Protein 2LCE (pdb70)

Nearest PDB structures (foldseek):
  2lce-assembly1_A  TM=5.397E-01  e=4.065E-10  Homo sapiens
  7txc-assembly1_E  TM=4.678E-01  e=6.279E-04  Homo sapiens
  5t0u-assembly2_D  TM=4.359E-01  e=1.208E-03  Homo sapiens
  1x5w-assembly1_A  TM=4.594E-01  e=1.503E-03  Homo sapiens
  5k5h-assembly1_A  TM=4.369E-01  e=1.539E-02  Homo sapiens

Sequence (64 aa):
MTHSDKPYKCDRCQASFRYKGNLASHKTVHTGEKPYRCNICGAQFNRPANLKTHTRIHSGEKPYMTHSDKPYKCDRCQASFRYKGNLASHKTVHTGEKPYRCNICGAQFNRPANLKTHTRIHSGEKPYMTHSDKPYKCDRCQASFRYKGNLASHKTVHTGEKPYRCNICGAQFNRPANLKTHTRIHSGEKPYMTHSDKPYKCDRCQASFRYKGNLASHKTVHTGEKPYRCNICGAQFNRPANLKTHTRIHSGEKPYMTHSDKPYKCDRCQASFRYKGNLASHKTVHTGEKPYRCNICGAQFNRPANLKTHTRIHSGEKPYMTHSDKPYKCDRCQASFRYKGNLASHKTVHTGEKPYRCNICGAQFNRPANLKTHTRIHSGEKPYMTHSDKPYKCDRCQASFRYKGNLASHKTVHTGEKPYRCNICGAQFNRPANLKTHTRIHSGEKPYMTHSDKPYKCDRCQASFRYKGNLASHKTVHTGEKPYRCNICGAQFNRPANLKTHTRIHSGEKPYMTHSDKPYKCDRCQASFRYKGNLASHKTVHTGEKPYRCNICGAQFNRPANLKTHTRIHSGEKPYMTHSDKPYKCDRCQASFRYKGNLASHKTVHTGEKPYRCNICGAQFNRPANLKTHTRIHSGEKPY

CATH classification: 3.30.160.60 (+1 more: 3.30.160.60)

B-factor: mean 1.0, std 0.0, range [1.0, 1.0]

Structure (mmCIF, N/CA/C/O backbone):
data_2LCE
#
_entry.id   2LCE
#
loop_
_entity.id
_entity.type
_entity.pdbx_description
1 polymer 'B-cell lymphoma 6 protein'
2 non-polymer 'ZINC ION'
#
loop_
_atom_site.group_PDB
_atom_site.id
_atom_site.type_symbol
_atom_site.label_atom_id
_atom_site.label_alt_id
_atom_site.label_comp_id
_atom_site.label_asym_id
_atom_site.label_entity_id
_atom_site.label_seq_id
_atom_site.pdbx_PDB_ins_code
_atom_site.Cartn_x
_atom_site.Cartn_y
_atom_site.Cartn_z
_atom_site.occupancy
_atom_site.B_iso_or_equiv
_atom_site.auth_seq_id
_atom_site.auth_comp_id
_atom_site.auth_asym_id
_atom_site.auth_atom_id
_atom_site.pdbx_PDB_model_num
ATOM 1 N N . MET A 1 11 ? 57.725 -5.071 21.107 1.00 1.00 11 MET A N 1
ATOM 2 C CA . MET A 1 11 ? 56.334 -5.543 21.359 1.00 1.00 11 MET A CA 1
ATOM 3 C C . MET A 1 11 ? 55.357 -4.608 20.654 1.00 1.00 11 MET A C 1
ATOM 4 O O . MET A 1 11 ? 55.579 -3.398 20.596 1.00 1.00 11 MET A O 1
ATOM 18 N N . THR A 1 12 ? 54.279 -5.172 20.119 1.00 1.00 12 THR A N 1
ATOM 19 C CA . THR A 1 12 ? 53.264 -4.386 19.414 1.00 1.00 12 THR A CA 1
ATOM 20 C C . THR A 1 12 ? 51.899 -5.053 19.545 1.00 1.00 12 THR A C 1
ATOM 21 O O . THR A 1 12 ? 51.802 -6.263 19.741 1.00 1.00 12 THR A O 1
ATOM 32 N N . HIS A 1 13 ? 50.839 -4.258 19.432 1.00 1.00 13 HIS A N 1
ATOM 33 C CA . HIS A 1 13 ? 49.477 -4.777 19.542 1.00 1.00 13 HIS A CA 1
ATOM 34 C C . HIS A 1 13 ? 49.079 -5.523 18.270 1.00 1.00 13 HIS A C 1
ATOM 35 O O . HIS A 1 13 ? 49.213 -5.015 17.157 1.00 1.00 13 HIS A O 1
ATOM 50 N N . SER A 1 14 ? 48.592 -6.750 18.432 1.00 1.00 14 SER A N 1
ATOM 51 C CA . SER A 1 14 ? 48.178 -7.564 17.290 1.00 1.00 14 SER A CA 1
ATOM 52 C C . SER A 1 14 ? 47.400 -8.797 17.743 1.00 1.00 14 SER A C 1
ATOM 53 O O . SER A 1 14 ? 47.973 -9.754 18.267 1.00 1.00 14 SER A O 1
ATOM 61 N N . ASP A 1 15 ? 46.087 -8.789 17.544 1.00 1.00 15 ASP A N 1
ATOM 62 C CA . ASP A 1 15 ? 45.238 -9.924 17.934 1.00 1.00 15 ASP A CA 1
ATOM 63 C C . ASP A 1 15 ? 44.044 -10.073 16.986 1.00 1.00 15 ASP A C 1
ATOM 64 O O . ASP A 1 15 ? 43.041 -10.694 17.340 1.00 1.00 15 ASP A O 1
ATOM 73 N N . LYS A 1 16 ? 44.143 -9.513 15.786 1.00 1.00 16 LYS A N 1
ATOM 74 C CA . LYS A 1 16 ? 43.080 -9.587 14.767 1.00 1.00 16 LYS A CA 1
ATOM 75 C C . LYS A 1 16 ? 43.680 -10.007 13.419 1.00 1.00 16 LYS A C 1
ATOM 76 O O . LYS A 1 16 ? 43.898 -9.169 12.544 1.00 1.00 16 LYS A O 1
ATOM 95 N N . PRO A 1 17 ? 43.947 -11.270 13.223 1.00 1.00 17 PRO A N 1
ATOM 96 C CA . PRO A 1 17 ? 44.538 -11.771 11.941 1.00 1.00 17 PRO A CA 1
ATOM 97 C C . PRO A 1 17 ? 43.619 -11.508 10.743 1.00 1.00 17 PRO A C 1
ATOM 98 O O . PRO A 1 17 ? 44.065 -11.494 9.596 1.00 1.00 17 PRO A O 1
ATOM 109 N N . TYR A 1 18 ? 42.334 -11.306 11.014 1.00 1.00 18 TYR A N 1
ATOM 110 C CA . TYR A 1 18 ? 41.349 -11.064 9.948 1.00 1.00 18 TYR A CA 1
ATOM 111 C C . TYR A 1 18 ? 40.700 -9.703 10.108 1.00 1.00 18 TYR A C 1
ATOM 112 O O . TYR A 1 18 ? 39.604 -9.572 10.651 1.00 1.00 18 TYR A O 1
ATOM 130 N N . LYS A 1 19 ? 41.383 -8.668 9.628 1.00 1.00 19 LYS A N 1
ATOM 131 C CA . LYS A 1 19 ? 40.881 -7.291 9.719 1.00 1.00 19 LYS A CA 1
ATOM 132 C C . LYS A 1 19 ? 40.846 -6.664 8.334 1.00 1.00 19 LYS A C 1
ATOM 133 O O . LYS A 1 19 ? 41.616 -7.025 7.444 1.00 1.00 19 LYS A O 1
ATOM 152 N N . CYS A 1 20 ? 39.939 -5.712 8.140 1.00 1.00 20 CYS A N 1
ATOM 153 C CA . CYS A 1 20 ? 39.805 -5.051 6.849 1.00 1.00 20 CYS A CA 1
ATOM 154 C C . CYS A 1 20 ? 40.990 -4.129 6.576 1.00 1.00 20 CYS A C 1
ATOM 155 O O . CYS A 1 20 ? 41.102 -3.050 7.158 1.00 1.00 20 CYS A O 1
ATOM 162 N N . ASP A 1 21 ? 41.870 -4.553 5.675 1.00 1.00 21 ASP A N 1
ATOM 163 C CA . ASP A 1 21 ? 43.042 -3.753 5.321 1.00 1.00 21 ASP A CA 1
ATOM 164 C C . ASP A 1 21 ? 42.633 -2.608 4.396 1.00 1.00 21 ASP A C 1
ATOM 165 O O . ASP A 1 21 ? 43.232 -2.375 3.346 1.00 1.00 21 ASP A O 1
ATOM 174 N N . ARG A 1 22 ? 41.590 -1.880 4.781 1.00 1.00 22 ARG A N 1
ATOM 175 C CA . ARG A 1 22 ? 41.087 -0.748 3.982 1.00 1.00 22 ARG A CA 1
ATOM 176 C C . ARG A 1 22 ? 40.636 0.393 4.899 1.00 1.00 22 ARG A C 1
ATOM 177 O O . ARG A 1 22 ? 40.747 1.570 4.555 1.00 1.00 22 ARG A O 1
ATOM 198 N N . CYS A 1 23 ? 40.131 0.036 6.076 1.00 1.00 23 CYS A N 1
ATOM 199 C CA . CYS A 1 23 ? 39.662 1.023 7.055 1.00 1.00 23 CYS A CA 1
ATOM 200 C C . CYS A 1 23 ? 40.073 0.596 8.461 1.00 1.00 23 CYS A C 1
ATOM 201 O O . CYS A 1 23 ? 40.815 -0.368 8.648 1.00 1.00 23 CYS A O 1
ATOM 208 N N . GLN A 1 24 ? 39.599 1.322 9.469 1.00 1.00 24 GLN A N 1
ATOM 209 C CA . GLN A 1 24 ? 39.928 1.024 10.860 1.00 1.00 24 GLN A CA 1
ATOM 210 C C . GLN A 1 24 ? 39.324 -0.303 11.316 1.00 1.00 24 GLN A C 1
ATOM 211 O O . GLN A 1 24 ? 39.921 -1.008 12.130 1.00 1.00 24 GLN A O 1
ATOM 225 N N . ALA A 1 25 ? 38.151 -0.649 10.796 1.00 1.00 25 ALA A N 1
ATOM 226 C CA . ALA A 1 25 ? 37.463 -1.894 11.166 1.00 1.00 25 ALA A CA 1
ATOM 227 C C . ALA A 1 25 ? 38.433 -3.068 11.282 1.00 1.00 25 ALA A C 1
ATOM 228 O O . ALA A 1 25 ? 39.391 -3.186 10.520 1.00 1.00 25 ALA A O 1
ATOM 235 N N . SER A 1 26 ? 38.191 -3.947 12.249 1.00 1.00 26 SER A N 1
ATOM 236 C CA . SER A 1 26 ? 39.044 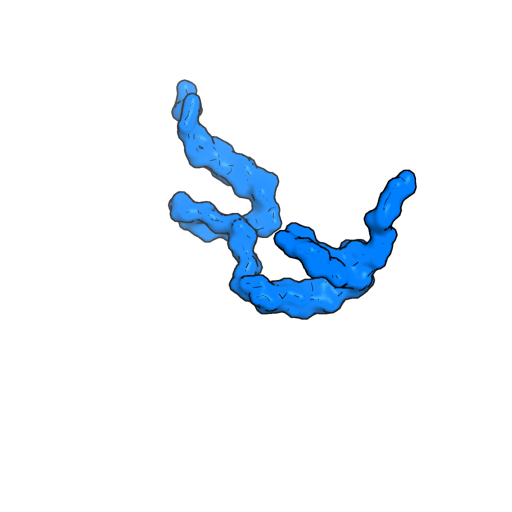-5.117 12.471 1.00 1.00 26 SER A CA 1
ATOM 237 C C . SER A 1 26 ? 38.235 -6.274 13.039 1.00 1.00 26 SER A C 1
ATOM 238 O O . SER A 1 26 ? 37.237 -6.065 13.729 1.00 1.00 26 SER A O 1
ATOM 246 N N . PHE A 1 27 ? 38.657 -7.502 12.754 1.00 1.00 27 PHE A N 1
ATOM 247 C CA . PHE A 1 27 ? 37.956 -8.697 13.245 1.00 1.00 27 PHE A CA 1
ATOM 248 C C . PHE A 1 27 ? 38.921 -9.861 13.488 1.00 1.00 27 PHE A C 1
ATOM 249 O O . PHE A 1 27 ? 40.012 -9.918 12.919 1.00 1.00 27 PHE A O 1
ATOM 266 N N . ARG A 1 28 ? 38.503 -10.794 14.336 1.00 1.00 28 ARG A N 1
ATOM 267 C CA . ARG A 1 28 ? 39.312 -11.975 14.666 1.00 1.00 28 ARG A CA 1
ATOM 268 C C . ARG A 1 28 ? 38.881 -13.185 13.843 1.00 1.00 28 ARG A C 1
ATOM 269 O O . ARG A 1 28 ? 39.508 -14.243 13.906 1.00 1.00 28 ARG A O 1
ATOM 290 N N . TYR A 1 29 ? 37.807 -13.038 13.074 1.00 1.00 29 TYR A N 1
ATOM 291 C CA . TYR A 1 29 ? 37.274 -14.135 12.245 1.00 1.00 29 TYR A CA 1
ATOM 292 C C . TYR A 1 29 ? 37.299 -13.772 10.762 1.00 1.00 29 TYR A C 1
ATOM 293 O O . TYR A 1 29 ? 37.126 -12.613 10.382 1.00 1.00 29 TYR A O 1
ATOM 311 N N . LYS A 1 30 ? 37.521 -14.774 9.918 1.00 1.00 30 LYS A N 1
ATOM 312 C CA . LYS A 1 30 ? 37.570 -14.567 8.469 1.00 1.00 30 LYS A CA 1
ATOM 313 C C . LYS A 1 30 ? 36.169 -14.359 7.901 1.00 1.00 30 LYS A C 1
ATOM 314 O O . LYS A 1 30 ? 35.980 -13.540 7.000 1.00 1.00 30 LYS A O 1
ATOM 333 N N . GLY A 1 31 ? 35.184 -15.091 8.411 1.00 1.00 31 GLY A N 1
ATOM 334 C CA . GLY A 1 31 ? 33.814 -14.974 7.938 1.00 1.00 31 GLY A CA 1
ATOM 335 C C . GLY A 1 31 ? 33.271 -13.593 8.246 1.00 1.00 31 GLY A C 1
ATOM 336 O O . GLY A 1 31 ? 32.546 -13.000 7.446 1.00 1.00 31 GLY A O 1
ATOM 340 N N . ASN A 1 32 ? 33.628 -13.072 9.415 1.00 1.00 32 ASN A N 1
ATOM 341 C CA . ASN A 1 32 ? 33.184 -11.752 9.826 1.00 1.00 32 ASN A CA 1
ATOM 342 C C . ASN A 1 32 ? 33.754 -10.707 8.877 1.00 1.00 32 ASN A C 1
ATOM 343 O O . ASN A 1 32 ? 33.085 -9.735 8.526 1.00 1.00 32 ASN A O 1
ATOM 354 N N . LEU A 1 33 ? 34.999 -10.913 8.458 1.00 1.00 33 LEU A N 1
ATOM 355 C CA . LEU A 1 33 ? 35.663 -9.987 7.551 1.00 1.00 33 LEU A CA 1
ATOM 356 C C . LEU A 1 33 ? 34.913 -9.948 6.222 1.00 1.00 33 LEU A C 1
ATOM 357 O O . LEU A 1 33 ? 34.672 -8.882 5.657 1.00 1.00 33 LEU A O 1
ATOM 373 N N . ALA A 1 34 ? 34.535 -11.121 5.724 1.00 1.00 34 ALA A N 1
ATOM 374 C CA . ALA A 1 34 ? 33.809 -11.213 4.473 1.00 1.00 34 ALA A CA 1
ATOM 375 C C . ALA A 1 34 ? 32.478 -10.498 4.608 1.00 1.00 34 ALA A C 1
ATOM 376 O O . ALA A 1 34 ? 32.028 -9.810 3.693 1.00 1.00 34 ALA A O 1
ATOM 383 N N . SER A 1 35 ? 31.846 -10.651 5.768 1.00 1.00 35 SER A N 1
ATOM 384 C CA . SER A 1 35 ? 30.570 -10.005 6.025 1.00 1.00 35 SER A CA 1
ATOM 385 C C . SER A 1 35 ? 30.746 -8.494 5.971 1.00 1.00 35 SER A C 1
ATOM 386 O O . SER A 1 35 ? 29.929 -7.774 5.396 1.00 1.00 35 SER A O 1
ATOM 394 N N . HIS A 1 36 ? 31.829 -8.012 6.572 1.00 1.00 36 HIS A N 1
ATOM 395 C CA . HIS A 1 36 ? 32.131 -6.588 6.596 1.00 1.00 36 HIS A CA 1
ATOM 396 C C . HIS A 1 36 ? 32.455 -6.081 5.187 1.00 1.00 36 HIS A C 1
ATOM 397 O O . HIS A 1 36 ? 32.149 -4.937 4.853 1.00 1.00 36 HIS A O 1
ATOM 411 N N . LYS A 1 37 ? 33.079 -6.923 4.369 1.00 1.00 37 LYS A N 1
ATOM 412 C CA . LYS A 1 37 ? 33.446 -6.537 3.010 1.00 1.00 37 LYS A CA 1
ATOM 413 C C . LYS A 1 37 ? 32.212 -6.169 2.193 1.00 1.00 37 LYS A C 1
ATOM 414 O O . LYS A 1 37 ? 32.287 -5.371 1.258 1.00 1.00 37 LYS A O 1
ATOM 433 N N . THR A 1 38 ? 31.061 -6.744 2.527 1.00 1.00 38 THR A N 1
ATOM 434 C CA . THR A 1 38 ? 29.826 -6.461 1.805 1.00 1.00 38 THR A CA 1
ATOM 435 C C . THR A 1 38 ? 29.443 -4.988 1.940 1.00 1.00 38 THR A C 1
ATOM 436 O O . THR A 1 38 ? 28.742 -4.450 1.083 1.00 1.00 38 THR A O 1
ATOM 447 N N . VAL A 1 39 ? 29.907 -4.355 3.012 1.00 1.00 39 VAL A N 1
ATOM 448 C CA . VAL A 1 39 ? 29.616 -2.951 3.294 1.00 1.00 39 VAL A CA 1
ATOM 449 C C . VAL A 1 39 ? 30.181 -2.016 2.225 1.00 1.00 39 VAL A C 1
ATOM 450 O O . VAL A 1 39 ? 29.505 -1.085 1.789 1.00 1.00 39 VAL A O 1
ATOM 463 N N . HIS A 1 40 ? 31.420 -2.242 1.801 1.00 1.00 40 HIS A N 1
ATOM 464 C CA . HIS A 1 40 ? 32.069 -1.396 0.801 1.00 1.00 40 HIS A CA 1
ATOM 465 C C . HIS A 1 40 ? 31.381 -1.491 -0.563 1.00 1.00 40 HIS A C 1
ATOM 466 O O . HIS A 1 40 ? 31.306 -0.506 -1.296 1.00 1.00 40 HIS A O 1
ATOM 480 N N . THR A 1 41 ? 30.876 -2.667 -0.922 1.00 1.00 41 THR A N 1
ATOM 481 C CA . THR A 1 41 ? 30.200 -2.859 -2.206 1.00 1.00 41 THR A CA 1
ATOM 482 C C . THR A 1 41 ? 31.046 -2.336 -3.367 1.00 1.00 41 THR A C 1
ATOM 483 O O . THR A 1 41 ? 30.792 -1.254 -3.897 1.00 1.00 41 THR A O 1
ATOM 494 N N . GLY A 1 42 ? 32.049 -3.110 -3.766 1.00 1.00 42 GLY A N 1
ATOM 495 C CA . GLY A 1 42 ? 32.928 -2.722 -4.872 1.00 1.00 42 GLY A CA 1
ATOM 496 C C . GLY A 1 42 ? 34.187 -3.590 -4.895 1.00 1.00 42 GLY A C 1
ATOM 497 O O . GLY A 1 42 ? 35.264 -3.142 -4.500 1.00 1.00 42 GLY A O 1
ATOM 501 N N . GLU A 1 43 ? 34.046 -4.828 -5.355 1.00 1.00 43 GLU A N 1
ATOM 502 C CA . GLU A 1 43 ? 35.172 -5.767 -5.415 1.00 1.00 43 GLU A CA 1
ATOM 503 C C . GLU A 1 43 ? 36.103 -5.434 -6.585 1.00 1.00 43 GLU A C 1
ATOM 504 O O . GLU A 1 43 ? 36.570 -6.320 -7.300 1.00 1.00 43 GLU A O 1
ATOM 516 N N . LYS A 1 44 ? 36.378 -4.149 -6.785 1.00 1.00 44 LYS A N 1
ATOM 517 C CA . LYS A 1 44 ? 37.267 -3.708 -7.874 1.00 1.00 44 LYS A CA 1
ATOM 518 C C . LYS A 1 44 ? 38.216 -2.614 -7.382 1.00 1.00 44 LYS A C 1
ATOM 519 O O . LYS A 1 44 ? 38.086 -1.448 -7.756 1.00 1.00 44 LYS A O 1
ATOM 538 N N . PRO A 1 45 ? 39.178 -2.961 -6.572 1.00 1.00 45 PRO A N 1
ATOM 539 C CA . PRO A 1 45 ? 40.176 -1.981 -6.033 1.00 1.00 45 PRO A CA 1
ATOM 540 C C . PRO A 1 45 ? 40.850 -1.144 -7.125 1.00 1.00 45 PRO A C 1
ATOM 541 O O . PRO A 1 45 ? 41.020 0.065 -6.972 1.00 1.00 45 PRO A O 1
ATOM 552 N N . TYR A 1 46 ? 41.238 -1.774 -8.230 1.00 1.00 46 TYR A N 1
ATOM 553 C CA . TYR A 1 46 ? 41.896 -1.056 -9.334 1.00 1.00 46 TYR A CA 1
ATOM 554 C C . TYR A 1 46 ? 41.381 -1.541 -10.684 1.00 1.00 46 TYR A C 1
ATOM 555 O O . TYR A 1 46 ? 41.227 -2.740 -10.914 1.00 1.00 46 TYR A O 1
ATOM 573 N N . ARG A 1 47 ? 41.117 -0.600 -11.584 1.00 1.00 47 ARG A N 1
ATOM 574 C CA . ARG A 1 47 ? 40.627 -0.923 -12.931 1.00 1.00 47 ARG A CA 1
ATOM 575 C C . ARG A 1 47 ? 41.335 -0.046 -13.959 1.00 1.00 47 ARG A C 1
ATOM 576 O O . ARG A 1 47 ? 41.406 1.174 -13.815 1.00 1.00 47 ARG A O 1
ATOM 597 N N . CYS A 1 48 ? 41.863 -0.664 -15.010 1.00 1.00 48 CYS A N 1
ATOM 598 C CA . CYS A 1 48 ? 42.577 0.065 -16.060 1.00 1.00 48 CYS A CA 1
ATOM 599 C C . CYS A 1 48 ? 41.598 0.716 -17.036 1.00 1.00 48 CYS A C 1
ATOM 600 O O . CYS A 1 48 ? 40.948 0.040 -17.834 1.00 1.00 48 CYS A O 1
ATOM 607 N N . ASN A 1 49 ? 41.502 2.040 -16.974 1.00 1.00 49 ASN A N 1
ATOM 608 C CA . ASN A 1 49 ? 40.606 2.785 -17.854 1.00 1.00 49 ASN A CA 1
ATOM 609 C C . ASN A 1 49 ? 41.024 2.642 -19.322 1.00 1.00 49 ASN A C 1
ATOM 610 O O . ASN A 1 49 ? 40.186 2.639 -20.223 1.00 1.00 49 ASN A O 1
ATOM 621 N N . ILE A 1 50 ? 42.328 2.522 -19.551 1.00 1.00 50 ILE A N 1
ATOM 622 C CA . ILE A 1 50 ? 42.879 2.400 -20.900 1.00 1.00 50 ILE A CA 1
ATOM 623 C C . ILE A 1 50 ? 42.385 1.122 -21.583 1.00 1.00 50 ILE A C 1
ATOM 624 O O . ILE A 1 50 ? 41.941 1.146 -22.731 1.00 1.00 50 ILE A O 1
ATOM 640 N N . CYS A 1 51 ? 42.461 -0.004 -20.881 1.00 1.00 51 CYS A N 1
ATOM 641 C CA . CYS A 1 51 ? 42.025 -1.304 -21.426 1.00 1.00 51 CYS A CA 1
ATOM 642 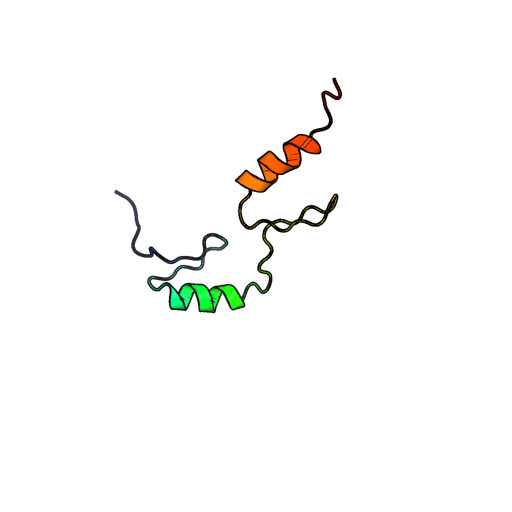C C . CYS A 1 51 ? 40.696 -1.728 -20.802 1.00 1.00 51 CYS A C 1
ATOM 643 O O . CYS A 1 51 ? 39.709 -1.933 -21.509 1.00 1.00 51 CYS A O 1
ATOM 650 N N . GLY A 1 52 ? 40.665 -1.860 -19.480 1.00 1.00 52 GLY A N 1
ATOM 651 C CA . GLY A 1 52 ? 39.444 -2.252 -18.751 1.00 1.00 52 GLY A CA 1
ATOM 652 C C . GLY A 1 52 ? 39.685 -3.440 -17.821 1.00 1.00 52 GLY A C 1
ATOM 653 O O . GLY A 1 52 ? 38.732 -4.008 -17.286 1.00 1.00 52 GLY A O 1
ATOM 657 N N . ALA A 1 53 ? 40.941 -3.820 -17.613 1.00 1.00 53 ALA A N 1
ATOM 658 C CA . ALA A 1 53 ? 41.276 -4.952 -16.747 1.00 1.00 53 ALA A CA 1
ATOM 659 C C . ALA A 1 53 ? 41.126 -4.590 -15.276 1.00 1.00 53 ALA A C 1
ATOM 660 O O . ALA A 1 53 ? 41.500 -3.502 -14.839 1.00 1.00 53 ALA A O 1
ATOM 667 N N . GLN A 1 54 ? 40.574 -5.520 -14.503 1.00 1.00 54 GLN A N 1
ATOM 668 C CA . GLN A 1 54 ? 40.365 -5.328 -13.064 1.00 1.00 54 GLN A CA 1
ATOM 669 C C . GLN A 1 54 ? 41.449 -6.055 -12.275 1.00 1.00 54 GLN A C 1
ATOM 670 O O . GLN A 1 54 ? 41.798 -7.197 -12.572 1.00 1.00 54 GLN A O 1
ATOM 684 N N . PHE A 1 55 ? 41.996 -5.384 -11.267 1.00 1.00 55 PHE A N 1
ATOM 685 C CA . PHE A 1 55 ? 43.061 -5.968 -10.435 1.00 1.00 55 PHE A CA 1
ATOM 686 C C . PHE A 1 55 ? 42.780 -5.777 -8.948 1.00 1.00 55 PHE A C 1
ATOM 687 O O . PHE A 1 55 ? 42.261 -4.754 -8.502 1.00 1.00 55 PHE A O 1
ATOM 704 N N . ASN A 1 56 ? 43.149 -6.784 -8.163 1.00 1.00 56 ASN A N 1
ATOM 705 C CA . ASN A 1 56 ? 42.962 -6.747 -6.709 1.00 1.00 56 ASN A CA 1
ATOM 706 C C . ASN A 1 56 ? 44.284 -6.427 -6.019 1.00 1.00 56 ASN A C 1
ATOM 707 O O . ASN A 1 56 ? 44.359 -6.310 -4.795 1.00 1.00 56 ASN A O 1
ATOM 718 N N . ARG A 1 57 ? 45.345 -6.284 -6.806 1.00 1.00 57 ARG A N 1
ATOM 719 C CA . ARG A 1 57 ? 46.684 -5.977 -6.259 1.00 1.00 57 ARG A CA 1
ATOM 720 C C . ARG A 1 57 ? 47.382 -4.868 -7.086 1.00 1.00 57 ARG A C 1
ATOM 721 O O . ARG A 1 57 ? 47.336 -4.911 -8.316 1.00 1.00 57 ARG A O 1
ATOM 742 N N . PRO A 1 58 ? 48.005 -3.906 -6.465 1.00 1.00 58 PRO A N 1
ATOM 743 C CA . PRO A 1 58 ? 48.700 -2.810 -7.210 1.00 1.00 58 PRO A CA 1
ATOM 744 C C . PRO A 1 58 ? 49.960 -3.310 -7.923 1.00 1.00 58 PRO A C 1
ATOM 745 O O . PRO A 1 58 ? 50.402 -2.707 -8.900 1.00 1.00 58 PRO A O 1
ATOM 756 N N . ALA A 1 59 ? 50.531 -4.405 -7.432 1.00 1.00 59 ALA A N 1
ATOM 757 C CA . ALA A 1 59 ? 51.739 -4.966 -8.029 1.00 1.00 59 ALA A CA 1
ATOM 758 C C . ALA A 1 59 ? 51.499 -5.285 -9.493 1.00 1.00 59 ALA A C 1
ATOM 759 O O . ALA A 1 59 ? 52.264 -4.874 -10.366 1.00 1.00 59 ALA A O 1
ATOM 766 N N . ASN A 1 60 ? 50.425 -6.018 -9.769 1.00 1.00 60 ASN A N 1
ATOM 767 C CA . ASN A 1 60 ? 50.083 -6.385 -11.133 1.00 1.00 60 ASN A CA 1
ATOM 768 C C . ASN A 1 60 ? 49.782 -5.132 -11.949 1.00 1.00 60 ASN A C 1
ATOM 769 O O . ASN A 1 60 ? 50.146 -5.039 -13.121 1.00 1.00 60 ASN A O 1
ATOM 780 N N . LEU A 1 61 ? 49.113 -4.164 -11.331 1.00 1.00 61 LEU A N 1
ATOM 781 C CA . LEU A 1 61 ? 48.766 -2.921 -12.007 1.00 1.00 61 LEU A CA 1
ATOM 782 C C . LEU A 1 61 ? 50.045 -2.171 -12.379 1.00 1.00 61 LEU A C 1
ATOM 783 O O . LEU A 1 61 ? 50.168 -1.634 -13.481 1.00 1.00 61 LEU A O 1
ATOM 799 N N . LYS A 1 62 ? 51.004 -2.144 -11.460 1.00 1.00 62 LYS A N 1
ATOM 800 C CA . LYS A 1 62 ? 52.271 -1.480 -11.692 1.00 1.00 62 LYS A CA 1
ATOM 801 C C . LYS A 1 62 ? 52.942 -2.106 -12.901 1.00 1.00 62 LYS A C 1
ATOM 802 O O . LYS A 1 62 ? 53.433 -1.409 -13.789 1.00 1.00 62 LYS A O 1
ATOM 821 N N . THR A 1 63 ? 52.962 -3.434 -12.938 1.00 1.00 63 THR A N 1
ATOM 822 C CA . THR A 1 63 ? 53.556 -4.161 -14.041 1.00 1.00 63 THR A CA 1
ATOM 823 C C . THR A 1 63 ? 52.744 -3.918 -15.308 1.00 1.00 63 THR A C 1
ATOM 824 O O . THR A 1 63 ? 53.299 -3.909 -16.407 1.00 1.00 63 THR A O 1
ATOM 835 N N . HIS A 1 64 ? 51.441 -3.713 -15.147 1.00 1.00 64 HIS A N 1
ATOM 836 C CA . HIS A 1 64 ? 50.560 -3.448 -16.282 1.00 1.00 64 HIS A CA 1
ATOM 837 C C . HIS A 1 64 ? 50.846 -2.053 -16.825 1.00 1.00 64 HIS A C 1
ATOM 838 O O . HIS A 1 64 ? 50.861 -1.819 -18.033 1.00 1.00 64 HIS A O 1
ATOM 852 N N . THR A 1 65 ? 51.078 -1.111 -15.916 1.00 1.00 65 THR A N 1
ATOM 853 C CA . THR A 1 65 ? 51.370 0.264 -16.316 1.00 1.00 65 THR A CA 1
ATOM 854 C C . THR A 1 65 ? 52.660 0.296 -17.130 1.00 1.00 65 THR A C 1
ATOM 855 O O . THR A 1 65 ? 52.946 1.257 -17.844 1.00 1.00 65 THR A O 1
ATOM 866 N N . ARG A 1 66 ? 53.443 -0.772 -17.008 1.00 1.00 66 ARG A N 1
ATOM 867 C CA . ARG A 1 66 ? 54.713 -0.863 -17.726 1.00 1.00 66 ARG A CA 1
ATOM 868 C C . ARG A 1 66 ? 54.515 -0.518 -19.208 1.00 1.00 66 ARG A C 1
ATOM 869 O O . ARG A 1 66 ? 55.294 0.248 -19.774 1.00 1.00 66 ARG A O 1
ATOM 890 N N . ILE A 1 67 ? 53.478 -1.069 -19.832 1.00 1.00 67 ILE A N 1
ATOM 891 C CA . ILE A 1 67 ? 53.198 -0.790 -21.244 1.00 1.00 67 ILE A CA 1
ATOM 892 C C . ILE A 1 67 ? 52.723 0.652 -21.415 1.00 1.00 67 ILE A C 1
ATOM 893 O O . ILE A 1 67 ? 53.100 1.340 -22.364 1.00 1.00 67 ILE A O 1
ATOM 909 N N . HIS A 1 68 ? 51.884 1.120 -20.496 1.00 1.00 68 HIS A N 1
ATOM 910 C CA . HIS A 1 68 ? 51.356 2.478 -20.554 1.00 1.00 68 HIS A CA 1
ATOM 911 C C . HIS A 1 68 ? 52.431 3.481 -20.156 1.00 1.00 68 HIS A C 1
ATOM 912 O O . HIS A 1 68 ? 52.307 4.677 -20.419 1.00 1.00 68 HIS A O 1
ATOM 926 N N . SER A 1 69 ? 53.498 2.992 -19.532 1.00 1.00 69 SER A N 1
ATOM 927 C CA . SER A 1 69 ? 54.590 3.854 -19.105 1.00 1.00 69 SER A CA 1
ATOM 928 C C . SER A 1 69 ? 55.154 4.617 -20.296 1.00 1.00 69 SER A C 1
ATOM 929 O O . SER A 1 69 ? 56.068 4.152 -20.977 1.00 1.00 69 SER A O 1
ATOM 937 N N . GLY A 1 70 ? 54.607 5.800 -20.555 1.00 1.00 70 GLY A N 1
ATOM 938 C CA . GLY A 1 70 ? 55.053 6.631 -21.673 1.00 1.00 70 GLY A CA 1
ATOM 939 C C . GLY A 1 70 ? 56.160 7.582 -21.238 1.00 1.00 70 GLY A C 1
ATOM 940 O O . GLY A 1 70 ? 55.896 8.631 -20.650 1.00 1.00 70 GLY A O 1
ATOM 944 N N . GLU A 1 71 ? 57.400 7.212 -21.538 1.00 1.00 71 GLU A N 1
ATOM 945 C CA . GLU A 1 71 ? 58.550 8.035 -21.179 1.00 1.00 71 GLU A CA 1
ATOM 946 C C . GLU A 1 71 ? 59.805 7.542 -21.894 1.00 1.00 71 GLU A C 1
ATOM 947 O O . GLU A 1 71 ? 60.894 8.088 -21.713 1.00 1.00 71 GLU A O 1
ATOM 959 N N . LYS A 1 72 ? 59.650 6.504 -22.709 1.00 1.00 72 LYS A N 1
ATOM 960 C CA . LYS A 1 72 ? 60.770 5.936 -23.456 1.00 1.00 72 LYS A CA 1
ATOM 961 C C . LYS A 1 72 ? 60.249 5.002 -24.554 1.00 1.00 72 LYS A C 1
ATOM 962 O O . LYS A 1 72 ? 60.365 3.781 -24.447 1.00 1.00 72 LYS A O 1
ATOM 981 N N . PRO A 1 73 ? 59.682 5.540 -25.598 1.00 1.00 73 PRO A N 1
ATOM 982 C CA . PRO A 1 73 ? 59.134 4.728 -26.730 1.00 1.00 73 PRO A CA 1
ATOM 983 C C . PRO A 1 73 ? 60.163 3.754 -27.311 1.00 1.00 73 PRO A C 1
ATOM 984 O O . PRO A 1 73 ? 59.821 2.635 -27.692 1.00 1.00 73 PRO A O 1
ATOM 995 N N . TYR A 1 74 ? 61.418 4.185 -27.382 1.00 1.00 74 TYR A N 1
ATOM 996 C CA . TYR A 1 74 ? 62.484 3.351 -27.931 1.00 1.00 74 TYR A CA 1
ATOM 997 C C . TYR A 1 74 ? 63.845 3.954 -27.598 1.00 1.00 74 TYR A C 1
ATOM 998 O O . TYR A 1 74 ? 63.929 5.169 -27.527 1.00 1.00 74 TYR A O 1
ATOM 1019 N N . MET A 1 11 ? 52.658 -15.788 19.188 1.00 1.00 11 MET A N 2
ATOM 1020 C CA . MET A 1 11 ? 53.611 -14.668 19.421 1.00 1.00 11 MET A CA 2
ATOM 1021 C C . MET A 1 11 ? 52.848 -13.347 19.409 1.00 1.00 11 MET A C 2
ATOM 1022 O O . MET A 1 11 ? 53.015 -12.519 20.304 1.00 1.00 11 MET A O 2
ATOM 1036 N N . THR A 1 12 ? 52.011 -13.156 18.394 1.00 1.00 12 THR A N 2
ATOM 1037 C CA . THR A 1 12 ? 51.225 -11.931 18.279 1.00 1.00 12 THR A CA 2
ATOM 1038 C C . THR A 1 12 ? 50.272 -11.798 19.461 1.00 1.00 12 THR A C 2
ATOM 1039 O O . THR A 1 12 ? 49.533 -12.729 19.784 1.00 1.00 12 THR A O 2
ATOM 1050 N N . HIS A 1 13 ? 50.288 -10.639 20.112 1.00 1.00 13 HIS A N 2
ATOM 1051 C CA . HIS A 1 13 ? 49.423 -10.387 21.261 1.00 1.00 13 HIS A CA 2
ATOM 1052 C C . HIS A 1 13 ? 47.980 -10.158 20.821 1.00 1.00 13 HIS A C 2
ATOM 1053 O O . HIS A 1 13 ? 47.040 -10.640 21.455 1.00 1.00 13 HIS A O 2
ATOM 1068 N N . SER A 1 14 ? 47.792 -9.429 19.727 1.00 1.00 14 SER A N 2
ATOM 1069 C CA . SER A 1 14 ? 46.459 -9.137 19.206 1.00 1.00 14 SER A CA 2
ATOM 1070 C C . SER A 1 14 ? 45.834 -10.370 18.569 1.00 1.00 14 SER A C 2
ATOM 1071 O O . SER A 1 14 ? 46.253 -10.831 17.507 1.00 1.00 14 SER A O 2
ATOM 1079 N N . ASP A 1 15 ? 44.809 -10.915 19.214 1.00 1.00 15 ASP A N 2
ATOM 1080 C CA . ASP A 1 15 ? 44.125 -12.102 18.700 1.00 1.00 15 ASP A CA 2
ATOM 1081 C C . ASP A 1 15 ? 43.109 -11.719 17.626 1.00 1.00 15 ASP A C 2
ATOM 1082 O O . ASP A 1 15 ? 42.037 -12.317 17.531 1.00 1.00 15 ASP A O 2
ATOM 1091 N N . LYS A 1 16 ? 43.442 -10.728 16.806 1.00 1.00 16 LYS A N 2
ATOM 1092 C CA . LYS A 1 16 ? 42.575 -10.249 15.720 1.00 1.00 16 LYS A CA 2
ATOM 1093 C C . LYS A 1 16 ? 43.372 -10.173 14.414 1.00 1.00 16 LYS A C 2
ATOM 1094 O O . LYS A 1 16 ? 43.653 -9.083 13.915 1.00 1.00 16 LYS A O 2
ATOM 1113 N N . PRO A 1 17 ? 43.740 -11.289 13.847 1.00 1.00 17 PRO A N 2
ATOM 1114 C CA . PRO A 1 17 ? 44.526 -11.309 12.577 1.00 1.00 17 PRO A CA 2
ATOM 1115 C C . PRO A 1 17 ? 43.663 -10.980 11.358 1.00 1.00 17 PRO A C 2
ATOM 1116 O O . PRO A 1 17 ? 44.177 -10.723 10.269 1.00 1.00 17 PRO A O 2
ATOM 1127 N N . TYR A 1 18 ? 42.348 -10.986 11.545 1.00 1.00 18 TYR A N 2
ATOM 1128 C CA . TYR A 1 18 ? 41.417 -10.696 10.444 1.00 1.00 18 TYR A CA 2
ATOM 1129 C C . TYR A 1 18 ? 40.848 -9.294 10.567 1.00 1.00 18 TYR A C 2
ATOM 1130 O O . TYR A 1 18 ? 39.944 -9.042 11.364 1.00 1.00 18 TYR A O 2
ATOM 1148 N N . LYS A 1 19 ? 41.379 -8.366 9.778 1.00 1.00 19 LYS A N 2
ATOM 1149 C CA . LYS A 1 19 ? 40.919 -6.983 9.806 1.00 1.00 19 LYS A CA 2
ATOM 1150 C C . LYS A 1 19 ? 40.889 -6.416 8.397 1.00 1.00 19 LYS A C 2
ATOM 1151 O O . LYS A 1 19 ? 41.652 -6.829 7.524 1.00 1.00 19 LYS A O 2
ATOM 1170 N N . CYS A 1 20 ? 39.996 -5.460 8.159 1.00 1.00 20 CYS A N 2
ATOM 1171 C CA . CYS A 1 20 ? 39.869 -4.853 6.840 1.00 1.00 20 CYS A CA 2
ATOM 1172 C C . CYS A 1 20 ? 40.961 -3.822 6.594 1.00 1.00 20 CYS A C 2
ATOM 1173 O O . CYS A 1 20 ? 40.955 -2.736 7.175 1.00 1.00 20 CYS A O 2
ATOM 1180 N N . ASP A 1 21 ? 41.899 -4.161 5.718 1.00 1.00 21 ASP A N 2
ATOM 1181 C CA . ASP A 1 21 ? 42.992 -3.259 5.378 1.00 1.00 21 ASP A CA 2
ATOM 1182 C C . ASP A 1 21 ? 42.440 -2.001 4.707 1.00 1.00 21 ASP A C 2
ATOM 1183 O O . ASP A 1 21 ? 42.971 -0.904 4.870 1.00 1.00 21 ASP A O 2
ATOM 1192 N N . ARG A 1 22 ? 41.359 -2.148 3.947 1.00 1.00 22 ARG A N 2
ATOM 1193 C CA . ARG A 1 22 ? 40.746 -1.017 3.256 1.00 1.00 22 ARG A CA 2
ATOM 1194 C C . ARG A 1 22 ? 40.135 -0.046 4.265 1.00 1.00 22 ARG A C 2
ATOM 1195 O O . ARG A 1 22 ? 39.815 1.096 3.933 1.00 1.00 22 ARG A O 2
ATOM 1216 N N . CYS A 1 23 ? 39.980 -0.500 5.504 1.00 1.00 23 CYS A N 2
ATOM 1217 C CA . CYS A 1 23 ? 39.409 0.327 6.575 1.00 1.00 23 CYS A CA 2
ATOM 1218 C C . CYS A 1 23 ? 40.199 0.132 7.864 1.00 1.00 23 CYS A C 2
ATOM 1219 O O . CYS A 1 23 ? 41.284 -0.449 7.869 1.00 1.00 23 CYS A O 2
ATOM 1226 N N . GLN A 1 24 ? 39.663 0.624 8.975 1.00 1.00 24 GLN A N 2
ATOM 1227 C CA . GLN A 1 24 ? 40.331 0.512 10.283 1.00 1.00 24 GLN A CA 2
ATOM 1228 C C . GLN A 1 24 ? 39.736 -0.626 11.122 1.00 1.00 24 GLN A C 2
ATOM 1229 O O . GLN A 1 24 ? 40.427 -1.190 11.971 1.00 1.00 24 GLN A O 2
ATOM 1243 N N . ALA A 1 25 ? 38.473 -0.964 10.888 1.00 1.00 25 ALA A N 2
ATOM 1244 C CA . ALA A 1 25 ? 37.792 -2.027 11.634 1.00 1.00 25 ALA A CA 2
ATOM 1245 C C . ALA A 1 25 ? 38.668 -3.269 11.772 1.00 1.00 25 ALA A C 2
ATOM 1246 O O . ALA A 1 25 ? 39.591 -3.496 10.989 1.00 1.00 25 ALA A O 2
ATOM 1253 N N . SER A 1 26 ? 38.385 -4.086 12.781 1.00 1.00 26 SER A N 2
ATOM 1254 C CA . SER A 1 26 ? 39.150 -5.317 13.036 1.00 1.00 26 SER A CA 2
ATOM 1255 C C . SER A 1 26 ? 38.216 -6.472 13.386 1.00 1.00 26 SER A C 2
ATOM 1256 O O . SER A 1 26 ? 37.165 -6.274 13.994 1.00 1.00 26 SER A O 2
ATOM 1264 N N . PHE A 1 27 ? 38.595 -7.687 12.999 1.00 1.00 27 PHE A N 2
ATOM 1265 C CA . PHE A 1 27 ? 37.776 -8.885 13.271 1.00 1.00 27 PHE A CA 2
ATOM 1266 C C . PHE A 1 27 ? 38.641 -10.088 13.664 1.00 1.00 27 PHE A C 2
ATOM 1267 O O . PHE A 1 27 ? 39.814 -10.180 13.303 1.00 1.00 27 PHE A O 2
ATOM 1284 N N . ARG A 1 28 ? 38.043 -11.017 14.404 1.00 1.00 28 ARG A N 2
ATOM 1285 C CA . ARG A 1 28 ? 38.742 -12.227 14.849 1.00 1.00 28 ARG A CA 2
ATOM 1286 C C . ARG A 1 28 ? 38.460 -13.400 13.915 1.00 1.00 28 ARG A C 2
ATOM 1287 O O . ARG A 1 28 ? 39.231 -14.359 13.862 1.00 1.00 28 ARG A O 2
ATOM 1308 N N . TYR A 1 29 ? 37.353 -13.332 13.183 1.00 1.00 29 TYR A N 2
ATOM 1309 C CA . TYR A 1 29 ? 36.954 -14.408 12.257 1.00 1.00 29 TYR A CA 2
ATOM 1310 C C . TYR A 1 29 ? 37.069 -13.953 10.805 1.00 1.00 29 TYR A C 2
ATOM 1311 O O . TYR A 1 29 ? 36.762 -12.810 10.467 1.00 1.00 29 TYR A O 2
ATOM 1329 N N . LYS A 1 30 ? 37.508 -14.859 9.937 1.00 1.00 30 LYS A N 2
ATOM 1330 C CA . LYS A 1 30 ? 37.665 -14.551 8.518 1.00 1.00 30 LYS A CA 2
ATOM 1331 C C . LYS A 1 30 ? 36.315 -14.255 7.871 1.00 1.00 30 LYS A C 2
ATOM 1332 O O . LYS A 1 30 ? 36.207 -13.370 7.022 1.00 1.00 30 LYS A O 2
ATOM 1351 N N . GLY A 1 31 ? 35.281 -14.988 8.266 1.00 1.00 31 GLY A N 2
ATOM 1352 C CA . GLY A 1 31 ? 33.946 -14.789 7.714 1.00 1.00 31 GLY A CA 2
ATOM 1353 C C . GLY A 1 31 ? 33.440 -13.392 8.036 1.00 1.00 31 GLY A C 2
ATOM 1354 O O . GLY A 1 31 ? 32.796 -12.741 7.213 1.00 1.00 31 GLY A O 2
ATOM 1358 N N . ASN A 1 32 ? 33.745 -12.925 9.242 1.00 1.00 32 ASN A N 2
ATOM 1359 C CA . ASN A 1 32 ? 33.324 -11.597 9.665 1.00 1.00 32 ASN A CA 2
ATOM 1360 C C . ASN A 1 32 ? 33.978 -10.548 8.774 1.00 1.00 32 ASN A C 2
ATOM 1361 O O . ASN A 1 32 ? 33.355 -9.553 8.402 1.00 1.00 32 ASN A O 2
ATOM 1372 N N . LEU A 1 33 ? 35.238 -10.781 8.423 1.00 1.00 33 LEU A N 2
ATOM 1373 C CA . LEU A 1 33 ? 35.978 -9.861 7.581 1.00 1.00 33 LEU A CA 2
ATOM 1374 C C . LEU A 1 33 ? 35.296 -9.764 6.221 1.00 1.00 33 LEU A C 2
ATOM 1375 O O . LEU A 1 33 ? 35.105 -8.672 5.684 1.00 1.00 33 LEU A O 2
ATOM 1391 N N . ALA A 1 34 ? 34.917 -10.909 5.663 1.00 1.00 34 ALA A N 2
ATOM 1392 C CA . ALA A 1 34 ? 34.243 -10.946 4.379 1.00 1.00 34 ALA A CA 2
ATOM 1393 C C . ALA A 1 34 ? 32.872 -10.307 4.515 1.00 1.00 34 ALA A C 2
ATOM 1394 O O . ALA A 1 34 ? 32.397 -9.622 3.608 1.00 1.00 34 ALA A O 2
ATOM 1401 N N . SER A 1 35 ? 32.230 -10.527 5.658 1.00 1.00 35 SER A N 2
ATOM 1402 C CA . SER A 1 35 ? 30.914 -9.963 5.917 1.00 1.00 35 SER A CA 2
ATOM 1403 C C . SER A 1 35 ? 31.007 -8.446 5.924 1.00 1.00 35 SER A C 2
ATOM 1404 O O . SER A 1 35 ? 30.149 -7.753 5.378 1.00 1.00 35 SER A O 2
ATOM 1412 N N . HIS A 1 36 ? 32.064 -7.926 6.540 1.00 1.00 36 HIS A N 2
ATOM 1413 C CA . HIS A 1 36 ? 32.284 -6.490 6.614 1.00 1.00 36 HIS A CA 2
ATOM 1414 C C . HIS A 1 36 ? 32.386 -5.891 5.214 1.00 1.00 36 HIS A C 2
ATOM 1415 O O . HIS A 1 36 ? 31.871 -4.800 4.967 1.00 1.00 36 HIS A O 2
ATOM 1429 N N . LYS A 1 37 ? 33.052 -6.589 4.299 1.00 1.00 37 LYS A N 2
ATOM 1430 C CA . LYS A 1 37 ? 33.211 -6.091 2.933 1.00 1.00 37 LYS A CA 2
ATOM 1431 C C . LYS A 1 37 ? 31.853 -5.871 2.265 1.00 1.00 37 LYS A C 2
ATOM 1432 O O . LYS A 1 37 ? 31.681 -4.940 1.478 1.00 1.00 37 LYS A O 2
ATOM 1451 N N . THR A 1 38 ? 30.874 -6.721 2.560 1.00 1.00 38 THR A N 2
ATOM 1452 C CA . THR A 1 38 ? 29.544 -6.594 1.962 1.00 1.00 38 THR A CA 2
ATOM 1453 C C . THR A 1 38 ? 29.006 -5.170 2.116 1.00 1.00 38 THR A C 2
ATOM 1454 O O . THR A 1 38 ? 28.194 -4.721 1.309 1.00 1.00 38 THR A O 2
ATOM 1465 N N . VAL A 1 39 ? 29.467 -4.480 3.155 1.00 1.00 39 VAL A N 2
ATOM 1466 C CA . VAL A 1 39 ? 29.037 -3.115 3.451 1.00 1.00 39 VAL A CA 2
ATOM 1467 C C . VAL A 1 39 ? 29.514 -2.110 2.399 1.00 1.00 39 VAL A C 2
ATOM 1468 O O . VAL A 1 39 ? 28.755 -1.244 1.968 1.00 1.00 39 VAL A O 2
ATOM 1481 N N . HIS A 1 40 ? 30.774 -2.208 1.989 1.00 1.00 40 HIS A N 2
ATOM 1482 C CA . HIS A 1 40 ? 31.375 -1.282 1.007 1.00 1.00 40 HIS A CA 2
ATOM 1483 C C . HIS A 1 40 ? 31.986 -2.019 -0.183 1.00 1.00 40 HIS A C 2
ATOM 1484 O O . HIS A 1 40 ? 33.046 -1.642 -0.681 1.00 1.00 40 HIS A O 2
ATOM 1498 N N . THR A 1 41 ? 31.331 -3.077 -0.654 1.00 1.00 41 THR A N 2
ATOM 1499 C CA . THR A 1 41 ? 31.836 -3.868 -1.794 1.00 1.00 41 THR A CA 2
ATOM 1500 C C . THR A 1 41 ? 32.502 -2.987 -2.851 1.00 1.00 41 THR A C 2
ATOM 1501 O O . THR A 1 41 ? 33.600 -3.280 -3.320 1.00 1.00 41 THR A O 2
ATOM 1512 N N . GLY A 1 42 ? 31.836 -1.895 -3.217 1.00 1.00 42 GLY A N 2
ATOM 1513 C CA . GLY A 1 42 ? 32.371 -0.972 -4.207 1.00 1.00 42 GLY A CA 2
ATOM 1514 C C . GLY A 1 42 ? 31.423 0.203 -4.412 1.00 1.00 42 GLY A C 2
ATOM 1515 O O . GLY A 1 42 ? 30.850 0.369 -5.488 1.00 1.00 42 GLY A O 2
ATOM 1519 N N . GLU A 1 43 ? 31.259 1.016 -3.374 1.00 1.00 43 GLU A N 2
ATOM 1520 C CA . GLU A 1 43 ? 30.375 2.176 -3.434 1.00 1.00 43 GLU A CA 2
ATOM 1521 C C . GLU A 1 43 ? 30.939 3.247 -4.363 1.00 1.00 43 GLU A C 2
ATOM 1522 O O . GLU A 1 43 ? 30.192 3.923 -5.068 1.00 1.00 43 GLU A O 2
ATOM 1534 N N . LYS A 1 44 ? 32.258 3.414 -4.374 1.00 1.00 44 LYS A N 2
ATOM 1535 C CA . LYS A 1 44 ? 32.899 4.414 -5.221 1.00 1.00 44 LYS A CA 2
ATOM 1536 C C . LYS A 1 44 ? 32.324 5.803 -4.932 1.00 1.00 44 LYS A C 2
ATOM 1537 O O . LYS A 1 44 ? 31.589 6.360 -5.749 1.00 1.00 44 LYS A O 2
ATOM 1556 N N . PRO A 1 45 ? 32.641 6.379 -3.804 1.00 1.00 45 PRO A N 2
ATOM 1557 C CA . PRO A 1 45 ? 32.132 7.735 -3.417 1.00 1.00 45 PRO A CA 2
ATOM 1558 C C . PRO A 1 45 ? 32.328 8.790 -4.512 1.00 1.00 45 PRO A C 2
ATOM 1559 O O . PRO A 1 45 ? 31.369 9.428 -4.942 1.00 1.00 45 PRO A O 2
ATOM 1570 N N . TYR A 1 46 ? 33.562 8.982 -4.968 1.00 1.00 46 TYR A N 2
ATOM 1571 C CA . TYR A 1 46 ? 33.847 9.976 -6.016 1.00 1.00 46 TYR A CA 2
ATOM 1572 C C . TYR A 1 46 ? 34.963 9.491 -6.937 1.00 1.00 46 TYR A C 2
ATOM 1573 O O . TYR A 1 46 ? 35.933 8.876 -6.496 1.00 1.00 46 TYR A O 2
ATOM 1591 N N . ARG A 1 47 ? 34.820 9.771 -8.228 1.00 1.00 47 ARG A N 2
ATOM 1592 C CA . ARG A 1 47 ? 35.823 9.374 -9.224 1.00 1.00 47 ARG A CA 2
ATOM 1593 C C . ARG A 1 47 ? 36.020 10.498 -10.238 1.00 1.00 47 ARG A C 2
ATOM 1594 O O . ARG A 1 47 ? 35.057 11.093 -10.723 1.00 1.00 47 ARG A O 2
ATOM 1615 N N . CYS A 1 48 ? 37.271 10.800 -10.565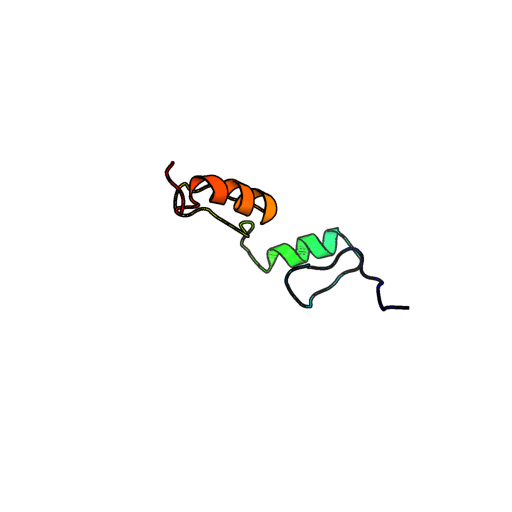 1.00 1.00 48 CYS A N 2
ATOM 1616 C CA . CYS A 1 48 ? 37.584 11.867 -11.522 1.00 1.00 48 CYS A CA 2
ATOM 1617 C C . CYS A 1 48 ? 37.370 11.395 -12.962 1.00 1.00 48 CYS A C 2
ATOM 1618 O O . CYS A 1 48 ? 38.127 10.582 -13.494 1.00 1.00 48 CYS A O 2
ATOM 1625 N N . ASN A 1 49 ? 36.329 11.925 -13.595 1.00 1.00 49 ASN A N 2
ATOM 1626 C CA . ASN A 1 49 ? 36.002 11.572 -14.974 1.00 1.00 49 ASN A CA 2
ATOM 1627 C C . ASN A 1 49 ? 37.155 11.926 -15.915 1.00 1.00 49 ASN A C 2
ATOM 1628 O O . ASN A 1 49 ? 37.449 11.187 -16.854 1.00 1.00 49 ASN A O 2
ATOM 1639 N N . ILE A 1 50 ? 37.806 13.056 -15.657 1.00 1.00 50 ILE A N 2
ATOM 1640 C CA . ILE A 1 50 ? 38.916 13.529 -16.481 1.00 1.00 50 ILE A CA 2
ATOM 1641 C C . ILE A 1 50 ? 40.077 12.541 -16.456 1.00 1.00 50 ILE A C 2
ATOM 1642 O O . ILE A 1 50 ? 40.659 12.216 -17.491 1.00 1.00 50 ILE A O 2
ATOM 1658 N N . CYS A 1 51 ? 40.427 12.054 -15.269 1.00 1.00 51 CYS A N 2
ATOM 1659 C CA . CYS A 1 51 ? 41.531 11.100 -15.105 1.00 1.00 51 CYS A CA 2
ATOM 1660 C C . CYS A 1 51 ? 40.995 9.689 -14.892 1.00 1.00 51 CYS A C 2
ATOM 1661 O O . CYS A 1 51 ? 41.186 8.811 -15.735 1.00 1.00 51 CYS A O 2
ATOM 1668 N N . GLY A 1 52 ? 40.326 9.464 -13.767 1.00 1.00 52 GLY A N 2
ATOM 1669 C CA . GLY A 1 52 ? 39.750 8.148 -13.439 1.00 1.00 52 GLY A CA 2
ATOM 1670 C C . GLY A 1 52 ? 40.301 7.594 -12.127 1.00 1.00 52 GLY A C 2
ATOM 1671 O O . GLY A 1 52 ? 40.411 6.377 -11.969 1.00 1.00 52 GLY A O 2
ATOM 1675 N N . ALA A 1 53 ? 40.635 8.463 -11.179 1.00 1.00 53 ALA A N 2
ATOM 1676 C CA . ALA A 1 53 ? 41.176 8.026 -9.880 1.00 1.00 53 ALA A CA 2
ATOM 1677 C C . ALA A 1 53 ? 40.069 7.850 -8.851 1.00 1.00 53 ALA A C 2
ATOM 1678 O O . ALA A 1 53 ? 39.020 8.490 -8.919 1.00 1.00 53 ALA A O 2
ATOM 1685 N N . GLN A 1 54 ? 40.312 6.972 -7.883 1.00 1.00 54 GLN A N 2
ATOM 1686 C CA . GLN A 1 54 ? 39.339 6.696 -6.819 1.00 1.00 54 GLN A CA 2
ATOM 1687 C C . GLN A 1 54 ? 39.633 7.564 -5.599 1.00 1.00 54 GLN A C 2
ATOM 1688 O O . GLN A 1 54 ? 40.793 7.791 -5.250 1.00 1.00 54 GLN A O 2
ATOM 1702 N N . PHE A 1 55 ? 38.587 8.065 -4.951 1.00 1.00 55 PHE A N 2
ATOM 1703 C CA . PHE A 1 55 ? 38.747 8.931 -3.770 1.00 1.00 55 PHE A CA 2
ATOM 1704 C C . PHE A 1 55 ? 37.822 8.508 -2.628 1.00 1.00 55 PHE A C 2
ATOM 1705 O O . PHE A 1 55 ? 36.723 7.996 -2.832 1.00 1.00 55 PHE A O 2
ATOM 1722 N N . ASN A 1 56 ? 38.281 8.737 -1.401 1.00 1.00 56 ASN A N 2
ATOM 1723 C CA . ASN A 1 56 ? 37.505 8.394 -0.193 1.00 1.00 56 ASN A CA 2
ATOM 1724 C C . ASN A 1 56 ? 36.990 9.665 0.486 1.00 1.00 56 ASN A C 2
ATOM 1725 O O . ASN A 1 56 ? 36.226 9.616 1.449 1.00 1.00 56 ASN A O 2
ATOM 1736 N N . ARG A 1 57 ? 37.413 10.818 -0.021 1.00 1.00 57 ARG A N 2
ATOM 1737 C CA . ARG A 1 57 ? 36.990 12.113 0.549 1.00 1.00 57 ARG A CA 2
ATOM 1738 C C . ARG A 1 57 ? 36.835 13.174 -0.556 1.00 1.00 57 ARG A C 2
ATOM 1739 O O . ARG A 1 57 ? 37.620 13.173 -1.503 1.00 1.00 57 ARG A O 2
ATOM 1760 N N . PRO A 1 58 ? 35.875 14.054 -0.470 1.00 1.00 58 PRO A N 2
ATOM 1761 C CA . PRO A 1 58 ? 35.681 15.112 -1.509 1.00 1.00 58 PRO A CA 2
ATOM 1762 C C . PRO A 1 58 ? 36.796 16.163 -1.471 1.00 1.00 58 PRO A C 2
ATOM 1763 O O . PRO A 1 58 ? 37.053 16.831 -2.472 1.00 1.00 58 PRO A O 2
ATOM 1774 N N . ALA A 1 59 ? 37.450 16.307 -0.323 1.00 1.00 59 ALA A N 2
ATOM 1775 C CA . ALA A 1 59 ? 38.532 17.276 -0.179 1.00 1.00 59 ALA A CA 2
ATOM 1776 C C . ALA A 1 59 ? 39.701 16.896 -1.078 1.00 1.00 59 ALA A C 2
ATOM 1777 O O . ALA A 1 59 ? 40.448 17.753 -1.547 1.00 1.00 59 ALA A O 2
ATOM 1784 N N . ASN A 1 60 ? 39.863 15.598 -1.313 1.00 1.00 60 ASN A N 2
ATOM 1785 C CA . ASN A 1 60 ? 40.939 15.097 -2.155 1.00 1.00 60 ASN A CA 2
ATOM 1786 C C . ASN A 1 60 ? 40.728 15.538 -3.596 1.00 1.00 60 ASN A C 2
ATOM 1787 O O . ASN A 1 60 ? 41.688 15.785 -4.325 1.00 1.00 60 ASN A O 2
ATOM 1798 N N . LEU A 1 61 ? 39.471 15.640 -4.013 1.00 1.00 61 LEU A N 2
ATOM 1799 C CA . LEU A 1 61 ? 39.152 16.053 -5.372 1.00 1.00 61 LEU A CA 2
ATOM 1800 C C . LEU A 1 61 ? 39.639 17.465 -5.591 1.00 1.00 61 LEU A C 2
ATOM 1801 O O . LEU A 1 61 ? 40.184 17.792 -6.645 1.00 1.00 61 LEU A O 2
ATOM 1817 N N . LYS A 1 62 ? 39.450 18.316 -4.589 1.00 1.00 62 LYS A N 2
ATOM 1818 C CA . LYS A 1 62 ? 39.868 19.694 -4.675 1.00 1.00 62 LYS A CA 2
ATOM 1819 C C . LYS A 1 62 ? 41.380 19.750 -4.892 1.00 1.00 62 LYS A C 2
ATOM 1820 O O . LYS A 1 62 ? 41.893 20.521 -5.705 1.00 1.00 62 LYS A O 2
ATOM 1839 N N . THR A 1 63 ? 42.093 18.909 -4.151 1.00 1.00 63 THR A N 2
ATOM 1840 C CA . THR A 1 63 ? 43.549 18.838 -4.257 1.00 1.00 63 THR A CA 2
ATOM 1841 C C . THR A 1 63 ? 43.949 18.201 -5.590 1.00 1.00 63 THR A C 2
ATOM 1842 O O . THR A 1 63 ? 44.857 18.672 -6.278 1.00 1.00 63 THR A O 2
ATOM 1853 N N . HIS A 1 64 ? 43.251 17.127 -5.942 1.00 1.00 64 HIS A N 2
ATOM 1854 C CA . HIS A 1 64 ? 43.523 16.431 -7.200 1.00 1.00 64 HIS A CA 2
ATOM 1855 C C . HIS A 1 64 ? 43.214 17.355 -8.373 1.00 1.00 64 HIS A C 2
ATOM 1856 O O . HIS A 1 64 ? 43.994 17.474 -9.317 1.00 1.00 64 HIS A O 2
ATOM 1870 N N . THR A 1 65 ? 42.068 18.026 -8.306 1.00 1.00 65 THR A N 2
ATOM 1871 C CA . THR A 1 65 ? 41.692 18.943 -9.386 1.00 1.00 65 THR A CA 2
ATOM 1872 C C . THR A 1 65 ? 42.838 19.918 -9.656 1.00 1.00 65 THR A C 2
ATOM 1873 O O . THR A 1 65 ? 43.163 20.203 -10.808 1.00 1.00 65 THR A O 2
ATOM 1884 N N . ARG A 1 66 ? 43.454 20.414 -8.587 1.00 1.00 66 ARG A N 2
ATOM 1885 C CA . ARG A 1 66 ? 44.577 21.355 -8.714 1.00 1.00 66 ARG A CA 2
ATOM 1886 C C . ARG A 1 66 ? 45.512 20.939 -9.859 1.00 1.00 66 ARG A C 2
ATOM 1887 O O . ARG A 1 66 ? 46.150 21.777 -10.497 1.00 1.00 66 ARG A O 2
ATOM 1908 N N . ILE A 1 67 ? 45.583 19.639 -10.119 1.00 1.00 67 ILE A N 2
ATOM 1909 C CA . ILE A 1 67 ? 46.421 19.112 -11.186 1.00 1.00 67 ILE A CA 2
ATOM 1910 C C . ILE A 1 67 ? 45.888 19.558 -12.545 1.00 1.00 67 ILE A C 2
ATOM 1911 O O . ILE A 1 67 ? 46.649 19.985 -13.413 1.00 1.00 67 ILE A O 2
ATOM 1927 N N . HIS A 1 68 ? 44.575 19.467 -12.742 1.00 1.00 68 HIS A N 2
ATOM 1928 C CA . HIS A 1 68 ? 43.931 19.859 -14.007 1.00 1.00 68 HIS A CA 2
ATOM 1929 C C . HIS A 1 68 ? 42.831 20.890 -13.754 1.00 1.00 68 HIS A C 2
ATOM 1930 O O . HIS A 1 68 ? 41.846 20.952 -14.490 1.00 1.00 68 HIS A O 2
ATOM 1944 N N . SER A 1 69 ? 43.002 21.702 -12.715 1.00 1.00 69 SER A N 2
ATOM 1945 C CA . SER A 1 69 ? 42.015 22.717 -12.379 1.00 1.00 69 SER A CA 2
ATOM 1946 C C . SER A 1 69 ? 41.834 23.688 -13.536 1.00 1.00 69 SER A C 2
ATOM 1947 O O . SER A 1 69 ? 40.714 24.063 -13.879 1.00 1.00 69 SER A O 2
ATOM 1955 N N . GLY A 1 70 ? 42.941 24.100 -14.147 1.00 1.00 70 GLY A N 2
ATOM 1956 C CA . GLY A 1 70 ? 42.891 25.028 -15.270 1.00 1.00 70 GLY A CA 2
ATOM 1957 C C . GLY A 1 70 ? 44.223 25.055 -16.006 1.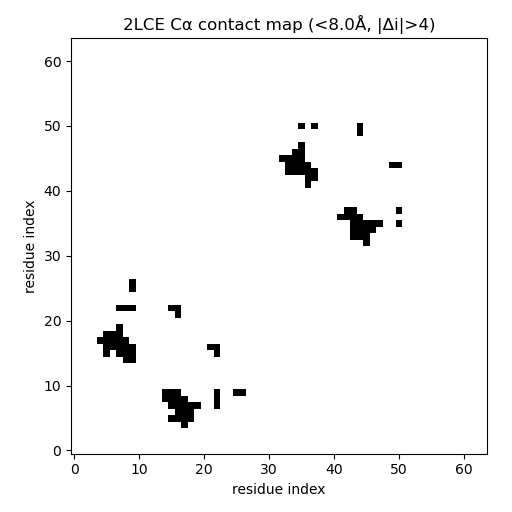00 1.00 70 GLY A C 2
ATOM 1958 O O . GLY A 1 70 ? 44.265 25.273 -17.216 1.00 1.00 70 GLY A O 2
ATOM 1962 N N . GLU A 1 71 ? 45.309 24.838 -15.270 1.00 1.00 71 GLU A N 2
ATOM 1963 C CA . GLU A 1 71 ? 46.643 24.840 -15.858 1.00 1.00 71 GLU A CA 2
ATOM 1964 C C . GLU A 1 71 ? 46.796 23.683 -16.846 1.00 1.00 71 GLU A C 2
ATOM 1965 O O . GLU A 1 71 ? 46.394 22.552 -16.572 1.00 1.00 71 GLU A O 2
ATOM 1977 N N . LYS A 1 72 ? 47.388 23.974 -17.999 1.00 1.00 72 LYS A N 2
ATOM 1978 C CA . LYS A 1 72 ? 47.593 22.958 -19.034 1.00 1.00 72 LYS A CA 2
ATOM 1979 C C . LYS A 1 72 ? 48.709 21.977 -18.619 1.00 1.00 72 LYS A C 2
ATOM 1980 O O . LYS A 1 72 ? 49.634 22.366 -17.904 1.00 1.00 72 LYS A O 2
ATOM 1999 N N . PRO A 1 73 ? 48.653 20.745 -19.043 1.00 1.00 73 PRO A N 2
ATOM 2000 C CA . PRO A 1 73 ? 49.701 19.732 -18.682 1.00 1.00 73 PRO A CA 2
ATOM 2001 C C . PRO A 1 73 ? 51.076 20.062 -19.280 1.00 1.00 73 PRO A C 2
ATOM 2002 O O . PRO A 1 73 ? 51.184 20.659 -20.351 1.00 1.00 73 PRO A O 2
ATOM 2013 N N . TYR A 1 74 ? 52.126 19.661 -18.571 1.00 1.00 74 TYR A N 2
ATOM 2014 C CA . TYR A 1 74 ? 53.495 19.904 -19.014 1.00 1.00 74 TYR A CA 2
ATOM 2015 C C . TYR A 1 74 ? 53.747 19.261 -20.376 1.00 1.00 74 TYR A C 2
ATOM 2016 O O . TYR A 1 74 ? 52.891 18.518 -20.829 1.00 1.00 74 TYR A O 2
ATOM 2037 N N . MET A 1 11 ? 54.867 -3.810 13.546 1.00 1.00 11 MET A N 3
ATOM 2038 C CA . MET A 1 11 ? 53.571 -4.545 13.546 1.00 1.00 11 MET A CA 3
ATOM 2039 C C . MET A 1 11 ? 53.632 -5.657 14.586 1.00 1.00 11 MET A C 3
ATOM 2040 O O . MET A 1 11 ? 54.142 -6.743 14.313 1.00 1.00 11 MET A O 3
ATOM 2054 N N . THR A 1 12 ? 53.109 -5.383 15.777 1.00 1.00 12 THR A N 3
ATOM 2055 C CA . THR A 1 12 ? 53.108 -6.369 16.856 1.00 1.00 12 THR A CA 3
ATOM 2056 C C . THR A 1 12 ? 52.011 -7.400 16.622 1.00 1.00 12 THR A C 3
ATOM 2057 O O . THR A 1 12 ? 51.075 -7.160 15.859 1.00 1.00 12 THR A O 3
ATOM 2068 N N . HIS A 1 13 ? 52.127 -8.551 17.276 1.00 1.00 13 HIS A N 3
ATOM 2069 C CA . HIS A 1 13 ? 51.142 -9.615 17.128 1.00 1.00 13 HIS A CA 3
ATOM 2070 C C . HIS A 1 13 ? 49.811 -9.204 17.757 1.00 1.00 13 HIS A C 3
ATOM 2071 O O . HIS A 1 13 ? 49.764 -8.487 18.756 1.00 1.00 13 HIS A O 3
ATOM 2086 N N . SER A 1 14 ? 48.713 -9.659 17.161 1.00 1.00 14 SER A N 3
ATOM 2087 C CA . SER A 1 14 ? 47.365 -9.334 17.661 1.00 1.00 14 SER A CA 3
ATOM 2088 C C . SER A 1 14 ? 46.452 -10.553 17.598 1.00 1.00 14 SER A C 3
ATOM 2089 O O . SER A 1 14 ? 46.608 -11.428 16.749 1.00 1.00 14 SER A O 3
ATOM 2097 N N . ASP A 1 15 ? 45.481 -10.618 18.504 1.00 1.00 15 ASP A N 3
ATOM 2098 C CA . ASP A 1 15 ? 44.547 -11.741 18.541 1.00 1.00 15 ASP A CA 3
ATOM 2099 C C . ASP A 1 15 ? 43.536 -11.645 17.403 1.00 1.00 15 ASP A C 3
ATOM 2100 O O . ASP A 1 15 ? 42.733 -12.558 17.204 1.00 1.00 15 ASP A O 3
ATOM 2109 N N . LYS A 1 16 ? 43.571 -10.554 16.643 1.00 1.00 16 LYS A N 3
ATOM 2110 C CA . LYS A 1 16 ? 42.663 -10.334 15.503 1.00 1.00 16 LYS A CA 3
ATOM 2111 C C . LYS A 1 16 ? 43.462 -10.361 14.186 1.00 1.00 16 LYS A C 3
ATOM 2112 O O . LYS A 1 16 ? 43.827 -9.311 13.660 1.00 1.00 16 LYS A O 3
ATOM 2131 N N . PRO A 1 17 ? 43.731 -11.518 13.646 1.00 1.00 17 PRO A N 3
ATOM 2132 C CA . PRO A 1 17 ? 44.498 -11.630 12.371 1.00 1.00 17 PRO A CA 3
ATOM 2133 C C . PRO A 1 17 ? 43.643 -11.264 11.153 1.00 1.00 17 PRO A C 3
ATOM 2134 O O . PRO A 1 17 ? 44.158 -11.116 10.043 1.00 1.00 17 PRO A O 3
ATOM 2145 N N . TYR A 1 18 ? 42.338 -11.125 11.361 1.00 1.00 18 TYR A N 3
ATOM 2146 C CA . TYR A 1 18 ? 41.415 -10.787 10.262 1.00 1.00 18 TYR A CA 3
ATOM 2147 C C . TYR A 1 18 ? 40.837 -9.393 10.440 1.00 1.00 18 TYR A C 3
ATOM 2148 O O . TYR A 1 18 ? 39.931 -9.169 11.243 1.00 1.00 18 TYR A O 3
ATOM 2166 N N . LYS A 1 19 ? 41.366 -8.438 9.683 1.00 1.00 19 LYS A N 3
ATOM 2167 C CA . LYS A 1 19 ? 40.900 -7.052 9.758 1.00 1.00 19 LYS A CA 3
ATOM 2168 C C . LYS A 1 19 ? 40.864 -6.447 8.365 1.00 1.00 19 LYS A C 3
ATOM 2169 O O . LYS A 1 19 ? 41.608 -6.845 7.471 1.00 1.00 19 LYS A O 3
ATOM 2188 N N . CYS A 1 20 ? 39.982 -5.471 8.170 1.00 1.00 20 CYS A N 3
ATOM 2189 C CA . CYS A 1 20 ? 39.848 -4.827 6.869 1.00 1.00 20 CYS A CA 3
ATOM 2190 C C . CYS A 1 20 ? 40.954 -3.805 6.638 1.00 1.00 20 CYS A C 3
ATOM 2191 O O . CYS A 1 20 ? 40.966 -2.733 7.243 1.00 1.00 20 CYS A O 3
ATOM 2198 N N . ASP A 1 21 ? 41.885 -4.137 5.748 1.00 1.00 21 ASP A N 3
ATOM 2199 C CA . ASP A 1 21 ? 42.991 -3.242 5.425 1.00 1.00 21 ASP A CA 3
ATOM 2200 C C . ASP A 1 21 ? 42.456 -1.968 4.772 1.00 1.00 21 ASP A C 3
ATOM 2201 O O . ASP A 1 21 ? 42.992 -0.876 4.960 1.00 1.00 21 ASP A O 3
ATOM 2210 N N . ARG A 1 22 ? 41.384 -2.095 3.998 1.00 1.00 22 ARG A N 3
ATOM 2211 C CA . ARG A 1 22 ? 40.778 -0.950 3.316 1.00 1.00 22 ARG A CA 3
ATOM 2212 C C . ARG A 1 22 ? 40.181 0.021 4.336 1.00 1.00 22 ARG A C 3
ATOM 2213 O O . ARG A 1 22 ? 39.944 1.191 4.036 1.00 1.00 22 ARG A O 3
ATOM 2234 N N . CYS A 1 23 ? 39.942 -0.469 5.549 1.00 1.00 23 CYS A N 3
ATOM 2235 C CA . CYS A 1 23 ? 39.373 0.351 6.630 1.00 1.00 23 CYS A CA 3
ATOM 2236 C C . CYS A 1 23 ? 40.188 0.176 7.906 1.00 1.00 23 CYS A C 3
ATOM 2237 O O . CYS A 1 23 ? 41.263 -0.423 7.901 1.00 1.00 23 CYS A O 3
ATOM 2244 N N . GLN A 1 24 ? 39.688 0.708 9.016 1.00 1.00 24 GLN A N 3
ATOM 2245 C CA . GLN A 1 24 ? 40.383 0.622 10.310 1.00 1.00 24 GLN A CA 3
ATOM 2246 C C . GLN A 1 24 ? 39.809 -0.497 11.182 1.00 1.00 24 GLN A C 3
ATOM 2247 O O . GLN A 1 24 ? 40.511 -1.024 12.046 1.00 1.00 24 GLN A O 3
ATOM 2261 N N . ALA A 1 25 ? 38.550 -0.863 10.963 1.00 1.00 25 ALA A N 3
ATOM 2262 C CA . ALA A 1 25 ? 37.889 -1.914 11.739 1.00 1.00 25 ALA A CA 3
ATOM 2263 C C . ALA A 1 25 ? 38.778 -3.148 11.889 1.00 1.00 25 ALA A C 3
ATOM 2264 O O . ALA A 1 25 ? 39.849 -3.242 11.290 1.00 1.00 25 ALA A O 3
ATOM 2271 N N . SER A 1 26 ? 38.338 -4.106 12.699 1.00 1.00 26 SER A N 3
ATOM 2272 C CA . SER A 1 26 ? 39.093 -5.342 12.928 1.00 1.00 26 SER A CA 3
ATOM 2273 C C . SER A 1 26 ? 38.149 -6.495 13.269 1.00 1.00 26 SER A C 3
ATOM 2274 O O . SER A 1 26 ? 37.032 -6.279 13.741 1.00 1.00 26 SER A O 3
ATOM 2282 N N . PHE A 1 27 ? 38.592 -7.724 13.029 1.00 1.00 27 PHE A N 3
ATOM 2283 C CA . PHE A 1 27 ? 37.778 -8.916 13.308 1.00 1.00 27 PHE A CA 3
ATOM 2284 C C . PHE A 1 27 ? 38.647 -10.118 13.688 1.00 1.00 27 PHE A C 3
ATOM 2285 O O . PHE A 1 27 ? 39.802 -10.230 13.279 1.00 1.00 27 PHE A O 3
ATOM 2302 N N . ARG A 1 28 ? 38.071 -11.022 14.471 1.00 1.00 28 ARG A N 3
ATOM 2303 C CA . ARG A 1 28 ? 38.777 -12.229 14.913 1.00 1.00 28 ARG A CA 3
ATOM 2304 C C . ARG A 1 28 ? 38.494 -13.407 13.982 1.00 1.00 28 ARG A C 3
ATOM 2305 O O . ARG A 1 28 ? 39.232 -14.391 13.969 1.00 1.00 28 ARG A O 3
ATOM 2326 N N . TYR A 1 29 ? 37.421 -13.308 13.203 1.00 1.00 29 TYR A N 3
ATOM 2327 C CA . TYR A 1 29 ? 37.027 -14.383 12.272 1.00 1.00 29 TYR A CA 3
ATOM 2328 C C . TYR A 1 29 ? 37.129 -13.922 10.820 1.00 1.00 29 TYR A C 3
ATOM 2329 O O . TYR A 1 29 ? 36.800 -12.782 10.487 1.00 1.00 29 TYR A O 3
ATOM 2347 N N . LYS A 1 30 ? 37.588 -14.814 9.950 1.00 1.00 30 LYS A N 3
ATOM 2348 C CA . LYS A 1 30 ? 37.734 -14.502 8.531 1.00 1.00 30 LYS A CA 3
ATOM 2349 C C . LYS A 1 30 ? 36.375 -14.236 7.888 1.00 1.00 30 LYS A C 3
ATOM 2350 O O . LYS A 1 30 ? 36.251 -13.359 7.032 1.00 1.00 30 LYS A O 3
ATOM 2369 N N . GLY A 1 31 ? 35.355 -14.987 8.287 1.00 1.00 31 GLY A N 3
ATOM 2370 C CA . GLY A 1 31 ? 34.014 -14.823 7.738 1.00 1.00 31 GLY A CA 3
ATOM 2371 C C . GLY A 1 31 ? 33.468 -13.449 8.082 1.00 1.00 31 GLY A C 3
ATOM 2372 O O . GLY A 1 31 ? 32.779 -12.816 7.283 1.00 1.00 31 GLY A O 3
ATOM 2376 N N . ASN A 1 32 ? 33.785 -12.982 9.286 1.00 1.00 32 ASN A N 3
ATOM 2377 C CA . ASN A 1 32 ? 33.333 -11.678 9.734 1.00 1.00 32 ASN A CA 3
ATOM 2378 C C . ASN A 1 32 ? 33.930 -10.605 8.834 1.00 1.00 32 ASN A C 3
ATOM 2379 O O . ASN A 1 32 ? 33.269 -9.624 8.495 1.00 1.00 32 ASN A O 3
ATOM 2390 N N . LEU A 1 33 ? 35.187 -10.793 8.445 1.00 1.00 33 LEU A N 3
ATOM 2391 C CA . LEU A 1 33 ? 35.871 -9.842 7.590 1.00 1.00 33 LEU A CA 3
ATOM 2392 C C . LEU A 1 33 ? 35.151 -9.750 6.251 1.00 1.00 33 LEU A C 3
ATOM 2393 O O . LEU A 1 33 ? 34.950 -8.665 5.709 1.00 1.00 33 LEU A O 3
ATOM 2409 N N . ALA A 1 34 ? 34.755 -10.900 5.716 1.00 1.00 34 ALA A N 3
ATOM 2410 C CA . ALA A 1 34 ? 34.054 -10.941 4.450 1.00 1.00 34 ALA A CA 3
ATOM 2411 C C . ALA A 1 34 ? 32.701 -10.271 4.604 1.00 1.00 34 ALA A C 3
ATOM 2412 O O . ALA A 1 34 ? 32.241 -9.556 3.713 1.00 1.00 34 ALA A O 3
ATOM 2419 N N . SER A 1 35 ? 32.059 -10.499 5.745 1.00 1.00 35 SER A N 3
ATOM 2420 C CA . SER A 1 35 ? 30.756 -9.904 6.010 1.00 1.00 35 SER A CA 3
ATOM 2421 C C . SER A 1 35 ? 30.874 -8.387 5.982 1.00 1.00 35 SER A C 3
ATOM 2422 O O . SER A 1 35 ? 29.979 -7.687 5.510 1.00 1.00 35 SER A O 3
ATOM 2430 N N . HIS A 1 36 ? 31.995 -7.878 6.484 1.00 1.00 36 HIS A N 3
ATOM 2431 C CA . HIS A 1 36 ? 32.245 -6.444 6.514 1.00 1.00 36 HIS A CA 3
ATOM 2432 C C . HIS A 1 36 ? 32.440 -5.901 5.101 1.00 1.00 36 HIS A C 3
ATOM 2433 O O . HIS A 1 36 ? 32.033 -4.780 4.801 1.00 1.00 36 HIS A O 3
ATOM 2447 N N . LYS A 1 37 ? 33.073 -6.688 4.236 1.00 1.00 37 LYS A N 3
ATOM 2448 C CA . LYS A 1 37 ? 33.328 -6.261 2.865 1.00 1.00 37 LYS A CA 3
ATOM 2449 C C . LYS A 1 37 ? 32.021 -6.017 2.115 1.00 1.00 37 LYS A C 3
ATOM 2450 O O . LYS A 1 37 ? 31.962 -5.201 1.195 1.00 1.00 37 LYS A O 3
ATOM 2469 N N . THR A 1 38 ? 30.959 -6.722 2.488 1.00 1.00 38 THR A N 3
ATOM 2470 C CA . THR A 1 38 ? 29.668 -6.569 1.827 1.00 1.00 38 THR A CA 3
ATOM 2471 C C . THR A 1 38 ? 29.147 -5.143 1.982 1.00 1.00 38 THR A C 3
ATOM 2472 O O . THR A 1 38 ? 28.428 -4.649 1.114 1.00 1.00 38 THR A O 3
ATOM 2483 N N . VAL A 1 39 ? 29.516 -4.500 3.084 1.00 1.00 39 VAL A N 3
ATOM 2484 C CA . VAL A 1 39 ? 29.085 -3.140 3.390 1.00 1.00 39 VAL A CA 3
ATOM 2485 C C . VAL A 1 39 ? 29.555 -2.132 2.339 1.00 1.00 39 VAL A C 3
ATOM 2486 O O . VAL A 1 39 ? 28.787 -1.275 1.903 1.00 1.00 39 VAL A O 3
ATOM 2499 N N . HIS A 1 40 ? 30.819 -2.212 1.937 1.00 1.00 40 HIS A N 3
ATOM 2500 C CA . HIS A 1 40 ? 31.397 -1.279 0.945 1.00 1.00 40 HIS A CA 3
ATOM 2501 C C . HIS A 1 40 ? 32.054 -2.015 -0.220 1.00 1.00 40 HIS A C 3
ATOM 2502 O O . HIS A 1 40 ? 33.047 -1.549 -0.778 1.00 1.00 40 HIS A O 3
ATOM 2516 N N . THR A 1 41 ? 31.514 -3.166 -0.606 1.00 1.00 41 THR A N 3
ATOM 2517 C CA . THR A 1 41 ? 32.072 -3.946 -1.704 1.00 1.00 41 THR A CA 3
ATOM 2518 C C . THR A 1 41 ? 32.150 -3.117 -2.985 1.00 1.00 41 THR A C 3
ATOM 2519 O O . THR A 1 41 ? 33.118 -3.224 -3.737 1.00 1.00 41 THR A O 3
ATOM 2530 N N . GLY A 1 42 ? 31.135 -2.297 -3.235 1.00 1.00 42 GLY A N 3
ATOM 2531 C CA . GLY A 1 42 ? 31.102 -1.459 -4.429 1.00 1.00 42 GLY A CA 3
ATOM 2532 C C . GLY A 1 42 ? 29.719 -0.841 -4.616 1.00 1.00 42 GLY A C 3
ATOM 2533 O O . GLY A 1 42 ? 29.578 0.379 -4.693 1.00 1.00 42 GLY A O 3
ATOM 2537 N N . GLU A 1 43 ? 28.700 -1.692 -4.688 1.00 1.00 43 GLU A N 3
ATOM 2538 C CA . GLU A 1 43 ? 27.325 -1.238 -4.865 1.00 1.00 43 GLU A CA 3
ATOM 2539 C C . GLU A 1 43 ? 26.894 -0.363 -3.690 1.00 1.00 43 GLU A C 3
ATOM 2540 O O . GLU A 1 43 ? 27.054 -0.730 -2.526 1.00 1.00 43 GLU A O 3
ATOM 2552 N N . LYS A 1 44 ? 26.344 0.810 -3.988 1.00 1.00 44 LYS A N 3
ATOM 2553 C CA . LYS A 1 44 ? 25.897 1.731 -2.942 1.00 1.00 44 LYS A CA 3
ATOM 2554 C C . LYS A 1 44 ? 25.023 2.852 -3.537 1.00 1.00 44 LYS A C 3
ATOM 2555 O O . LYS A 1 44 ? 25.367 4.031 -3.462 1.00 1.00 44 LYS A O 3
ATOM 2574 N N . PRO A 1 45 ? 23.902 2.508 -4.110 1.00 1.00 45 PRO A N 3
ATOM 2575 C CA . PRO A 1 45 ? 22.959 3.498 -4.718 1.00 1.00 45 PRO A CA 3
ATOM 2576 C C . PRO A 1 45 ? 22.843 4.790 -3.912 1.00 1.00 45 PRO A C 3
ATOM 2577 O O . PRO A 1 45 ? 21.941 4.958 -3.092 1.00 1.00 45 PRO A O 3
ATOM 2588 N N . TYR A 1 46 ? 23.760 5.722 -4.150 1.00 1.00 46 TYR A N 3
ATOM 2589 C CA . TYR A 1 46 ? 23.775 7.001 -3.448 1.00 1.00 46 TYR A CA 3
ATOM 2590 C C . TYR A 1 46 ? 22.428 7.702 -3.550 1.00 1.00 46 TYR A C 3
ATOM 2591 O O . TYR A 1 46 ? 21.633 7.436 -4.451 1.00 1.00 46 TYR A O 3
ATOM 2609 N N . ARG A 1 47 ? 22.165 8.598 -2.604 1.00 1.00 47 ARG A N 3
ATOM 2610 C CA . ARG A 1 47 ? 20.907 9.352 -2.570 1.00 1.00 47 ARG A CA 3
ATOM 2611 C C . ARG A 1 47 ? 21.185 10.810 -2.211 1.00 1.00 47 ARG A C 3
ATOM 2612 O O . ARG A 1 47 ? 21.906 11.108 -1.259 1.00 1.00 47 ARG A O 3
ATOM 2633 N N . CYS A 1 48 ? 20.609 11.733 -2.974 1.00 1.00 48 CYS A N 3
ATOM 2634 C CA . CYS A 1 48 ? 20.804 13.165 -2.734 1.00 1.00 48 CYS A CA 3
ATOM 2635 C C . CYS A 1 48 ? 19.922 13.660 -1.588 1.00 1.00 48 CYS A C 3
ATOM 2636 O O . CYS A 1 48 ? 18.702 13.770 -1.715 1.00 1.00 48 CYS A O 3
ATOM 2643 N N . ASN A 1 49 ? 20.555 13.966 -0.461 1.00 1.00 49 ASN A N 3
ATOM 2644 C CA . ASN A 1 49 ? 19.840 14.452 0.717 1.00 1.00 49 ASN A CA 3
ATOM 2645 C C . ASN A 1 49 ? 19.155 15.791 0.425 1.00 1.00 49 ASN A C 3
ATOM 2646 O O . ASN A 1 49 ? 18.038 16.040 0.882 1.00 1.00 49 ASN A O 3
ATOM 2657 N N . ILE A 1 50 ? 19.826 16.647 -0.337 1.00 1.00 50 ILE A N 3
ATOM 2658 C CA . ILE A 1 50 ? 19.300 17.966 -0.686 1.00 1.00 50 ILE A CA 3
ATOM 2659 C C . ILE A 1 50 ? 18.044 17.856 -1.547 1.00 1.00 50 ILE A C 3
ATOM 2660 O O . ILE A 1 50 ? 17.053 18.548 -1.314 1.00 1.00 50 ILE A O 3
ATOM 2676 N N . CYS A 1 51 ? 18.074 16.983 -2.549 1.00 1.00 51 CYS A N 3
ATOM 2677 C CA . CYS A 1 51 ? 16.929 16.789 -3.448 1.00 1.00 51 CYS A CA 3
ATOM 2678 C C . CYS A 1 51 ? 16.183 15.511 -3.087 1.00 1.00 51 CYS A C 3
ATOM 2679 O O . CYS A 1 51 ? 15.077 15.564 -2.550 1.00 1.00 51 CYS A O 3
ATOM 2686 N N . GLY A 1 52 ? 16.778 14.359 -3.383 1.00 1.00 52 GLY A N 3
ATOM 2687 C CA . GLY A 1 52 ? 16.159 13.062 -3.076 1.00 1.00 52 GLY A CA 3
ATOM 2688 C C . GLY A 1 52 ? 16.370 12.045 -4.195 1.00 1.00 52 GLY A C 3
ATOM 2689 O O . GLY A 1 52 ? 15.879 10.919 -4.113 1.00 1.00 52 GLY A O 3
ATOM 2693 N N . ALA A 1 53 ? 17.095 12.424 -5.242 1.00 1.00 53 ALA A N 3
ATOM 2694 C CA . ALA A 1 53 ? 17.351 11.532 -6.374 1.00 1.00 53 ALA A CA 3
ATOM 2695 C C . ALA A 1 53 ? 18.321 10.413 -5.997 1.00 1.00 53 ALA A C 3
ATOM 2696 O O . ALA A 1 53 ? 19.225 10.588 -5.180 1.00 1.00 53 ALA A O 3
ATOM 2703 N N . GLN A 1 54 ? 18.130 9.250 -6.613 1.00 1.00 54 GLN A N 3
ATOM 2704 C CA . GLN A 1 54 ? 18.978 8.078 -6.368 1.00 1.00 54 GLN A CA 3
ATOM 2705 C C . GLN A 1 54 ? 19.988 7.921 -7.501 1.00 1.00 54 GLN A C 3
ATOM 2706 O O . GLN A 1 54 ? 19.654 8.058 -8.678 1.00 1.00 54 GLN A O 3
ATOM 2720 N N . PHE A 1 55 ? 21.237 7.638 -7.145 1.00 1.00 55 PHE A N 3
ATOM 2721 C CA . PHE A 1 55 ? 22.304 7.475 -8.154 1.00 1.00 55 PHE A CA 3
ATOM 2722 C C . PHE A 1 55 ? 23.084 6.183 -7.942 1.00 1.00 55 PHE A C 3
ATOM 2723 O O . PHE A 1 55 ? 23.488 5.842 -6.831 1.00 1.00 55 PHE A O 3
ATOM 2740 N N . ASN A 1 56 ? 23.311 5.458 -9.032 1.00 1.00 56 ASN A N 3
ATOM 2741 C CA . ASN A 1 56 ? 24.058 4.198 -8.986 1.00 1.00 56 ASN A CA 3
ATOM 2742 C C . ASN A 1 56 ? 25.501 4.435 -9.402 1.00 1.00 56 ASN A C 3
ATOM 2743 O O . ASN A 1 56 ? 26.290 3.501 -9.546 1.00 1.00 56 ASN A O 3
ATOM 2754 N N . ARG A 1 57 ? 25.864 5.700 -9.592 1.00 1.00 57 ARG A N 3
ATOM 2755 C CA . ARG A 1 57 ? 27.233 6.066 -9.993 1.00 1.00 57 ARG A CA 3
ATOM 2756 C C . ARG A 1 57 ? 27.730 7.300 -9.209 1.00 1.00 57 ARG A C 3
ATOM 2757 O O . ARG A 1 57 ? 26.999 8.284 -9.108 1.00 1.00 57 ARG A O 3
ATOM 2778 N N . PRO A 1 58 ? 28.917 7.279 -8.667 1.00 1.00 58 PRO A N 3
ATOM 2779 C CA . PRO A 1 58 ? 29.455 8.447 -7.897 1.00 1.00 58 PRO A CA 3
ATOM 2780 C C . PRO A 1 58 ? 29.781 9.634 -8.805 1.00 1.00 58 PRO A C 3
ATOM 2781 O O . PRO A 1 58 ? 29.700 10.788 -8.385 1.00 1.00 58 PRO A O 3
ATOM 2792 N N . ALA A 1 59 ? 30.154 9.345 -10.047 1.00 1.00 59 ALA A N 3
ATOM 2793 C CA . ALA A 1 59 ? 30.494 10.391 -10.998 1.00 1.00 59 ALA A CA 3
ATOM 2794 C C . ALA A 1 59 ? 29.290 11.279 -11.252 1.00 1.00 59 ALA A C 3
ATOM 2795 O O . ALA A 1 59 ? 29.413 12.502 -11.319 1.00 1.00 59 ALA A O 3
ATOM 2802 N N . ASN A 1 60 ? 28.117 10.667 -11.382 1.00 1.00 60 ASN A N 3
ATOM 2803 C CA . ASN A 1 60 ? 26.896 11.411 -11.618 1.00 1.00 60 ASN A CA 3
ATOM 2804 C C . ASN A 1 60 ? 26.592 12.297 -10.415 1.00 1.00 60 ASN A C 3
ATOM 2805 O O . ASN A 1 60 ? 26.160 13.440 -10.569 1.00 1.00 60 ASN A O 3
ATOM 2816 N N . LEU A 1 61 ? 26.811 11.773 -9.214 1.00 1.00 61 LEU A N 3
ATOM 2817 C CA . LEU A 1 61 ? 26.553 12.524 -7.991 1.00 1.00 61 LEU A CA 3
ATOM 2818 C C . LEU A 1 61 ? 27.476 13.738 -7.940 1.00 1.00 61 LEU A C 3
ATOM 2819 O O . LEU A 1 61 ? 27.058 14.838 -7.575 1.00 1.00 61 LEU A O 3
ATOM 2835 N N . LYS A 1 62 ? 28.736 13.541 -8.314 1.00 1.00 62 LYS A N 3
ATOM 2836 C CA . LYS A 1 62 ? 29.712 14.614 -8.324 1.00 1.0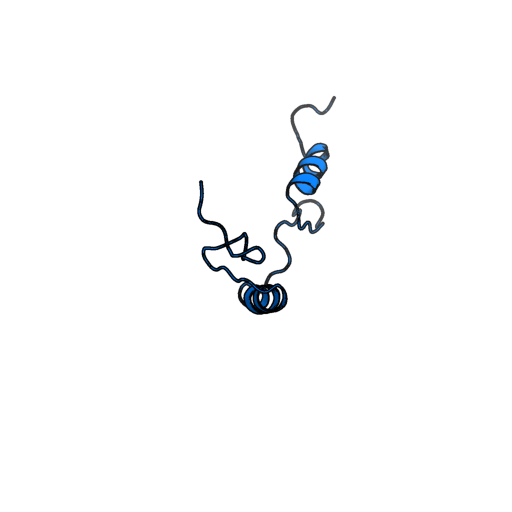0 62 LYS A CA 3
ATOM 2837 C C . LYS A 1 62 ? 29.230 15.711 -9.252 1.00 1.00 62 LYS A C 3
ATOM 2838 O O . LYS A 1 62 ? 29.234 16.890 -8.902 1.00 1.00 62 LYS A O 3
ATOM 2857 N N . THR A 1 63 ? 28.804 15.318 -10.449 1.00 1.00 63 THR A N 3
ATOM 2858 C CA . THR A 1 63 ? 28.299 16.259 -11.425 1.00 1.00 63 THR A CA 3
ATOM 2859 C C . THR A 1 63 ? 27.029 16.917 -10.897 1.00 1.00 63 THR A C 3
ATOM 2860 O O . THR A 1 63 ? 26.772 18.087 -11.179 1.00 1.00 63 THR A O 3
ATOM 2871 N N . HIS A 1 64 ? 26.248 16.165 -10.129 1.00 1.00 64 HIS A N 3
ATOM 2872 C CA . HIS A 1 64 ? 25.016 16.687 -9.547 1.00 1.00 64 HIS A CA 3
ATOM 2873 C C . HIS A 1 64 ? 25.360 17.712 -8.473 1.00 1.00 64 HIS A C 3
ATOM 2874 O O . HIS A 1 64 ? 24.721 18.756 -8.345 1.00 1.00 64 HIS A O 3
ATOM 2888 N N . THR A 1 65 ? 26.388 17.406 -7.686 1.00 1.00 65 THR A N 3
ATOM 2889 C CA . THR A 1 65 ? 26.815 18.315 -6.625 1.00 1.00 65 THR A CA 3
ATOM 2890 C C . THR A 1 65 ? 27.258 19.640 -7.230 1.00 1.00 65 THR A C 3
ATOM 2891 O O . THR A 1 65 ? 27.346 20.658 -6.546 1.00 1.00 65 THR A O 3
ATOM 2902 N N . ARG A 1 66 ? 27.536 19.616 -8.530 1.00 1.00 66 ARG A N 3
ATOM 2903 C CA . ARG A 1 66 ? 27.971 20.816 -9.234 1.00 1.00 66 ARG A CA 3
ATOM 2904 C C . ARG A 1 66 ? 26.988 21.964 -8.986 1.00 1.00 66 ARG A C 3
ATOM 2905 O O . ARG A 1 66 ? 27.404 23.102 -8.761 1.00 1.00 66 ARG A O 3
ATOM 2926 N N . ILE A 1 67 ? 25.691 21.674 -9.024 1.00 1.00 67 ILE A N 3
ATOM 2927 C CA . ILE A 1 67 ? 24.671 22.698 -8.793 1.00 1.00 67 ILE A CA 3
ATOM 2928 C C . ILE A 1 67 ? 24.705 23.165 -7.336 1.00 1.00 67 ILE A C 3
ATOM 2929 O O . ILE A 1 67 ? 24.563 24.353 -7.044 1.00 1.00 67 ILE A O 3
ATOM 2945 N N . HIS A 1 68 ? 24.895 22.229 -6.410 1.00 1.00 68 HIS A N 3
ATOM 2946 C CA . HIS A 1 68 ? 24.939 22.549 -4.985 1.00 1.00 68 HIS A CA 3
ATOM 2947 C C . HIS A 1 68 ? 26.245 23.253 -4.643 1.00 1.00 68 HIS A C 3
ATOM 2948 O O . HIS A 1 68 ? 26.566 23.472 -3.475 1.00 1.00 68 HIS A O 3
ATOM 2962 N N . SER A 1 69 ? 27.001 23.616 -5.673 1.00 1.00 69 SER A N 3
ATOM 2963 C CA . SER A 1 69 ? 28.281 24.307 -5.488 1.00 1.00 69 SER A CA 3
ATOM 2964 C C . SER A 1 69 ? 28.474 25.363 -6.571 1.00 1.00 69 SER A C 3
ATOM 2965 O O . SER A 1 69 ? 28.122 25.163 -7.734 1.00 1.00 69 SER A O 3
ATOM 2973 N N . GLY A 1 70 ? 29.037 26.504 -6.187 1.00 1.00 70 GLY A N 3
ATOM 2974 C CA . GLY A 1 70 ? 29.275 27.591 -7.134 1.00 1.00 70 GLY A CA 3
ATOM 2975 C C . GLY A 1 70 ? 28.018 27.910 -7.942 1.00 1.00 70 GLY A C 3
ATOM 2976 O O . GLY A 1 70 ? 27.909 27.546 -9.113 1.00 1.00 70 GLY A O 3
ATOM 2980 N N . GLU A 1 71 ? 27.073 28.596 -7.307 1.00 1.00 71 GLU A N 3
ATOM 2981 C CA . GLU A 1 71 ? 25.817 28.966 -7.962 1.00 1.00 71 GLU A CA 3
ATOM 2982 C C . GLU A 1 71 ? 26.024 30.166 -8.880 1.00 1.00 71 GLU A C 3
ATOM 2983 O O . GLU A 1 71 ? 26.085 31.308 -8.427 1.00 1.00 71 GLU A O 3
ATOM 2995 N N . LYS A 1 72 ? 26.135 29.901 -10.178 1.00 1.00 72 LYS A N 3
ATOM 2996 C CA . LYS A 1 72 ? 26.339 30.958 -11.162 1.00 1.00 72 LYS A CA 3
ATOM 2997 C C . LYS A 1 72 ? 27.550 31.817 -10.777 1.00 1.00 72 LYS A C 3
ATOM 2998 O O . LYS A 1 72 ? 27.397 32.957 -10.337 1.00 1.00 72 LYS A O 3
ATOM 3017 N N . PRO A 1 73 ? 28.740 31.305 -10.932 1.00 1.00 73 PRO A N 3
ATOM 3018 C CA . PRO A 1 73 ? 29.995 32.048 -10.584 1.00 1.00 73 PRO A CA 3
ATOM 3019 C C . PRO A 1 73 ? 30.126 33.370 -11.350 1.00 1.00 73 PRO A C 3
ATOM 3020 O O . PRO A 1 73 ? 29.722 33.479 -12.508 1.00 1.00 73 PRO A O 3
ATOM 3031 N N . TYR A 1 74 ? 30.702 34.371 -10.692 1.00 1.00 74 TYR A N 3
ATOM 3032 C CA . TYR A 1 74 ? 30.899 35.681 -11.300 1.00 1.00 74 TYR A CA 3
ATOM 3033 C C . TYR A 1 74 ? 31.701 35.552 -12.592 1.00 1.00 74 TYR A C 3
ATOM 3034 O O . TYR A 1 74 ? 32.263 34.491 -12.812 1.00 1.00 74 TYR A O 3
ATOM 3055 N N . MET A 1 11 ? 55.299 -9.996 15.361 1.00 1.00 11 MET A N 4
ATOM 3056 C CA . MET A 1 11 ? 54.912 -9.635 13.966 1.00 1.00 11 MET A CA 4
ATOM 3057 C C . MET A 1 11 ? 53.889 -10.643 13.450 1.00 1.00 11 MET A C 4
ATOM 3058 O O . MET A 1 11 ? 52.744 -10.286 13.174 1.00 1.00 11 MET A O 4
ATOM 3072 N N . THR A 1 12 ? 54.302 -11.900 13.328 1.00 1.00 12 THR A N 4
ATOM 3073 C CA . THR A 1 12 ? 53.416 -12.951 12.842 1.00 1.00 12 THR A CA 4
ATOM 3074 C C . THR A 1 12 ? 52.281 -13.204 13.827 1.00 1.00 12 THR A C 4
ATOM 3075 O O . THR A 1 12 ? 51.146 -13.467 13.428 1.00 1.00 12 THR A O 4
ATOM 3086 N N . HIS A 1 13 ? 52.586 -13.126 15.119 1.00 1.00 13 HIS A N 4
ATOM 3087 C CA . HIS A 1 13 ? 51.586 -13.352 16.158 1.00 1.00 13 HIS A CA 4
ATOM 3088 C C . HIS A 1 13 ? 50.618 -12.173 16.243 1.00 1.00 13 HIS A C 4
ATOM 3089 O O . HIS A 1 13 ? 51.024 -11.016 16.362 1.00 1.00 13 HIS A O 4
ATOM 3104 N N . SER A 1 14 ? 49.324 -12.464 16.172 1.00 1.00 14 SER A N 4
ATOM 3105 C CA . SER A 1 14 ? 48.298 -11.422 16.245 1.00 1.00 14 SER A CA 4
ATOM 3106 C C . SER A 1 14 ? 46.932 -12.028 16.545 1.00 1.00 14 SER A C 4
ATOM 3107 O O . SER A 1 14 ? 46.497 -12.980 15.899 1.00 1.00 14 SER A O 4
ATOM 3115 N N . ASP A 1 15 ? 46.235 -11.470 17.530 1.00 1.00 15 ASP A N 4
ATOM 3116 C CA . ASP A 1 15 ? 44.912 -11.963 17.908 1.00 1.00 15 ASP A CA 4
ATOM 3117 C C . ASP A 1 15 ? 43.865 -11.563 16.872 1.00 1.00 15 ASP A C 4
ATOM 3118 O O . ASP A 1 15 ? 42.708 -11.975 16.958 1.00 1.00 15 ASP A O 4
ATOM 3127 N N . LYS A 1 16 ? 44.259 -10.768 15.882 1.00 1.00 16 LYS A N 4
ATOM 3128 C CA . LYS A 1 16 ? 43.367 -10.306 14.805 1.00 1.00 16 LYS A CA 4
ATOM 3129 C C . LYS A 1 16 ? 44.010 -10.577 13.439 1.00 1.00 16 LYS A C 4
ATOM 3130 O O . LYS A 1 16 ? 44.477 -9.653 12.772 1.00 1.00 16 LYS A O 4
ATOM 3149 N N . PRO A 1 17 ? 44.047 -11.807 13.006 1.00 1.00 17 PRO A N 4
ATOM 3150 C CA . PRO A 1 17 ? 44.648 -12.167 11.690 1.00 1.00 17 PRO A CA 4
ATOM 3151 C C . PRO A 1 17 ? 43.694 -11.881 10.521 1.00 1.00 17 PRO A C 4
ATOM 3152 O O . PRO A 1 17 ? 44.027 -12.141 9.365 1.00 1.00 17 PRO A O 4
ATOM 3163 N N . TYR A 1 18 ? 42.518 -11.343 10.826 1.00 1.00 18 TYR A N 4
ATOM 3164 C CA . TYR A 1 18 ? 41.531 -11.024 9.776 1.00 1.00 18 TYR A CA 4
ATOM 3165 C C . TYR A 1 18 ? 40.902 -9.662 10.026 1.00 1.00 18 TYR A C 4
ATOM 3166 O O . TYR A 1 18 ? 39.787 -9.556 10.538 1.00 1.00 18 TYR A O 4
ATOM 3184 N N . LYS A 1 19 ? 41.618 -8.606 9.655 1.00 1.00 19 LYS A N 4
ATOM 3185 C CA . LYS A 1 19 ? 41.146 -7.226 9.834 1.00 1.00 19 LYS A CA 4
ATOM 3186 C C . LYS A 1 19 ? 41.071 -6.527 8.476 1.00 1.00 19 LYS A C 4
ATOM 3187 O O . LYS A 1 19 ? 41.957 -6.647 7.630 1.00 1.00 19 LYS A O 4
ATOM 3206 N N . CYS A 1 20 ? 39.989 -5.784 8.264 1.00 1.00 20 CYS A N 4
ATOM 3207 C CA . CYS A 1 20 ? 39.790 -5.099 7.006 1.00 1.00 20 CYS A CA 4
ATOM 3208 C C . CYS A 1 20 ? 40.857 -4.029 6.792 1.00 1.00 20 CYS A C 4
ATOM 3209 O O . CYS A 1 20 ? 40.796 -2.943 7.370 1.00 1.00 20 CYS A O 4
ATOM 3216 N N . ASP A 1 21 ? 41.835 -4.340 5.950 1.00 1.00 21 ASP A N 4
ATOM 3217 C CA . ASP A 1 21 ? 42.911 -3.401 5.659 1.00 1.00 21 ASP A CA 4
ATOM 3218 C C . ASP A 1 21 ? 42.364 -2.218 4.861 1.00 1.00 21 ASP A C 4
ATOM 3219 O O . ASP A 1 21 ? 42.952 -1.136 4.827 1.00 1.00 21 ASP A O 4
ATOM 3228 N N . ARG A 1 22 ? 41.221 -2.414 4.212 1.00 1.00 22 ARG A N 4
ATOM 3229 C CA . ARG A 1 22 ? 40.600 -1.361 3.414 1.00 1.00 22 ARG A CA 4
ATOM 3230 C C . ARG A 1 22 ? 40.102 -0.228 4.316 1.00 1.00 22 ARG A C 4
ATOM 3231 O O . ARG A 1 22 ? 40.197 0.950 3.970 1.00 1.00 22 ARG A O 4
ATOM 3252 N N . CYS A 1 23 ? 39.570 -0.592 5.477 1.00 1.00 23 CYS A N 4
ATOM 3253 C CA . CYS A 1 23 ? 39.048 0.383 6.447 1.00 1.00 23 CYS A CA 4
ATOM 3254 C C . CYS A 1 23 ? 39.867 0.332 7.725 1.00 1.00 23 CYS A C 4
ATOM 3255 O O . CYS A 1 23 ? 40.968 -0.216 7.761 1.00 1.00 23 CYS A O 4
ATOM 3262 N N . GLN A 1 24 ? 39.342 0.920 8.796 1.00 1.00 24 GLN A N 4
ATOM 3263 C CA . GLN A 1 24 ? 40.037 0.955 10.086 1.00 1.00 24 GLN A CA 4
ATOM 3264 C C . GLN A 1 24 ? 39.564 -0.173 11.005 1.00 1.00 24 GLN A C 4
ATOM 3265 O O . GLN A 1 24 ? 40.297 -0.573 11.909 1.00 1.00 24 GLN A O 4
ATOM 3279 N N . ALA A 1 25 ? 38.358 -0.684 10.784 1.00 1.00 25 ALA A N 4
ATOM 3280 C CA . ALA A 1 25 ? 37.799 -1.759 11.603 1.00 1.00 25 ALA A CA 4
ATOM 3281 C C . ALA A 1 25 ? 38.753 -2.948 11.692 1.00 1.00 25 ALA A C 4
ATOM 3282 O O . ALA A 1 25 ? 39.805 -2.982 11.055 1.00 1.00 25 ALA A O 4
ATOM 3289 N N . SER A 1 26 ? 38.388 -3.940 12.497 1.00 1.00 26 SER A N 4
ATOM 3290 C CA . SER A 1 26 ? 39.209 -5.142 12.678 1.00 1.00 26 SER A CA 4
ATOM 3291 C C . SER A 1 26 ? 38.350 -6.323 13.123 1.00 1.00 26 SER A C 4
ATOM 3292 O O . SER A 1 26 ? 37.270 -6.140 13.683 1.00 1.00 26 SER A O 4
ATOM 3300 N N . PHE A 1 27 ? 38.822 -7.541 12.873 1.00 1.00 27 PHE A N 4
ATOM 3301 C CA . PHE A 1 27 ? 38.079 -8.750 13.252 1.00 1.00 27 PHE A CA 4
ATOM 3302 C C . PHE A 1 27 ? 39.007 -9.947 13.440 1.00 1.00 27 PHE A C 4
ATOM 3303 O O . PHE A 1 27 ? 40.090 -10.017 12.859 1.00 1.00 27 PHE A O 4
ATOM 3320 N N . ARG A 1 28 ? 38.571 -10.896 14.262 1.00 1.00 28 ARG A N 4
ATOM 3321 C CA . ARG A 1 28 ? 39.345 -12.109 14.545 1.00 1.00 28 ARG A CA 4
ATOM 3322 C C . ARG A 1 28 ? 38.905 -13.271 13.657 1.00 1.00 28 ARG A C 4
ATOM 3323 O O . ARG A 1 28 ? 39.629 -14.254 13.504 1.00 1.00 28 ARG A O 4
ATOM 3344 N N . TYR A 1 29 ? 37.717 -13.161 13.071 1.00 1.00 29 TYR A N 4
ATOM 3345 C CA . TYR A 1 29 ? 37.173 -14.222 12.204 1.00 1.00 29 TYR A CA 4
ATOM 3346 C C . TYR A 1 29 ? 37.156 -13.781 10.744 1.00 1.00 29 TYR A C 4
ATOM 3347 O O . TYR A 1 29 ? 36.795 -12.649 10.425 1.00 1.00 29 TYR A O 4
ATOM 3365 N N . LYS A 1 30 ? 37.543 -14.685 9.851 1.00 1.00 30 LYS A N 4
ATOM 3366 C CA . LYS A 1 30 ? 37.569 -14.390 8.424 1.00 1.00 30 LYS A CA 4
ATOM 3367 C C . LYS A 1 30 ? 36.158 -14.216 7.871 1.00 1.00 30 LYS A C 4
ATOM 3368 O O . LYS A 1 30 ? 35.929 -13.389 6.988 1.00 1.00 30 LYS A O 4
ATOM 3387 N N . GLY A 1 31 ? 35.207 -14.990 8.383 1.00 1.00 31 GLY A N 4
ATOM 3388 C CA . GLY A 1 31 ? 33.823 -14.908 7.931 1.00 1.00 31 GLY A CA 4
ATOM 3389 C C . GLY A 1 31 ? 33.239 -13.545 8.261 1.00 1.00 31 GLY A C 4
ATOM 3390 O O . GLY A 1 31 ? 32.465 -12.982 7.488 1.00 1.00 31 GLY A O 4
ATOM 3394 N N . ASN A 1 32 ? 33.621 -13.009 9.415 1.00 1.00 32 ASN A N 4
ATOM 3395 C CA . ASN A 1 32 ? 33.139 -11.705 9.835 1.00 1.00 32 ASN A CA 4
ATOM 3396 C C . ASN A 1 32 ? 33.617 -10.650 8.849 1.00 1.00 32 ASN A C 4
ATOM 3397 O O . ASN A 1 32 ? 32.909 -9.690 8.551 1.00 1.00 32 ASN A O 4
ATOM 3408 N N . LEU A 1 33 ? 34.833 -10.831 8.345 1.00 1.00 33 LEU A N 4
ATOM 3409 C CA . LEU A 1 33 ? 35.411 -9.896 7.391 1.00 1.00 33 LEU A CA 4
ATOM 3410 C C . LEU A 1 33 ? 34.585 -9.890 6.117 1.00 1.00 33 LEU A C 4
ATOM 3411 O O . LEU A 1 33 ? 34.352 -8.839 5.518 1.00 1.00 33 LEU A O 4
ATOM 3427 N N . ALA A 1 34 ? 34.133 -11.066 5.696 1.00 1.00 34 ALA A N 4
ATOM 3428 C CA . ALA A 1 34 ? 33.335 -11.176 4.499 1.00 1.00 34 ALA A CA 4
ATOM 3429 C C . ALA A 1 34 ? 32.045 -10.401 4.687 1.00 1.00 34 ALA A C 4
ATOM 3430 O O . ALA A 1 34 ? 31.555 -9.751 3.765 1.00 1.00 34 ALA A O 4
ATOM 3437 N N . SER A 1 35 ? 31.488 -10.464 5.894 1.00 1.00 35 SER A N 4
ATOM 3438 C CA . SER A 1 35 ? 30.257 -9.749 6.193 1.00 1.00 35 SER A CA 4
ATOM 3439 C C . SER A 1 35 ? 30.494 -8.249 6.070 1.00 1.00 35 SER A C 4
ATOM 3440 O O . SER A 1 35 ? 29.676 -7.518 5.512 1.00 1.00 35 SER A O 4
ATOM 3448 N N . HIS A 1 36 ? 31.624 -7.789 6.596 1.00 1.00 36 HIS A N 4
ATOM 3449 C CA . HIS A 1 36 ? 31.988 -6.373 6.547 1.00 1.00 36 HIS A CA 4
ATOM 3450 C C . HIS A 1 36 ? 32.448 -5.978 5.138 1.00 1.00 36 HIS A C 4
ATOM 3451 O O . HIS A 1 36 ? 32.214 -4.852 4.703 1.00 1.00 36 HIS A O 4
ATOM 3465 N N . LYS A 1 37 ? 33.107 -6.895 4.438 1.00 1.00 37 LYS A N 4
ATOM 3466 C CA . LYS A 1 37 ? 33.599 -6.612 3.093 1.00 1.00 37 LYS A CA 4
ATOM 3467 C C . LYS A 1 37 ? 32.445 -6.366 2.122 1.00 1.00 37 LYS A C 4
ATOM 3468 O O . LYS A 1 37 ? 32.570 -5.597 1.170 1.00 1.00 37 LYS A O 4
ATOM 3487 N N . THR A 1 38 ? 31.310 -7.019 2.345 1.00 1.00 38 THR A N 4
ATOM 3488 C CA . THR A 1 38 ? 30.145 -6.861 1.474 1.00 1.00 38 THR A CA 4
ATOM 3489 C C . THR A 1 38 ? 29.561 -5.452 1.599 1.00 1.00 38 THR A C 4
ATOM 3490 O O . THR A 1 38 ? 28.863 -4.989 0.697 1.00 1.00 38 THR A O 4
ATOM 3501 N N . VAL A 1 39 ? 29.852 -4.789 2.714 1.00 1.00 39 VAL A N 4
ATOM 3502 C CA . VAL A 1 39 ? 29.355 -3.442 2.992 1.00 1.00 39 VAL A CA 4
ATOM 3503 C C . VAL A 1 39 ? 29.870 -2.421 1.979 1.00 1.00 39 VAL A C 4
ATOM 3504 O O . VAL A 1 39 ? 29.116 -1.565 1.516 1.00 1.00 39 VAL A O 4
ATOM 3517 N N . HIS A 1 40 ? 31.153 -2.485 1.639 1.00 1.00 40 HIS A N 4
ATOM 3518 C CA . HIS A 1 40 ? 31.768 -1.538 0.687 1.00 1.00 40 HIS A CA 4
ATOM 3519 C C . HIS A 1 40 ? 32.457 -2.256 -0.471 1.00 1.00 40 HIS A C 4
ATOM 3520 O O . HIS A 1 40 ? 33.446 -1.765 -1.015 1.00 1.00 40 HIS A O 4
ATOM 3534 N N . THR A 1 41 ? 31.943 -3.414 -0.873 1.00 1.00 41 THR A N 4
ATOM 3535 C CA . THR A 1 41 ? 32.530 -4.170 -1.976 1.00 1.00 41 THR A CA 4
ATOM 3536 C C . THR A 1 41 ? 32.320 -3.453 -3.305 1.00 1.00 41 THR A C 4
ATOM 3537 O O . THR A 1 41 ? 31.274 -2.850 -3.547 1.00 1.00 41 THR A O 4
ATOM 3548 N N . GLY A 1 42 ? 33.324 -3.522 -4.173 1.00 1.00 42 GLY A N 4
ATOM 3549 C CA . GLY A 1 42 ? 33.246 -2.881 -5.482 1.00 1.00 42 GLY A CA 4
ATOM 3550 C C . GLY A 1 42 ? 34.393 -3.340 -6.380 1.00 1.00 42 GLY A C 4
ATOM 3551 O O . GLY A 1 42 ? 35.515 -2.848 -6.270 1.00 1.00 42 GLY A O 4
ATOM 3555 N N . GLU A 1 43 ? 34.103 -4.286 -7.268 1.00 1.00 43 GLU A N 4
ATOM 3556 C CA . GLU A 1 43 ? 35.106 -4.822 -8.183 1.00 1.00 43 GLU A CA 4
ATOM 3557 C C . GLU A 1 43 ? 35.524 -3.779 -9.220 1.00 1.00 43 GLU A C 4
ATOM 3558 O O . GLU A 1 43 ? 36.694 -3.687 -9.591 1.00 1.00 43 GLU A O 4
ATOM 3570 N N . LYS A 1 44 ? 34.572 -2.984 -9.697 1.00 1.00 44 LYS A N 4
ATOM 3571 C CA . LYS A 1 44 ? 34.869 -1.947 -10.685 1.00 1.00 44 LYS A CA 4
ATOM 3572 C C . LYS A 1 44 ? 33.661 -1.021 -10.878 1.00 1.00 44 LYS A C 4
ATOM 3573 O O . LYS A 1 44 ? 33.233 -0.764 -12.003 1.00 1.00 44 LYS A O 4
ATOM 3592 N N . PRO A 1 45 ? 33.114 -0.503 -9.812 1.00 1.00 45 PRO A N 4
ATOM 3593 C CA . PRO A 1 45 ? 31.942 0.423 -9.857 1.00 1.00 45 PRO A CA 4
ATOM 3594 C C . PRO A 1 45 ? 32.286 1.745 -10.540 1.00 1.00 45 PRO A C 4
ATOM 3595 O O . PRO A 1 45 ? 33.220 1.849 -11.335 1.00 1.00 45 PRO A O 4
ATOM 3606 N N . TYR A 1 46 ? 31.509 2.778 -10.230 1.00 1.00 46 TYR A N 4
ATOM 3607 C CA . TYR A 1 46 ? 31.720 4.109 -10.823 1.00 1.00 46 TYR A CA 4
ATOM 3608 C C . TYR A 1 46 ? 31.414 5.212 -9.818 1.00 1.00 46 TYR A C 4
ATOM 3609 O O . TYR A 1 46 ? 30.546 5.070 -8.957 1.00 1.00 46 TYR A O 4
ATOM 3627 N N . ARG A 1 47 ? 32.137 6.322 -9.929 1.00 1.00 47 ARG A N 4
ATOM 3628 C CA . ARG A 1 47 ? 31.948 7.475 -9.036 1.00 1.00 47 ARG A CA 4
ATOM 3629 C C . ARG A 1 47 ? 31.925 8.759 -9.844 1.00 1.00 47 ARG A C 4
ATOM 3630 O O . ARG A 1 47 ? 32.597 8.882 -10.868 1.00 1.00 47 ARG A O 4
ATOM 3651 N N . CYS A 1 48 ? 31.144 9.735 -9.391 1.00 1.00 48 CYS A N 4
ATOM 3652 C CA . CYS A 1 48 ? 31.019 11.016 -10.089 1.00 1.00 48 CYS A CA 4
ATOM 3653 C C . CYS A 1 48 ? 32.220 11.923 -9.798 1.00 1.00 48 CYS A C 4
ATOM 3654 O O . CYS A 1 48 ? 32.720 11.978 -8.674 1.00 1.00 48 CYS A O 4
ATOM 3661 N N . ASN A 1 49 ? 32.679 12.637 -10.821 1.00 1.00 49 ASN A N 4
ATOM 3662 C CA . ASN A 1 49 ? 33.811 13.546 -10.677 1.00 1.00 49 ASN A CA 4
ATOM 3663 C C . ASN A 1 49 ? 33.397 14.824 -9.942 1.00 1.00 49 ASN A C 4
ATOM 3664 O O . ASN A 1 49 ? 34.248 15.632 -9.567 1.00 1.00 49 ASN A O 4
ATOM 3675 N N . ILE A 1 50 ? 32.096 15.003 -9.738 1.00 1.00 50 ILE A N 4
ATOM 3676 C CA . ILE A 1 50 ? 31.562 16.191 -9.055 1.00 1.00 50 ILE A CA 4
ATOM 3677 C C . ILE A 1 50 ? 31.579 16.008 -7.537 1.00 1.00 50 ILE A C 4
ATOM 3678 O O . ILE A 1 50 ? 32.300 16.706 -6.824 1.00 1.00 50 ILE A O 4
ATOM 3694 N N . CYS A 1 51 ? 30.780 15.073 -7.031 1.00 1.00 51 CYS A N 4
ATOM 3695 C CA . CYS A 1 51 ? 30.709 14.813 -5.585 1.00 1.00 51 CYS A CA 4
ATOM 3696 C C . CYS A 1 51 ? 31.647 13.676 -5.196 1.00 1.00 51 CYS A C 4
ATOM 3697 O O . CYS A 1 51 ? 32.476 13.825 -4.298 1.00 1.00 51 CYS A O 4
ATOM 3704 N N . GLY A 1 52 ? 31.523 12.537 -5.870 1.00 1.00 52 GLY A N 4
ATOM 3705 C CA . GLY A 1 52 ? 32.371 11.363 -5.596 1.00 1.00 52 GLY A CA 4
ATOM 3706 C C . GLY A 1 52 ? 31.547 10.145 -5.193 1.00 1.00 52 GLY A C 4
ATOM 3707 O O . GLY A 1 52 ? 32.080 9.215 -4.587 1.00 1.00 52 GLY A O 4
ATOM 3711 N N . ALA A 1 53 ? 30.262 10.125 -5.531 1.00 1.00 53 ALA A N 4
ATOM 3712 C CA . ALA A 1 53 ? 29.384 9.006 -5.193 1.00 1.00 53 ALA A CA 4
ATOM 3713 C C . ALA A 1 53 ? 29.983 7.676 -5.632 1.00 1.00 53 ALA A C 4
ATOM 3714 O O . ALA A 1 53 ? 31.098 7.611 -6.148 1.00 1.00 53 ALA A O 4
ATOM 3721 N N . GLN A 1 54 ? 29.231 6.603 -5.415 1.00 1.00 54 GLN A N 4
ATOM 3722 C CA . GLN A 1 54 ? 29.670 5.258 -5.788 1.00 1.00 54 GLN A CA 4
ATOM 3723 C C . GLN A 1 54 ? 28.468 4.417 -6.225 1.00 1.00 54 GLN A C 4
ATOM 3724 O O . GLN A 1 54 ? 27.399 4.480 -5.615 1.00 1.00 54 GLN A O 4
ATOM 3738 N N . PHE A 1 55 ? 28.634 3.634 -7.286 1.00 1.00 55 PHE A N 4
ATOM 3739 C CA . PHE A 1 55 ? 27.541 2.786 -7.788 1.00 1.00 55 PHE A CA 4
ATOM 3740 C C . PHE A 1 55 ? 28.070 1.509 -8.444 1.00 1.00 55 PHE A C 4
ATOM 3741 O O . PHE A 1 55 ? 29.040 1.522 -9.202 1.00 1.00 55 PHE A O 4
ATOM 3758 N N . ASN A 1 56 ? 27.409 0.392 -8.158 1.00 1.00 56 ASN A N 4
ATOM 3759 C CA . ASN A 1 56 ? 27.791 -0.907 -8.727 1.00 1.00 56 ASN A CA 4
ATOM 3760 C C . ASN A 1 56 ? 26.969 -1.191 -9.981 1.00 1.00 56 ASN A C 4
ATOM 3761 O O . ASN A 1 56 ? 27.075 -2.252 -10.594 1.00 1.00 56 ASN A O 4
ATOM 3772 N N . ARG A 1 57 ? 26.140 -0.228 -10.376 1.00 1.00 57 ARG A N 4
ATOM 3773 C CA . ARG A 1 57 ? 25.292 -0.378 -11.571 1.00 1.00 57 ARG A CA 4
ATOM 3774 C C . ARG A 1 57 ? 25.173 0.960 -12.326 1.00 1.00 57 ARG A C 4
ATOM 3775 O O . ARG A 1 57 ? 25.092 2.010 -11.691 1.00 1.00 57 ARG A O 4
ATOM 3796 N N . PRO A 1 58 ? 25.156 0.954 -13.631 1.00 1.00 58 PRO A N 4
ATOM 3797 C CA . PRO A 1 58 ? 25.035 2.219 -14.422 1.00 1.00 58 PRO A CA 4
ATOM 3798 C C . PRO A 1 58 ? 23.640 2.835 -14.314 1.00 1.00 58 PRO A C 4
ATOM 3799 O O . PRO A 1 58 ? 23.488 4.056 -14.363 1.00 1.00 58 PRO A O 4
ATOM 3810 N N . ALA A 1 59 ? 22.625 1.989 -14.170 1.00 1.00 59 ALA A N 4
ATOM 3811 C CA . ALA A 1 59 ? 21.254 2.464 -14.060 1.00 1.00 59 ALA A CA 4
ATOM 3812 C C . ALA A 1 59 ? 21.118 3.402 -12.871 1.00 1.00 59 ALA A C 4
ATOM 3813 O O . ALA A 1 59 ? 20.544 4.484 -12.984 1.00 1.00 59 ALA A O 4
ATOM 3820 N N . ASN A 1 60 ? 21.653 2.989 -11.727 1.00 1.00 60 ASN A N 4
ATOM 3821 C CA . ASN A 1 60 ? 21.596 3.799 -10.522 1.00 1.00 60 ASN A CA 4
ATOM 3822 C C . ASN A 1 60 ? 22.381 5.088 -10.729 1.00 1.00 60 ASN A C 4
ATOM 3823 O O . ASN A 1 60 ? 22.010 6.137 -10.197 1.00 1.00 60 ASN A O 4
ATOM 3834 N N . LEU A 1 61 ? 23.462 5.022 -11.497 1.00 1.00 61 LEU A N 4
ATOM 3835 C CA . LEU A 1 61 ? 24.291 6.194 -11.756 1.00 1.00 61 LEU A CA 4
ATOM 3836 C C . LEU A 1 61 ? 23.454 7.245 -12.478 1.00 1.00 61 LEU A C 4
ATOM 3837 O O . LEU A 1 61 ? 23.476 8.424 -12.125 1.00 1.00 61 LEU A O 4
ATOM 3853 N N . LYS A 1 62 ? 22.707 6.816 -13.489 1.00 1.00 62 LYS A N 4
ATOM 3854 C CA . LYS A 1 62 ? 21.851 7.707 -14.255 1.00 1.00 62 LYS A CA 4
ATOM 3855 C C . LYS A 1 62 ? 20.807 8.314 -13.332 1.00 1.00 62 LYS A C 4
ATOM 3856 O O . LYS A 1 62 ? 20.493 9.501 -13.411 1.00 1.00 62 LYS A O 4
ATOM 3875 N N . THR A 1 63 ? 20.273 7.488 -12.437 1.00 1.00 63 THR A N 4
ATOM 3876 C CA . THR A 1 63 ? 19.276 7.939 -11.485 1.00 1.00 63 THR A CA 4
ATOM 3877 C C . THR A 1 63 ? 19.907 8.924 -10.507 1.00 1.00 63 THR A C 4
ATOM 3878 O O . THR A 1 63 ? 19.223 9.780 -9.945 1.00 1.00 63 THR A O 4
ATOM 3889 N N . HIS A 1 64 ? 21.216 8.797 -10.315 1.00 1.00 64 HIS A N 4
ATOM 3890 C CA . HIS A 1 64 ? 21.953 9.688 -9.419 1.00 1.00 64 HIS A CA 4
ATOM 3891 C C . HIS A 1 64 ? 22.304 10.973 -10.163 1.00 1.00 64 HIS A C 4
ATOM 3892 O O . HIS A 1 64 ? 22.209 12.077 -9.626 1.00 1.00 64 HIS A O 4
ATOM 3906 N N . THR A 1 65 ? 22.719 10.826 -11.416 1.00 1.00 65 THR A N 4
ATOM 3907 C CA . THR A 1 65 ? 23.078 11.988 -12.234 1.00 1.00 65 THR A CA 4
ATOM 3908 C C . THR A 1 65 ? 21.943 13.004 -12.207 1.00 1.00 65 THR A C 4
ATOM 3909 O O . THR A 1 65 ? 22.125 14.177 -12.532 1.00 1.00 65 THR A O 4
ATOM 3920 N N . ARG A 1 66 ? 20.762 12.537 -11.814 1.00 1.00 66 ARG A N 4
ATOM 3921 C CA . ARG A 1 66 ? 19.591 13.401 -11.739 1.00 1.00 66 ARG A CA 4
ATOM 3922 C C . ARG A 1 66 ? 19.908 14.651 -10.910 1.00 1.00 66 ARG A C 4
ATOM 3923 O O . ARG A 1 66 ? 19.506 15.754 -11.278 1.00 1.00 66 ARG A O 4
ATOM 3944 N N . ILE A 1 67 ? 20.625 14.487 -9.802 1.00 1.00 67 ILE A N 4
ATOM 3945 C CA . ILE A 1 67 ? 20.984 15.616 -8.944 1.00 1.00 67 ILE A CA 4
ATOM 3946 C C . ILE A 1 67 ? 21.928 16.561 -9.684 1.00 1.00 67 ILE A C 4
ATOM 3947 O O . ILE A 1 67 ? 21.821 17.782 -9.574 1.00 1.00 67 ILE A O 4
ATOM 3963 N N . HIS A 1 68 ? 22.863 16.002 -10.445 1.00 1.00 68 HIS A N 4
ATOM 3964 C CA . HIS A 1 68 ? 23.825 16.799 -11.196 1.00 1.00 68 HIS A CA 4
ATOM 3965 C C . HIS A 1 68 ? 23.140 17.476 -12.372 1.00 1.00 68 HIS A C 4
ATOM 3966 O O . HIS A 1 68 ? 23.600 18.507 -12.863 1.00 1.00 68 HIS A O 4
ATOM 3980 N N . SER A 1 69 ? 22.031 16.901 -12.826 1.00 1.00 69 SER A N 4
ATOM 3981 C CA . SER A 1 69 ? 21.283 17.453 -13.945 1.00 1.00 69 SER A CA 4
ATOM 3982 C C . SER A 1 69 ? 22.182 17.609 -15.164 1.00 1.00 69 SER A C 4
ATOM 3983 O O . SER A 1 69 ? 22.433 18.719 -15.633 1.00 1.00 69 SER A O 4
ATOM 3991 N N . GLY A 1 70 ? 22.671 16.490 -15.690 1.00 1.00 70 GLY A N 4
ATOM 3992 C CA . GLY A 1 70 ? 23.541 16.508 -16.855 1.00 1.00 70 GLY A CA 4
ATOM 3993 C C . GLY A 1 70 ? 22.809 17.055 -18.075 1.00 1.00 70 GLY A C 4
ATOM 3994 O O . GLY A 1 70 ? 23.399 17.760 -18.893 1.00 1.00 70 GLY A O 4
ATOM 3998 N N . GLU A 1 71 ? 21.525 16.731 -18.190 1.00 1.00 71 GLU A N 4
ATOM 3999 C CA . GLU A 1 71 ? 20.719 17.192 -19.316 1.00 1.00 71 GLU A CA 4
ATOM 4000 C C . GLU A 1 71 ? 20.711 18.719 -19.372 1.00 1.00 71 GLU A C 4
ATOM 4001 O O . GLU A 1 71 ? 20.137 19.385 -18.511 1.00 1.00 71 GLU A O 4
ATOM 4013 N N . LYS A 1 72 ? 21.349 19.273 -20.398 1.00 1.00 72 LYS A N 4
ATOM 4014 C CA . LYS A 1 72 ? 21.422 20.721 -20.565 1.00 1.00 72 LYS A CA 4
ATOM 4015 C C . LYS A 1 72 ? 20.042 21.299 -20.929 1.00 1.00 72 LYS A C 4
ATOM 4016 O O . LYS A 1 72 ? 19.251 20.626 -21.591 1.00 1.00 72 LYS A O 4
ATOM 4035 N N . PRO A 1 73 ? 19.733 22.501 -20.522 1.00 1.00 73 PRO A N 4
ATOM 4036 C CA . PRO A 1 73 ? 18.411 23.132 -20.830 1.00 1.00 73 PRO A CA 4
ATOM 4037 C C . PRO A 1 73 ? 18.221 23.401 -22.327 1.00 1.00 73 PRO A C 4
ATOM 4038 O O . PRO A 1 73 ? 17.090 23.543 -22.791 1.00 1.00 73 PRO A O 4
ATOM 4049 N N . TYR A 1 74 ? 19.319 23.476 -23.073 1.00 1.00 74 TYR A N 4
ATOM 4050 C CA . TYR A 1 74 ? 19.257 23.737 -24.512 1.00 1.00 74 TYR A CA 4
ATOM 4051 C C . TYR A 1 74 ? 20.574 23.345 -25.176 1.00 1.00 74 TYR A C 4
ATOM 4052 O O . TYR A 1 74 ? 21.602 23.834 -24.738 1.00 1.00 74 TYR A O 4
ATOM 4073 N N . MET A 1 11 ? 56.235 -9.766 12.551 1.00 1.00 11 MET A N 5
ATOM 4074 C CA . MET A 1 11 ? 55.851 -8.448 13.132 1.00 1.00 11 MET A CA 5
ATOM 4075 C C . MET A 1 11 ? 54.388 -8.500 13.564 1.00 1.00 11 MET A C 5
ATOM 4076 O O . MET A 1 11 ? 54.073 -8.285 14.735 1.00 1.00 11 MET A O 5
ATOM 4090 N N . THR A 1 12 ? 53.500 -8.788 12.619 1.00 1.00 12 THR A N 5
ATOM 4091 C CA . THR A 1 12 ? 52.068 -8.874 12.909 1.00 1.00 12 THR A CA 5
ATOM 4092 C C . THR A 1 12 ? 51.758 -10.170 13.652 1.00 1.00 12 THR A C 5
ATOM 4093 O O . THR A 1 12 ? 52.295 -11.227 13.322 1.00 1.00 12 THR A O 5
ATOM 4104 N N . HIS A 1 13 ? 50.888 -10.090 14.653 1.00 1.00 13 HIS A N 5
ATOM 4105 C CA . HIS A 1 13 ? 50.514 -11.268 15.443 1.00 1.00 13 HIS A CA 5
ATOM 4106 C C . HIS A 1 13 ? 49.113 -11.097 16.038 1.00 1.00 13 HIS A C 5
ATOM 4107 O O . HIS A 1 13 ? 48.157 -10.805 15.320 1.00 1.00 13 HIS A O 5
ATOM 4122 N N . SER A 1 14 ? 48.979 -11.290 17.345 1.00 1.00 14 SER A N 5
ATOM 4123 C CA . SER A 1 14 ? 47.691 -11.166 18.025 1.00 1.00 14 SER A CA 5
ATOM 4124 C C . SER A 1 14 ? 46.658 -12.106 17.416 1.00 1.00 14 SER A C 5
ATOM 4125 O O . SER A 1 14 ? 46.736 -12.479 16.245 1.00 1.00 14 SER A O 5
ATOM 4133 N N . ASP A 1 15 ? 45.670 -12.498 18.213 1.00 1.00 15 ASP A N 5
ATOM 4134 C CA . ASP A 1 15 ? 44.626 -13.403 17.742 1.00 1.00 15 ASP A CA 5
ATOM 4135 C C . ASP A 1 15 ? 43.625 -12.665 16.857 1.00 1.00 15 ASP A C 5
ATOM 4136 O O . ASP A 1 15 ? 42.431 -12.960 16.875 1.00 1.00 15 ASP A O 5
ATOM 4145 N N . LYS A 1 16 ? 44.108 -11.708 16.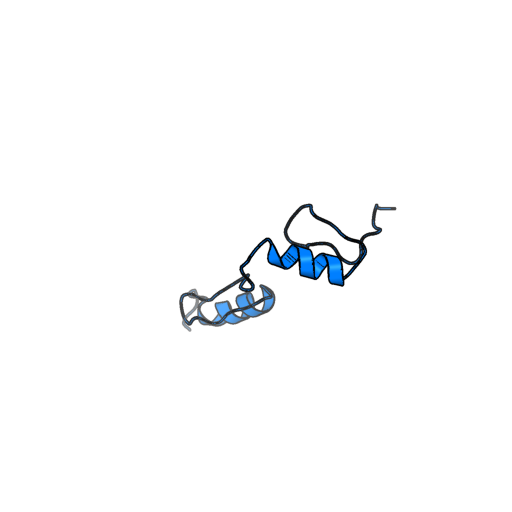071 1.00 1.00 16 LYS A N 5
ATOM 4146 C CA . LYS A 1 16 ? 43.275 -10.918 15.156 1.00 1.00 16 LYS A CA 5
ATOM 4147 C C . LYS A 1 16 ? 43.934 -10.855 13.774 1.00 1.00 16 LYS A C 5
ATOM 4148 O O . LYS A 1 16 ? 44.263 -9.772 13.286 1.00 1.00 16 LYS A O 5
ATOM 4167 N N . PRO A 1 17 ? 44.135 -11.972 13.131 1.00 1.00 17 PRO A N 5
ATOM 4168 C CA . PRO A 1 17 ? 44.777 -12.009 11.782 1.00 1.00 17 PRO A CA 5
ATOM 4169 C C . PRO A 1 17 ? 43.838 -11.511 10.681 1.00 1.00 17 PRO A C 5
ATOM 4170 O O . PRO A 1 17 ? 44.268 -11.228 9.564 1.00 1.00 17 PRO A O 5
ATOM 4181 N N . TYR A 1 18 ? 42.554 -11.403 11.004 1.00 1.00 18 TYR A N 5
ATOM 4182 C CA . TYR A 1 18 ? 41.556 -10.948 10.027 1.00 1.00 18 TYR A CA 5
ATOM 4183 C C . TYR A 1 18 ? 41.118 -9.522 10.322 1.00 1.00 18 TYR A C 5
ATOM 4184 O O . TYR A 1 18 ? 40.427 -9.262 11.306 1.00 1.00 18 TYR A O 5
ATOM 4202 N N . LYS A 1 19 ? 41.518 -8.585 9.469 1.00 1.00 19 LYS A N 5
ATOM 4203 C CA . LYS A 1 19 ? 41.161 -7.179 9.651 1.00 1.00 19 LYS A CA 5
ATOM 4204 C C . LYS A 1 19 ? 40.878 -6.533 8.303 1.00 1.00 19 LYS A C 5
ATOM 4205 O O . LYS A 1 19 ? 41.402 -6.955 7.272 1.00 1.00 19 LYS A O 5
ATOM 4224 N N . CYS A 1 20 ? 40.038 -5.503 8.297 1.00 1.00 20 CYS A N 5
ATOM 4225 C CA . CYS A 1 20 ? 39.688 -4.816 7.057 1.00 1.00 20 CYS A CA 5
ATOM 4226 C C . CYS A 1 20 ? 40.821 -3.917 6.586 1.00 1.00 20 CYS A C 5
ATOM 4227 O O . CYS A 1 20 ? 41.115 -2.887 7.193 1.00 1.00 20 CYS A O 5
ATOM 4234 N N . ASP A 1 21 ? 41.456 -4.306 5.485 1.00 1.00 21 ASP A N 5
ATOM 4235 C CA . ASP A 1 21 ? 42.554 -3.523 4.932 1.00 1.00 21 ASP A CA 5
ATOM 4236 C C . ASP A 1 21 ? 42.060 -2.134 4.540 1.00 1.00 21 ASP A C 5
ATOM 4237 O O . ASP A 1 21 ? 42.784 -1.145 4.629 1.00 1.00 21 ASP A O 5
ATOM 4246 N N . ARG A 1 22 ? 40.805 -2.045 4.110 1.00 1.00 22 ARG A N 5
ATOM 4247 C CA . ARG A 1 22 ? 40.217 -0.770 3.710 1.00 1.00 22 ARG A CA 5
ATOM 4248 C C . ARG A 1 22 ? 40.058 0.145 4.928 1.00 1.00 22 ARG A C 5
ATOM 4249 O O . ARG A 1 22 ? 40.380 1.331 4.876 1.00 1.00 22 ARG A O 5
ATOM 4270 N N . CYS A 1 23 ? 39.563 -0.413 6.029 1.00 1.00 23 CYS A N 5
ATOM 4271 C CA . CYS A 1 23 ? 39.354 0.339 7.273 1.00 1.00 23 CYS A CA 5
ATOM 4272 C C . CYS A 1 23 ? 40.369 -0.086 8.331 1.00 1.00 23 CYS A C 5
ATOM 4273 O O . CYS A 1 23 ? 41.537 -0.330 8.027 1.00 1.00 23 CYS A O 5
ATOM 4280 N N . GLN A 1 24 ? 39.941 -0.171 9.586 1.00 1.00 24 GLN A N 5
ATOM 4281 C CA . GLN A 1 24 ? 40.828 -0.564 10.691 1.00 1.00 24 GLN A CA 5
ATOM 4282 C C . GLN A 1 24 ? 40.171 -1.612 11.589 1.00 1.00 24 GLN A C 5
ATOM 4283 O O . GLN A 1 24 ? 40.872 -2.342 12.289 1.00 1.00 24 GLN A O 5
ATOM 4297 N N . ALA A 1 25 ? 38.844 -1.697 11.570 1.00 1.00 25 ALA A N 5
ATOM 4298 C CA . ALA A 1 25 ? 38.109 -2.659 12.390 1.00 1.00 25 ALA A CA 5
ATOM 4299 C C . ALA A 1 25 ? 38.721 -4.055 12.311 1.00 1.00 25 ALA A C 5
ATOM 4300 O O . ALA A 1 25 ? 38.463 -4.820 11.381 1.00 1.00 25 ALA A O 5
ATOM 4307 N N . SER A 1 26 ? 39.535 -4.404 13.302 1.00 1.00 26 SER A N 5
ATOM 4308 C CA . SER A 1 26 ? 40.174 -5.716 13.340 1.00 1.00 26 SER A CA 5
ATOM 4309 C C . SER A 1 26 ? 39.167 -6.803 13.702 1.00 1.00 26 SER A C 5
ATOM 4310 O O . SER A 1 26 ? 38.295 -6.590 14.544 1.00 1.00 26 SER A O 5
ATOM 4318 N N . PHE A 1 27 ? 39.278 -7.967 13.073 1.00 1.00 27 PHE A N 5
ATOM 4319 C CA . PHE A 1 27 ? 38.363 -9.096 13.338 1.00 1.00 27 PHE A CA 5
ATOM 4320 C C . PHE A 1 27 ? 39.125 -10.391 13.642 1.00 1.00 27 PHE A C 5
ATOM 4321 O O . PHE A 1 27 ? 40.204 -10.641 13.107 1.00 1.00 27 PHE A O 5
ATOM 4338 N N . ARG A 1 28 ? 38.540 -11.217 14.502 1.00 1.00 28 ARG A N 5
ATOM 4339 C CA . ARG A 1 28 ? 39.137 -12.504 14.902 1.00 1.00 28 ARG A CA 5
ATOM 4340 C C . ARG A 1 28 ? 38.561 -13.650 14.063 1.00 1.00 28 ARG A C 5
ATOM 4341 O O . ARG A 1 28 ? 38.951 -14.804 14.236 1.00 1.00 28 ARG A O 5
ATOM 4362 N N . TYR A 1 29 ? 37.640 -13.337 13.157 1.00 1.00 29 TYR A N 5
ATOM 4363 C CA . TYR A 1 29 ? 37.011 -14.357 12.301 1.00 1.00 29 TYR A CA 5
ATOM 4364 C C . TYR A 1 29 ? 37.052 -13.943 10.832 1.00 1.00 29 TYR A C 5
ATOM 4365 O O . TYR A 1 29 ? 36.797 -12.788 10.489 1.00 1.00 29 TYR A O 5
ATOM 4383 N N . LYS A 1 30 ? 37.367 -14.893 9.961 1.00 1.00 30 LYS A N 5
ATOM 4384 C CA . LYS A 1 30 ? 37.434 -14.623 8.528 1.00 1.00 30 LYS A CA 5
ATOM 4385 C C . LYS A 1 30 ? 36.051 -14.321 7.961 1.00 1.00 30 LYS A C 5
ATOM 4386 O O . LYS A 1 30 ? 35.918 -13.527 7.030 1.00 1.00 30 LYS A O 5
ATOM 4405 N N . GLY A 1 31 ? 35.017 -14.950 8.510 1.00 1.00 31 GLY A N 5
ATOM 4406 C CA . GLY A 1 31 ? 33.651 -14.739 8.050 1.00 1.00 31 GLY A CA 5
ATOM 4407 C C . GLY A 1 31 ? 33.208 -13.318 8.360 1.00 1.00 31 GLY A C 5
ATOM 4408 O O . GLY A 1 31 ? 32.483 -12.693 7.587 1.00 1.00 31 GLY A O 5
ATOM 4412 N N . ASN A 1 32 ? 33.649 -12.807 9.505 1.00 1.00 32 ASN A N 5
ATOM 4413 C CA . ASN A 1 32 ? 33.305 -11.459 9.914 1.00 1.00 32 ASN A CA 5
ATOM 4414 C C . ASN A 1 32 ? 33.905 -10.461 8.935 1.00 1.00 32 ASN A C 5
ATOM 4415 O O . ASN A 1 32 ? 33.267 -9.476 8.564 1.00 1.00 32 ASN A O 5
ATOM 4426 N N . LEU A 1 33 ? 35.136 -10.724 8.508 1.00 1.00 33 LEU A N 5
ATOM 4427 C CA . LEU A 1 33 ? 35.825 -9.845 7.576 1.00 1.00 33 LEU A CA 5
ATOM 4428 C C . LEU A 1 33 ? 35.073 -9.820 6.249 1.00 1.00 33 LEU A C 5
ATOM 4429 O O . LEU A 1 33 ? 34.854 -8.764 5.654 1.00 1.00 33 LEU A O 5
ATOM 4445 N N . ALA A 1 34 ? 34.666 -10.997 5.786 1.00 1.00 34 ALA A N 5
ATOM 4446 C CA . ALA A 1 34 ? 33.932 -11.108 4.536 1.00 1.00 34 ALA A CA 5
ATOM 4447 C C . ALA A 1 34 ? 32.595 -10.399 4.672 1.00 1.00 34 ALA A C 5
ATOM 4448 O O . ALA A 1 34 ? 32.134 -9.728 3.749 1.00 1.00 34 ALA A O 5
ATOM 4455 N N . SER A 1 35 ? 31.973 -10.541 5.836 1.00 1.00 35 SER A N 5
ATOM 4456 C CA . SER A 1 35 ? 30.689 -9.904 6.095 1.00 1.00 35 SER A CA 5
ATOM 4457 C C . SER A 1 35 ? 30.843 -8.393 5.997 1.00 1.00 35 SER A C 5
ATOM 4458 O O . SER A 1 35 ? 30.012 -7.701 5.409 1.00 1.00 35 SER A O 5
ATOM 4466 N N . HIS A 1 36 ? 31.924 -7.880 6.574 1.00 1.00 36 HIS A N 5
ATOM 4467 C CA . HIS A 1 36 ? 32.210 -6.451 6.553 1.00 1.00 36 HIS A CA 5
ATOM 4468 C C . HIS A 1 36 ? 32.492 -5.974 5.127 1.00 1.00 36 HIS A C 5
ATOM 4469 O O . HIS A 1 36 ? 32.145 -4.851 4.763 1.00 1.00 36 HIS A O 5
ATOM 4483 N N . LYS A 1 37 ? 33.129 -6.822 4.325 1.00 1.00 37 LYS A N 5
ATOM 4484 C CA . LYS A 1 37 ? 33.466 -6.470 2.951 1.00 1.00 37 LYS A CA 5
ATOM 4485 C C . LYS A 1 37 ? 32.207 -6.177 2.137 1.00 1.00 37 LYS A C 5
ATOM 4486 O O . LYS A 1 37 ? 32.219 -5.350 1.226 1.00 1.00 37 LYS A O 5
ATOM 4505 N N . THR A 1 38 ? 31.104 -6.849 2.452 1.00 1.00 38 THR A N 5
ATOM 4506 C CA . THR A 1 38 ? 29.850 -6.646 1.729 1.00 1.00 38 THR A CA 5
ATOM 4507 C C . THR A 1 38 ? 29.492 -5.165 1.661 1.00 1.00 38 THR A C 5
ATOM 4508 O O . THR A 1 38 ? 28.886 -4.714 0.690 1.00 1.00 38 THR A O 5
ATOM 4519 N N . VAL A 1 39 ? 29.876 -4.423 2.696 1.00 1.00 39 VAL A N 5
ATOM 4520 C CA . VAL A 1 39 ? 29.597 -2.995 2.793 1.00 1.00 39 VAL A CA 5
ATOM 4521 C C . VAL A 1 39 ? 30.255 -2.201 1.667 1.00 1.00 39 VAL A C 5
ATOM 4522 O O . VAL A 1 39 ? 29.623 -1.331 1.065 1.00 1.00 39 VAL A O 5
ATOM 4535 N N . HIS A 1 40 ? 31.523 -2.473 1.378 1.00 1.00 40 HIS A N 5
ATOM 4536 C CA . HIS A 1 40 ? 32.255 -1.759 0.337 1.00 1.00 40 HIS A CA 5
ATOM 4537 C C . HIS A 1 40 ? 31.693 -2.039 -1.054 1.00 1.00 40 HIS A C 5
ATOM 4538 O O . HIS A 1 40 ? 31.695 -1.159 -1.916 1.00 1.00 40 HIS A O 5
ATOM 4552 N N . THR A 1 41 ? 31.209 -3.252 -1.296 1.00 1.00 41 THR A N 5
ATOM 4553 C CA . THR A 1 41 ? 30.666 -3.608 -2.603 1.00 1.00 41 THR A CA 5
ATOM 4554 C C . THR A 1 41 ? 29.537 -2.664 -3.005 1.00 1.00 41 THR A C 5
ATOM 4555 O O . THR A 1 41 ? 28.598 -2.431 -2.245 1.00 1.00 41 THR A O 5
ATOM 4566 N N . GLY A 1 42 ? 29.632 -2.122 -4.214 1.00 1.00 42 GLY A N 5
ATOM 4567 C CA . GLY A 1 42 ? 28.620 -1.203 -4.722 1.00 1.00 42 GLY A CA 5
ATOM 4568 C C . GLY A 1 42 ? 29.116 -0.492 -5.976 1.00 1.00 42 GLY A C 5
ATOM 4569 O O . GLY A 1 42 ? 29.142 -1.065 -7.065 1.00 1.00 42 GLY A O 5
ATOM 4573 N N . GLU A 1 43 ? 29.509 0.768 -5.814 1.00 1.00 43 GLU A N 5
ATOM 4574 C CA . GLU A 1 43 ? 30.008 1.569 -6.930 1.00 1.00 43 GLU A CA 5
ATOM 4575 C C . GLU A 1 43 ? 29.008 1.571 -8.089 1.00 1.00 43 GLU A C 5
ATOM 4576 O O . GLU A 1 43 ? 28.839 0.574 -8.790 1.00 1.00 43 GLU A O 5
ATOM 4588 N N . LYS A 1 44 ? 28.334 2.698 -8.294 1.00 1.00 44 LYS A N 5
ATOM 4589 C CA . LYS A 1 44 ? 27.360 2.815 -9.385 1.00 1.00 44 LYS A CA 5
ATOM 4590 C C . LYS A 1 44 ? 27.120 4.290 -9.731 1.00 1.00 44 LYS A C 5
ATOM 4591 O O . LYS A 1 44 ? 26.055 4.842 -9.462 1.00 1.00 44 LYS A O 5
ATOM 4610 N N . PRO A 1 45 ? 28.079 4.931 -10.344 1.00 1.00 45 PRO A N 5
ATOM 4611 C CA . PRO A 1 45 ? 27.962 6.369 -10.748 1.00 1.00 45 PRO A CA 5
ATOM 4612 C C . PRO A 1 45 ? 26.705 6.667 -11.570 1.00 1.00 45 PRO A C 5
ATOM 4613 O O . PRO A 1 45 ? 26.011 7.652 -11.319 1.00 1.00 45 PRO A O 5
ATOM 4624 N N . TYR A 1 46 ? 26.401 5.826 -12.553 1.00 1.00 46 TYR A N 5
ATOM 4625 C CA . TYR A 1 46 ? 25.214 6.024 -13.402 1.00 1.00 46 TYR A CA 5
ATOM 4626 C C . TYR A 1 46 ? 24.538 4.694 -13.716 1.00 1.00 46 TYR A C 5
ATOM 4627 O O . TYR A 1 46 ? 25.185 3.651 -13.802 1.00 1.00 46 TYR A O 5
ATOM 4645 N N . ARG A 1 47 ? 23.219 4.735 -13.889 1.00 1.00 47 ARG A N 5
ATOM 4646 C CA . ARG A 1 47 ? 22.435 3.535 -14.204 1.00 1.00 47 ARG A CA 5
ATOM 4647 C C . ARG A 1 47 ? 21.370 3.875 -15.244 1.00 1.00 47 ARG A C 5
ATOM 4648 O O . ARG A 1 47 ? 20.704 4.907 -15.162 1.00 1.00 47 ARG A O 5
ATOM 4669 N N . CYS A 1 48 ? 21.199 3.002 -16.232 1.00 1.00 48 CYS A N 5
ATOM 4670 C CA . CYS A 1 48 ? 20.216 3.221 -17.293 1.00 1.00 48 CYS A CA 5
ATOM 4671 C C . CYS A 1 48 ? 18.797 2.929 -16.792 1.00 1.00 48 CYS A C 5
ATOM 4672 O O . CYS A 1 48 ? 18.442 1.794 -16.476 1.00 1.00 48 CYS A O 5
ATOM 4679 N N . ASN A 1 49 ? 17.983 3.978 -16.732 1.00 1.00 49 ASN A N 5
ATOM 4680 C CA . ASN A 1 49 ? 16.601 3.857 -16.278 1.00 1.00 49 ASN A CA 5
ATOM 4681 C C . ASN A 1 49 ? 15.790 2.965 -17.223 1.00 1.00 49 ASN A C 5
ATOM 4682 O O . ASN A 1 49 ? 14.914 2.219 -16.786 1.00 1.00 49 ASN A O 5
ATOM 4693 N N . ILE A 1 50 ? 16.089 3.046 -18.514 1.00 1.00 50 ILE A N 5
ATOM 4694 C CA . ILE A 1 50 ? 15.385 2.267 -19.536 1.00 1.00 50 ILE A CA 5
ATOM 4695 C C . ILE A 1 50 ? 15.583 0.768 -19.316 1.00 1.00 50 ILE A C 5
ATOM 4696 O O . ILE A 1 50 ? 14.638 -0.016 -19.413 1.00 1.00 50 ILE A O 5
ATOM 4712 N N . CYS A 1 51 ? 16.810 0.359 -19.018 1.00 1.00 51 CYS A N 5
ATOM 4713 C CA . CYS A 1 51 ? 17.132 -1.060 -18.785 1.00 1.00 51 CYS A CA 5
ATOM 4714 C C . CYS A 1 51 ? 17.542 -1.288 -17.334 1.00 1.00 51 CYS A C 5
ATOM 4715 O O . CYS A 1 51 ? 16.807 -1.902 -16.559 1.00 1.00 51 CYS A O 5
ATOM 4722 N N . GLY A 1 52 ? 18.718 -0.795 -16.960 1.00 1.00 52 GLY A N 5
ATOM 4723 C CA . GLY A 1 52 ? 19.228 -0.946 -15.590 1.00 1.00 52 GLY A CA 5
ATOM 4724 C C . GLY A 1 52 ? 20.733 -1.227 -15.565 1.00 1.00 52 GLY A C 5
ATOM 4725 O O . GLY A 1 52 ? 21.272 -1.595 -14.522 1.00 1.00 52 GLY A O 5
ATOM 4729 N N . ALA A 1 53 ? 21.416 -1.054 -16.691 1.00 1.00 53 ALA A N 5
ATOM 4730 C CA . ALA A 1 53 ? 22.854 -1.307 -16.765 1.00 1.00 53 ALA A CA 5
ATOM 4731 C C . ALA A 1 53 ? 23.643 -0.282 -15.970 1.00 1.00 53 ALA A C 5
ATOM 4732 O O . ALA A 1 53 ? 23.337 0.911 -15.976 1.00 1.00 53 ALA A O 5
ATOM 4739 N N . GLN A 1 54 ? 24.676 -0.750 -15.278 1.00 1.00 54 GLN A N 5
ATOM 4740 C CA . GLN A 1 54 ? 25.533 0.117 -14.467 1.00 1.00 54 GLN A CA 5
ATOM 4741 C C . GLN A 1 54 ? 26.734 0.583 -15.286 1.00 1.00 54 GLN A C 5
ATOM 4742 O O . GLN A 1 54 ? 27.277 -0.168 -16.098 1.00 1.00 54 GLN A O 5
ATOM 4756 N N . PHE A 1 55 ? 27.151 1.827 -15.081 1.00 1.00 55 PHE A N 5
ATOM 4757 C CA . PHE A 1 55 ? 28.297 2.388 -15.823 1.00 1.00 55 PHE A CA 5
ATOM 4758 C C . PHE A 1 55 ? 29.287 3.088 -14.894 1.00 1.00 55 PHE A C 5
ATOM 4759 O O . PHE A 1 55 ? 28.915 3.815 -13.974 1.00 1.00 55 PHE A O 5
ATOM 4776 N N . ASN A 1 56 ? 30.574 2.871 -15.149 1.00 1.00 56 ASN A N 5
ATOM 4777 C CA . ASN A 1 56 ? 31.639 3.489 -14.349 1.00 1.00 56 ASN A CA 5
ATOM 4778 C C . ASN A 1 56 ? 32.041 4.834 -14.951 1.00 1.00 56 ASN A C 5
ATOM 4779 O O . ASN A 1 56 ? 32.731 5.640 -14.326 1.00 1.00 56 ASN A O 5
ATOM 4790 N N . ARG A 1 57 ? 31.604 5.082 -16.181 1.00 1.00 57 ARG A N 5
ATOM 4791 C CA . ARG A 1 57 ? 31.926 6.344 -16.873 1.00 1.00 57 ARG A CA 5
ATOM 4792 C C . ARG A 1 57 ? 30.737 6.811 -17.732 1.00 1.00 57 ARG A C 5
ATOM 4793 O O . ARG A 1 57 ? 30.016 5.976 -18.276 1.00 1.00 57 ARG A O 5
ATOM 4814 N N . PRO A 1 58 ? 30.516 8.089 -17.866 1.00 1.00 58 PRO A N 5
ATOM 4815 C CA . PRO A 1 58 ? 29.378 8.607 -18.687 1.00 1.00 58 PRO A CA 5
ATOM 4816 C C . PRO A 1 58 ? 29.583 8.341 -20.179 1.00 1.00 58 PRO A C 5
ATOM 4817 O O . PRO A 1 58 ? 28.614 8.213 -20.929 1.00 1.00 58 PRO A O 5
ATOM 4828 N N . ALA A 1 59 ? 30.839 8.261 -20.607 1.00 1.00 59 ALA A N 5
ATOM 4829 C CA . ALA A 1 59 ? 31.149 8.013 -22.008 1.00 1.00 59 ALA A CA 5
ATOM 4830 C C . ALA A 1 59 ? 30.585 6.668 -22.439 1.00 1.00 59 ALA A C 5
ATOM 4831 O O . ALA A 1 59 ? 30.055 6.530 -23.542 1.00 1.00 59 ALA A O 5
ATOM 4838 N N . ASN A 1 60 ? 30.692 5.673 -21.565 1.00 1.00 60 ASN A N 5
ATOM 4839 C CA . ASN A 1 60 ? 30.185 4.343 -21.857 1.00 1.00 60 ASN A CA 5
ATOM 4840 C C . ASN A 1 60 ? 28.671 4.389 -22.018 1.00 1.00 60 ASN A C 5
ATOM 4841 O O . ASN A 1 60 ? 28.112 3.703 -22.872 1.00 1.00 60 ASN A O 5
ATOM 4852 N N . LEU A 1 61 ? 28.002 5.196 -21.202 1.00 1.00 61 LEU A N 5
ATOM 4853 C CA . LEU A 1 61 ? 26.551 5.322 -21.268 1.00 1.00 61 LEU A CA 5
ATOM 4854 C C . LEU A 1 61 ? 26.162 5.870 -22.632 1.00 1.00 61 LEU A C 5
ATOM 4855 O O . LEU A 1 61 ? 25.208 5.405 -23.255 1.00 1.00 61 LEU A O 5
ATOM 4871 N N . LYS A 1 62 ? 26.904 6.868 -23.100 1.00 1.00 62 LYS A N 5
ATOM 4872 C CA . LYS A 1 62 ? 26.636 7.487 -24.390 1.00 1.00 62 LYS A CA 5
ATOM 4873 C C . LYS A 1 62 ? 26.601 6.406 -25.464 1.00 1.00 62 LYS A C 5
ATOM 4874 O O . LYS A 1 62 ? 25.775 6.432 -26.375 1.00 1.00 62 LYS A O 5
ATOM 4893 N N . THR A 1 63 ? 27.509 5.441 -25.345 1.00 1.00 63 THR A N 5
ATOM 4894 C CA . THR A 1 63 ? 27.581 4.337 -26.284 1.00 1.00 63 THR A CA 5
ATOM 4895 C C . THR A 1 63 ? 26.323 3.474 -26.161 1.00 1.00 63 THR A C 5
ATOM 4896 O O . THR A 1 63 ? 25.830 2.932 -27.150 1.00 1.00 63 THR A O 5
ATOM 4907 N N . HIS A 1 64 ? 25.821 3.352 -24.937 1.00 1.00 64 HIS A N 5
ATOM 4908 C CA . HIS A 1 64 ? 24.613 2.567 -24.675 1.00 1.00 64 HIS A CA 5
ATOM 4909 C C . HIS A 1 64 ? 23.385 3.324 -25.183 1.00 1.00 64 HIS A C 5
ATOM 4910 O O . HIS A 1 64 ? 22.487 2.754 -25.802 1.00 1.00 64 HIS A O 5
ATOM 4924 N N . THR A 1 65 ? 23.355 4.627 -24.923 1.00 1.00 65 THR A N 5
ATOM 4925 C CA . THR A 1 65 ? 22.229 5.448 -25.368 1.00 1.00 65 THR A CA 5
ATOM 4926 C C . THR A 1 65 ? 22.054 5.298 -26.878 1.00 1.00 65 THR A C 5
ATOM 4927 O O . THR A 1 65 ? 20.936 5.322 -27.393 1.00 1.00 65 THR A O 5
ATOM 4938 N N . ARG A 1 66 ? 23.170 5.129 -27.580 1.00 1.00 66 ARG A N 5
ATOM 4939 C CA . ARG A 1 66 ? 23.145 4.966 -29.028 1.00 1.00 66 ARG A CA 5
ATOM 4940 C C . ARG A 1 66 ? 22.283 3.763 -29.408 1.00 1.00 66 ARG A C 5
ATOM 4941 O O . ARG A 1 66 ? 21.617 3.774 -30.443 1.00 1.00 66 ARG A O 5
ATOM 4962 N N . ILE A 1 67 ? 22.291 2.729 -28.575 1.00 1.00 67 ILE A N 5
ATOM 4963 C CA . ILE A 1 67 ? 21.508 1.529 -28.831 1.00 1.00 67 ILE A CA 5
ATOM 4964 C C . ILE A 1 67 ? 20.021 1.863 -28.833 1.00 1.00 67 ILE A C 5
ATOM 4965 O O . ILE A 1 67 ? 19.266 1.385 -29.680 1.00 1.00 67 ILE A O 5
ATOM 4981 N N . HIS A 1 68 ? 19.587 2.695 -27.892 1.00 1.00 68 HIS A N 5
ATOM 49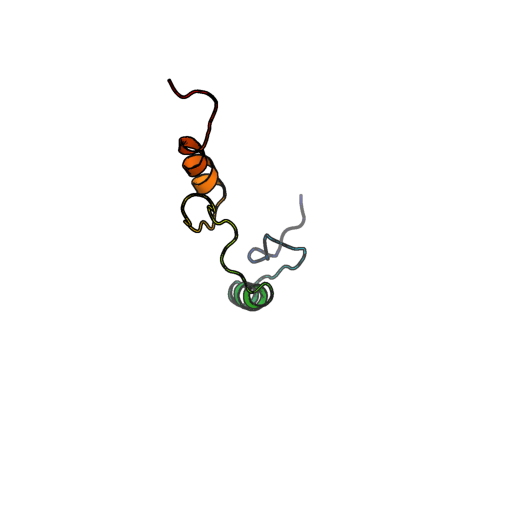82 C CA . HIS A 1 68 ? 18.184 3.084 -27.807 1.00 1.00 68 HIS A CA 5
ATOM 4983 C C . HIS A 1 68 ? 17.794 3.926 -29.019 1.00 1.00 68 HIS A C 5
ATOM 4984 O O . HIS A 1 68 ? 16.687 3.802 -29.542 1.00 1.00 68 HIS A O 5
ATOM 4998 N N . SER A 1 69 ? 18.708 4.779 -29.468 1.00 1.00 69 SER A N 5
ATOM 4999 C CA . SER A 1 69 ? 18.450 5.633 -30.618 1.00 1.00 69 SER A CA 5
ATOM 5000 C C . SER A 1 69 ? 18.243 4.788 -31.869 1.00 1.00 69 SER A C 5
ATOM 5001 O O . SER A 1 69 ? 18.782 3.688 -31.989 1.00 1.00 69 SER A O 5
ATOM 5009 N N . GLY A 1 70 ? 17.457 5.300 -32.810 1.00 1.00 70 GLY A N 5
ATOM 5010 C CA . GLY A 1 70 ? 17.185 4.579 -34.047 1.00 1.00 70 GLY A CA 5
ATOM 5011 C C . GLY A 1 70 ? 18.460 4.376 -34.853 1.00 1.00 70 GLY A C 5
ATOM 5012 O O . GLY A 1 70 ? 18.631 3.349 -35.511 1.00 1.00 70 GLY A O 5
ATOM 5016 N N . GLU A 1 71 ? 19.350 5.362 -34.805 1.00 1.00 71 GLU A N 5
ATOM 5017 C CA . GLU A 1 71 ? 20.613 5.292 -35.530 1.00 1.00 71 GLU A CA 5
ATOM 5018 C C . GLU A 1 71 ? 20.354 5.135 -37.027 1.00 1.00 71 GLU A C 5
ATOM 5019 O O . GLU A 1 71 ? 19.278 4.717 -37.451 1.00 1.00 71 GLU A O 5
ATOM 5031 N N . LYS A 1 72 ? 21.358 5.477 -37.832 1.00 1.00 72 LYS A N 5
ATOM 5032 C CA . LYS A 1 72 ? 21.256 5.381 -39.297 1.00 1.00 72 LYS A CA 5
ATOM 5033 C C . LYS A 1 72 ? 22.416 4.552 -39.857 1.00 1.00 72 LYS A C 5
ATOM 5034 O O . LYS A 1 72 ? 23.332 5.101 -40.469 1.00 1.00 72 LYS A O 5
ATOM 5053 N N . PRO A 1 73 ? 22.407 3.261 -39.663 1.00 1.00 73 PRO A N 5
ATOM 5054 C CA . PRO A 1 73 ? 23.500 2.378 -40.165 1.00 1.00 73 PRO A CA 5
ATOM 5055 C C . PRO A 1 73 ? 23.433 2.156 -41.677 1.00 1.00 73 PRO A C 5
ATOM 5056 O O . PRO A 1 73 ? 22.371 2.260 -42.292 1.00 1.00 73 PRO A O 5
ATOM 5067 N N . TYR A 1 74 ? 24.581 1.850 -42.272 1.00 1.00 74 TYR A N 5
ATOM 5068 C CA . TYR A 1 74 ? 24.671 1.610 -43.708 1.00 1.00 74 TYR A CA 5
ATOM 5069 C C . TYR A 1 74 ? 23.705 0.509 -44.134 1.00 1.00 74 TYR A C 5
ATOM 5070 O O . TYR A 1 74 ? 23.376 -0.317 -43.299 1.00 1.00 74 TYR A O 5
ATOM 5091 N N . MET A 1 11 ? 51.983 -17.123 17.560 1.00 1.00 11 MET A N 6
ATOM 5092 C CA . MET A 1 11 ? 52.993 -16.354 16.782 1.00 1.00 11 MET A CA 6
ATOM 5093 C C . MET A 1 11 ? 52.302 -15.208 16.048 1.00 1.00 11 MET A C 6
ATOM 5094 O O . MET A 1 11 ? 52.944 -14.456 15.318 1.00 1.00 11 MET A O 6
ATOM 5108 N N . THR A 1 12 ? 50.994 -15.080 16.248 1.00 1.00 12 THR A N 6
ATOM 5109 C CA . THR A 1 12 ? 50.224 -14.024 15.604 1.00 1.00 12 THR A CA 6
ATOM 5110 C C . THR A 1 12 ? 50.594 -12.669 16.198 1.00 1.00 12 THR A C 6
ATOM 5111 O O . THR A 1 12 ? 50.785 -12.537 17.407 1.00 1.00 12 THR A O 6
ATOM 5122 N N . HIS A 1 13 ? 50.698 -11.657 15.342 1.00 1.00 13 HIS A N 6
ATOM 5123 C CA . HIS A 1 13 ? 51.054 -10.313 15.783 1.00 1.00 13 HIS A CA 6
ATOM 5124 C C . HIS A 1 13 ? 49.954 -9.717 16.664 1.00 1.00 13 HIS A C 6
ATOM 5125 O O . HIS A 1 13 ? 50.224 -9.003 17.630 1.00 1.00 13 HIS A O 6
ATOM 5140 N N . SER A 1 14 ? 48.700 -10.012 16.335 1.00 1.00 14 SER A N 6
ATOM 5141 C CA . SER A 1 14 ? 47.552 -9.503 17.103 1.00 1.00 14 SER A CA 6
ATOM 5142 C C . SER A 1 14 ? 46.438 -10.542 17.172 1.00 1.00 14 SER A C 6
ATOM 5143 O O . SER A 1 14 ? 46.276 -11.371 16.277 1.00 1.00 14 SER A O 6
ATOM 5151 N N . ASP A 1 15 ? 45.657 -10.508 18.247 1.00 1.00 15 ASP A N 6
ATOM 5152 C CA . ASP A 1 15 ? 44.567 -11.458 18.424 1.00 1.00 15 ASP A CA 6
ATOM 5153 C C . ASP A 1 15 ? 43.549 -11.338 17.298 1.00 1.00 15 ASP A C 6
ATOM 5154 O O . ASP A 1 15 ? 42.646 -12.167 17.182 1.00 1.00 15 ASP A O 6
ATOM 5163 N N . LYS A 1 16 ? 43.687 -10.318 16.457 1.00 1.00 16 LYS A N 6
ATOM 5164 C CA . LYS A 1 16 ? 42.786 -10.088 15.314 1.00 1.00 16 LYS A CA 6
ATOM 5165 C C . LYS A 1 16 ? 43.560 -10.277 14.000 1.00 1.00 16 LYS A C 6
ATOM 5166 O O . LYS A 1 16 ? 43.990 -9.300 13.386 1.00 1.00 16 LYS A O 6
ATOM 5185 N N . PRO A 1 17 ? 43.738 -11.489 13.548 1.00 1.00 17 PRO A N 6
ATOM 5186 C CA . PRO A 1 17 ? 44.471 -11.754 12.277 1.00 1.00 17 PRO A CA 6
ATOM 5187 C C . PRO A 1 17 ? 43.625 -11.409 11.045 1.00 1.00 17 PRO A C 6
ATOM 5188 O O . PRO A 1 17 ? 44.140 -11.325 9.930 1.00 1.00 17 PRO A O 6
ATOM 5199 N N . TYR A 1 18 ? 42.324 -11.220 11.249 1.00 1.00 18 TYR A N 6
ATOM 5200 C CA . TYR A 1 18 ? 41.408 -10.897 10.137 1.00 1.00 18 TYR A CA 6
ATOM 5201 C C . TYR A 1 18 ? 40.836 -9.496 10.284 1.00 1.00 18 TYR A C 6
ATOM 5202 O O . TYR A 1 18 ? 39.936 -9.248 11.087 1.00 1.00 18 TYR A O 6
ATOM 5220 N N . LYS A 1 19 ? 41.365 -8.564 9.499 1.00 1.00 19 LYS A N 6
ATOM 5221 C CA . LYS A 1 19 ? 40.908 -7.177 9.539 1.00 1.00 19 LYS A CA 6
ATOM 5222 C C . LYS A 1 19 ? 40.868 -6.606 8.131 1.00 1.00 19 LYS A C 6
ATOM 5223 O O . LYS A 1 19 ? 41.612 -7.026 7.245 1.00 1.00 19 LYS A O 6
ATOM 5242 N N . CYS A 1 20 ? 39.986 -5.637 7.909 1.00 1.00 20 CYS A N 6
ATOM 5243 C CA . CYS A 1 20 ? 39.850 -5.031 6.589 1.00 1.00 20 CYS A CA 6
ATOM 5244 C C . CYS A 1 20 ? 40.926 -3.981 6.349 1.00 1.00 20 CYS A C 6
ATOM 5245 O O . CYS A 1 20 ? 40.874 -2.885 6.906 1.00 1.00 20 CYS A O 6
ATOM 5252 N N . ASP A 1 21 ? 41.902 -4.313 5.508 1.00 1.00 21 ASP A N 6
ATOM 5253 C CA . ASP A 1 21 ? 42.981 -3.382 5.197 1.00 1.00 21 ASP A CA 6
ATOM 5254 C C . ASP A 1 21 ? 42.417 -2.143 4.499 1.00 1.00 21 ASP A C 6
ATOM 5255 O O . ASP A 1 21 ? 42.971 -1.048 4.585 1.00 1.00 21 ASP A O 6
ATOM 5264 N N . ARG A 1 22 ? 41.297 -2.307 3.803 1.00 1.00 22 ARG A N 6
ATOM 5265 C CA . ARG A 1 22 ? 40.656 -1.200 3.094 1.00 1.00 22 ARG A CA 6
ATOM 5266 C C . ARG A 1 22 ? 40.068 -0.193 4.087 1.00 1.00 22 ARG A C 6
ATOM 5267 O O . ARG A 1 22 ? 39.777 0.951 3.738 1.00 1.00 22 ARG A O 6
ATOM 5288 N N . CYS A 1 23 ? 39.892 -0.629 5.331 1.00 1.00 23 CYS A N 6
ATOM 5289 C CA . CYS A 1 23 ? 39.334 0.224 6.385 1.00 1.00 23 CYS A CA 6
ATOM 5290 C C . CYS A 1 23 ? 40.121 0.044 7.673 1.00 1.00 23 CYS A C 6
ATOM 5291 O O . CYS A 1 23 ? 41.155 -0.621 7.703 1.00 1.00 23 CYS A O 6
ATOM 5298 N N . GLN A 1 24 ? 39.643 0.646 8.758 1.00 1.00 24 GLN A N 6
ATOM 5299 C CA . GLN A 1 24 ? 40.317 0.554 10.060 1.00 1.00 24 GLN A CA 6
ATOM 5300 C C . GLN A 1 24 ? 39.707 -0.539 10.938 1.00 1.00 24 GLN A C 6
ATOM 5301 O O . GLN A 1 24 ? 40.323 -0.954 11.920 1.00 1.00 24 GLN A O 6
ATOM 5315 N N . ALA A 1 25 ? 38.514 -1.008 10.592 1.00 1.00 25 ALA A N 6
ATOM 5316 C CA . ALA A 1 25 ? 37.829 -2.046 11.356 1.00 1.00 25 ALA A CA 6
ATOM 5317 C C . ALA A 1 25 ? 38.668 -3.314 11.454 1.00 1.00 25 ALA A C 6
ATOM 5318 O O . ALA A 1 25 ? 39.473 -3.627 10.576 1.00 1.00 25 ALA A O 6
ATOM 5325 N N . SER A 1 26 ? 38.490 -4.059 12.539 1.00 1.00 26 SER A N 6
ATOM 5326 C CA . SER A 1 26 ? 39.230 -5.311 12.767 1.00 1.00 26 SER A CA 6
ATOM 5327 C C . SER A 1 26 ? 38.284 -6.434 13.183 1.00 1.00 26 SER A C 6
ATOM 5328 O O . SER A 1 26 ? 37.229 -6.185 13.767 1.00 1.00 26 SER A O 6
ATOM 5336 N N . PHE A 1 27 ? 38.656 -7.675 12.883 1.00 1.00 27 PHE A N 6
ATOM 5337 C CA . PHE A 1 27 ? 37.828 -8.841 13.228 1.00 1.00 27 PHE A CA 6
ATOM 5338 C C . PHE A 1 27 ? 38.683 -10.044 13.626 1.00 1.00 27 PHE A C 6
ATOM 5339 O O . PHE A 1 27 ? 39.809 -10.212 13.159 1.00 1.00 27 PHE A O 6
ATOM 5356 N N . ARG A 1 28 ? 38.130 -10.890 14.491 1.00 1.00 28 ARG A N 6
ATOM 5357 C CA . ARG A 1 28 ? 38.838 -12.086 14.958 1.00 1.00 28 ARG A CA 6
ATOM 5358 C C . ARG A 1 28 ? 38.529 -13.293 14.064 1.00 1.00 28 ARG A C 6
ATOM 5359 O O . ARG A 1 28 ? 39.244 -14.295 14.086 1.00 1.00 28 ARG A O 6
ATOM 5380 N N . TYR A 1 29 ? 37.458 -13.197 13.284 1.00 1.00 29 TYR A N 6
ATOM 5381 C CA . TYR A 1 29 ? 37.034 -14.294 12.388 1.00 1.00 29 TYR A CA 6
ATOM 5382 C C . TYR A 1 29 ? 37.193 -13.903 10.922 1.00 1.00 29 TYR A C 6
ATOM 5383 O O . TYR A 1 29 ? 37.032 -12.741 10.547 1.00 1.00 29 TYR A O 6
ATOM 5401 N N . LYS A 1 30 ? 37.514 -14.884 10.085 1.00 1.00 30 LYS A N 6
ATOM 5402 C CA . LYS A 1 30 ? 37.695 -14.647 8.657 1.00 1.00 30 LYS A CA 6
ATOM 5403 C C . LYS A 1 30 ? 36.362 -14.386 7.966 1.00 1.00 30 LYS A C 6
ATOM 5404 O O . LYS A 1 30 ? 36.288 -13.588 7.031 1.00 1.00 30 LYS A O 6
ATOM 5423 N N . GLY A 1 31 ? 35.303 -15.052 8.416 1.00 1.00 31 GLY A N 6
ATOM 5424 C CA . GLY A 1 31 ? 33.977 -14.879 7.835 1.00 1.00 31 GLY A CA 6
ATOM 5425 C C . GLY A 1 31 ? 33.449 -13.486 8.129 1.00 1.00 31 GLY A C 6
ATOM 5426 O O . GLY A 1 31 ? 32.766 -12.874 7.308 1.00 1.00 31 GLY A O 6
ATOM 5430 N N . ASN A 1 32 ? 33.772 -12.982 9.315 1.00 1.00 32 ASN A N 6
ATOM 5431 C CA . ASN A 1 32 ? 33.335 -11.660 9.721 1.00 1.00 32 ASN A CA 6
ATOM 5432 C C . ASN A 1 32 ? 33.937 -10.625 8.783 1.00 1.00 32 ASN A C 6
ATOM 5433 O O . ASN A 1 32 ? 33.283 -9.651 8.413 1.00 1.00 32 ASN A O 6
ATOM 5444 N N . LEU A 1 33 ? 35.191 -10.839 8.395 1.00 1.00 33 LEU A N 6
ATOM 5445 C CA . LEU A 1 33 ? 35.878 -9.921 7.508 1.00 1.00 33 LEU A CA 6
ATOM 5446 C C . LEU A 1 33 ? 35.131 -9.841 6.180 1.00 1.00 33 LEU A C 6
ATOM 5447 O O . LEU A 1 33 ? 34.918 -8.759 5.633 1.00 1.00 33 LEU A O 6
ATOM 5463 N N . ALA A 1 34 ? 34.726 -10.996 5.661 1.00 1.00 34 ALA A N 6
ATOM 5464 C CA . ALA A 1 34 ? 33.995 -11.053 4.406 1.00 1.00 34 ALA A CA 6
ATOM 5465 C C . ALA A 1 34 ? 32.620 -10.436 4.591 1.00 1.00 34 ALA A C 6
ATOM 5466 O O . ALA A 1 34 ? 32.097 -9.761 3.704 1.00 1.00 34 ALA A O 6
ATOM 5473 N N . SER A 1 35 ? 32.031 -10.666 5.760 1.00 1.00 35 SER A N 6
ATOM 5474 C CA . SER A 1 35 ? 30.719 -10.122 6.069 1.00 1.00 35 SER A CA 6
ATOM 5475 C C . SER A 1 35 ? 30.776 -8.604 6.017 1.00 1.00 35 SER A C 6
ATOM 5476 O O . SER A 1 35 ? 29.867 -7.950 5.508 1.00 1.00 35 SER A O 6
ATOM 5484 N N . HIS A 1 36 ? 31.857 -8.039 6.544 1.00 1.00 36 HIS A N 6
ATOM 5485 C CA . HIS A 1 36 ? 32.047 -6.596 6.552 1.00 1.00 36 HIS A CA 6
ATOM 5486 C C . HIS A 1 36 ? 32.226 -6.071 5.131 1.00 1.00 36 HIS A C 6
ATOM 5487 O O . HIS A 1 36 ? 31.688 -5.019 4.786 1.00 1.00 36 HIS A O 6
ATOM 5501 N N . LYS A 1 37 ? 32.988 -6.787 4.310 1.00 1.00 37 LYS A N 6
ATOM 5502 C CA . LYS A 1 37 ? 33.240 -6.356 2.939 1.00 1.00 37 LYS A CA 6
ATOM 5503 C C . LYS A 1 37 ? 31.933 -6.129 2.184 1.00 1.00 37 LYS A C 6
ATOM 5504 O O . LYS A 1 37 ? 31.894 -5.414 1.183 1.00 1.00 37 LYS A O 6
ATOM 5523 N N . THR A 1 38 ? 30.846 -6.737 2.648 1.00 1.00 38 THR A N 6
ATOM 5524 C CA . THR A 1 38 ? 29.552 -6.592 1.994 1.00 1.00 38 THR A CA 6
ATOM 5525 C C . THR A 1 38 ? 29.150 -5.123 1.910 1.00 1.00 38 THR A C 6
ATOM 5526 O O . THR A 1 38 ? 28.485 -4.717 0.957 1.00 1.00 38 THR A O 6
ATOM 5537 N N . VAL A 1 39 ? 29.557 -4.342 2.904 1.00 1.00 39 VAL A N 6
ATOM 5538 C CA . VAL A 1 39 ? 29.233 -2.920 2.979 1.00 1.00 39 VAL A CA 6
ATOM 5539 C C . VAL A 1 39 ? 29.777 -2.132 1.781 1.00 1.00 39 VAL A C 6
ATOM 5540 O O . VAL A 1 39 ? 29.084 -1.291 1.207 1.00 1.00 39 VAL A O 6
ATOM 5553 N N . HIS A 1 40 ? 31.026 -2.387 1.406 1.00 1.00 40 HIS A N 6
ATOM 5554 C CA . HIS A 1 40 ? 31.678 -1.679 0.284 1.00 1.00 40 HIS A CA 6
ATOM 5555 C C . HIS A 1 40 ? 32.279 -2.646 -0.732 1.00 1.00 40 HIS A C 6
ATOM 5556 O O . HIS A 1 40 ? 33.287 -2.340 -1.368 1.00 1.00 40 HIS A O 6
ATOM 5570 N N . THR A 1 41 ? 31.672 -3.815 -0.905 1.00 1.00 41 THR A N 6
ATOM 5571 C CA . THR A 1 41 ? 32.173 -4.806 -1.847 1.00 1.00 41 THR A CA 6
ATOM 5572 C C . THR A 1 41 ? 32.214 -4.249 -3.268 1.00 1.00 41 THR A C 6
ATOM 5573 O O . THR A 1 41 ? 33.182 -4.457 -3.999 1.00 1.00 41 THR A O 6
ATOM 5584 N N . GLY A 1 42 ? 31.157 -3.544 -3.661 1.00 1.00 42 GLY A N 6
ATOM 5585 C CA . GLY A 1 42 ? 31.076 -2.961 -5.003 1.00 1.00 42 GLY A CA 6
ATOM 5586 C C . GLY A 1 42 ? 29.622 -2.711 -5.392 1.00 1.00 42 GLY A C 6
ATOM 5587 O O . GLY A 1 42 ? 29.092 -3.352 -6.298 1.00 1.00 42 GLY A O 6
ATOM 5591 N N . GLU A 1 43 ? 28.982 -1.771 -4.702 1.00 1.00 43 GLU A N 6
ATOM 5592 C CA . GLU A 1 43 ? 27.579 -1.434 -4.966 1.00 1.00 43 GLU A CA 6
ATOM 5593 C C . GLU A 1 43 ? 27.446 -0.530 -6.183 1.00 1.00 43 GLU A C 6
ATOM 5594 O O . GLU A 1 43 ? 26.353 -0.330 -6.711 1.00 1.00 43 GLU A O 6
ATOM 5606 N N . LYS A 1 44 ? 28.563 0.023 -6.645 1.00 1.00 44 LYS A N 6
ATOM 5607 C CA . LYS A 1 44 ? 28.527 0.893 -7.817 1.00 1.00 44 LYS A CA 6
ATOM 5608 C C . LYS A 1 44 ? 29.955 1.146 -8.357 1.00 1.00 44 LYS A C 6
ATOM 5609 O O . LYS A 1 44 ? 30.849 1.487 -7.583 1.00 1.00 44 LYS A O 6
ATOM 5628 N N . PRO A 1 45 ? 30.185 0.995 -9.632 1.00 1.00 45 PRO A N 6
ATOM 5629 C CA . PRO A 1 45 ? 31.550 1.218 -10.223 1.00 1.00 45 PRO A CA 6
ATOM 5630 C C . PRO A 1 45 ? 31.914 2.706 -10.359 1.00 1.00 45 PRO A C 6
ATOM 5631 O O . PRO A 1 45 ? 32.368 3.343 -9.409 1.00 1.00 45 PRO A O 6
ATOM 5642 N N . TYR A 1 46 ? 31.723 3.261 -11.552 1.00 1.00 46 TYR A N 6
ATOM 5643 C CA . TYR A 1 46 ? 32.050 4.677 -11.803 1.00 1.00 46 TYR A CA 6
ATOM 5644 C C . TYR A 1 46 ? 30.974 5.335 -12.654 1.00 1.00 46 TYR A C 6
ATOM 5645 O O . TYR A 1 46 ? 30.294 4.683 -13.445 1.00 1.00 46 TYR A O 6
ATOM 5663 N N . ARG A 1 47 ? 30.821 6.646 -12.492 1.00 1.00 47 ARG A N 6
ATOM 5664 C CA . ARG A 1 47 ? 29.833 7.418 -13.252 1.00 1.00 47 ARG A CA 6
ATOM 5665 C C . ARG A 1 47 ? 30.433 8.749 -13.685 1.00 1.00 47 ARG A C 6
ATOM 5666 O O . ARG A 1 47 ? 31.141 9.403 -12.919 1.00 1.00 47 ARG A O 6
ATOM 5687 N N . CYS A 1 48 ? 30.154 9.165 -14.916 1.00 1.00 48 CYS A N 6
ATOM 5688 C CA . CYS A 1 48 ? 30.685 10.419 -15.444 1.00 1.00 48 CYS A CA 6
ATOM 5689 C C . CYS A 1 48 ? 29.939 11.621 -14.857 1.00 1.00 48 CYS A C 6
ATOM 5690 O O . CYS A 1 48 ? 28.732 11.783 -15.041 1.00 1.00 48 CYS A O 6
ATOM 5697 N N . ASN A 1 49 ? 30.675 12.468 -14.146 1.00 1.00 49 ASN A N 6
ATOM 5698 C CA . ASN A 1 49 ? 30.101 13.659 -13.528 1.00 1.00 49 ASN A CA 6
ATOM 5699 C C . ASN A 1 49 ? 29.710 14.695 -14.589 1.00 1.00 49 ASN A C 6
ATOM 5700 O O . ASN A 1 49 ? 28.818 15.514 -14.375 1.00 1.00 49 ASN A O 6
ATOM 5711 N N . ILE A 1 50 ? 30.392 14.652 -15.729 1.00 1.00 50 ILE A N 6
ATOM 5712 C CA . ILE A 1 50 ? 30.147 15.592 -16.825 1.00 1.00 50 ILE A CA 6
ATOM 5713 C C . ILE A 1 50 ? 28.726 15.444 -17.370 1.00 1.00 50 ILE A C 6
ATOM 5714 O O . ILE A 1 50 ? 28.042 16.434 -17.623 1.00 1.00 50 ILE A O 6
ATOM 5730 N N . CYS A 1 51 ? 28.276 14.209 -17.558 1.00 1.00 51 CYS A N 6
ATOM 5731 C CA . CYS A 1 51 ? 26.928 13.935 -18.085 1.00 1.00 51 CYS A CA 6
ATOM 5732 C C . CYS A 1 51 ? 26.145 13.057 -17.117 1.00 1.00 51 CYS A C 6
ATOM 5733 O O . CYS A 1 51 ? 25.107 13.472 -16.601 1.00 1.00 51 CYS A O 6
ATOM 5740 N N . GLY A 1 52 ? 26.631 11.846 -16.866 1.00 1.00 52 GLY A N 6
ATOM 5741 C CA . GLY A 1 52 ? 25.964 10.919 -15.951 1.00 1.00 52 GLY A CA 6
ATOM 5742 C C . GLY A 1 52 ? 26.089 9.467 -16.415 1.00 1.00 52 GLY A C 6
ATOM 5743 O O . GLY A 1 52 ? 25.485 8.574 -15.820 1.00 1.00 52 GLY A O 6
ATOM 5747 N N . ALA A 1 53 ? 26.866 9.217 -17.464 1.00 1.00 53 ALA A N 6
ATOM 5748 C CA . ALA A 1 53 ? 27.049 7.868 -17.994 1.00 1.00 53 ALA A CA 6
ATOM 5749 C C . ALA A 1 53 ? 27.685 6.943 -16.964 1.00 1.00 53 ALA A C 6
ATOM 5750 O O . ALA A 1 53 ? 28.616 7.316 -16.253 1.00 1.00 53 ALA A O 6
ATOM 5757 N N . GLN A 1 54 ? 27.172 5.719 -16.891 1.00 1.00 54 GLN A N 6
ATOM 5758 C CA . GLN A 1 54 ? 27.680 4.710 -15.953 1.00 1.00 54 GLN A CA 6
ATOM 5759 C C . GLN A 1 54 ? 28.614 3.740 -16.674 1.00 1.00 54 GLN A C 6
ATOM 5760 O O . GLN A 1 54 ? 28.379 3.374 -17.825 1.00 1.00 54 GLN A O 6
ATOM 5774 N N . PHE A 1 55 ? 29.683 3.330 -16.001 1.00 1.00 55 PHE A N 6
ATOM 5775 C CA . PHE A 1 55 ? 30.662 2.403 -16.601 1.00 1.00 55 PHE A CA 6
ATOM 5776 C C . PHE A 1 55 ? 31.003 1.254 -15.660 1.00 1.00 55 PHE A C 6
ATOM 5777 O O . PHE A 1 55 ? 31.050 1.406 -14.439 1.00 1.00 55 PHE A O 6
ATOM 5794 N N . ASN A 1 56 ? 31.259 0.086 -16.238 1.00 1.00 56 ASN A N 6
ATOM 5795 C CA . ASN A 1 56 ? 31.611 -1.100 -15.452 1.00 1.00 56 ASN A CA 6
ATOM 5796 C C . ASN A 1 56 ? 33.127 -1.207 -15.325 1.00 1.00 56 ASN A C 6
ATOM 5797 O O . ASN A 1 56 ? 33.650 -2.018 -14.562 1.00 1.00 56 ASN A O 6
ATOM 5808 N N . ARG A 1 57 ? 33.846 -0.379 -16.076 1.00 1.00 57 ARG A N 6
ATOM 5809 C CA . ARG A 1 57 ? 35.317 -0.381 -16.040 1.00 1.00 57 ARG A CA 6
ATOM 5810 C C . ARG A 1 57 ? 35.873 1.048 -16.206 1.00 1.00 57 ARG A C 6
ATOM 5811 O O . ARG A 1 57 ? 35.292 1.846 -16.943 1.00 1.00 57 ARG A O 6
ATOM 5832 N N . PRO A 1 58 ? 36.953 1.386 -15.557 1.00 1.00 58 PRO A N 6
ATOM 5833 C CA . PRO A 1 58 ? 37.548 2.758 -15.671 1.00 1.00 58 PRO A CA 6
ATOM 5834 C C . PRO A 1 58 ? 38.121 3.019 -17.064 1.00 1.00 58 PRO A C 6
ATOM 5835 O O . PRO A 1 58 ? 38.161 4.162 -17.519 1.00 1.00 58 PRO A O 6
ATOM 5846 N N . ALA A 1 59 ? 38.564 1.962 -17.735 1.00 1.00 59 ALA A N 6
ATOM 5847 C CA . ALA A 1 59 ? 39.134 2.091 -19.065 1.00 1.00 59 ALA A CA 6
ATOM 5848 C C . ALA A 1 59 ? 38.128 2.732 -20.001 1.00 1.00 59 ALA A C 6
ATOM 5849 O O . ALA A 1 59 ? 38.464 3.640 -20.761 1.00 1.00 59 ALA A O 6
ATOM 5856 N N . ASN A 1 60 ? 36.885 2.266 -19.945 1.00 1.00 60 ASN A N 6
ATOM 5857 C CA . ASN A 1 60 ? 35.829 2.806 -20.779 1.00 1.00 60 ASN A CA 6
ATOM 5858 C C . ASN A 1 60 ? 35.580 4.263 -20.421 1.00 1.00 60 ASN A C 6
ATOM 5859 O O . ASN A 1 60 ? 35.279 5.076 -21.294 1.00 1.00 60 ASN A O 6
ATOM 5870 N N . LEU A 1 61 ? 35.702 4.604 -19.141 1.00 1.00 61 LEU A N 6
ATOM 5871 C CA . LEU A 1 61 ? 35.479 5.970 -18.692 1.00 1.00 61 LEU A CA 6
ATOM 5872 C C . LEU A 1 61 ? 36.506 6.889 -19.347 1.00 1.00 61 LEU A C 6
ATOM 5873 O O . LEU A 1 61 ? 36.176 7.965 -19.844 1.00 1.00 61 LEU A O 6
ATOM 5889 N N . LYS A 1 62 ? 37.763 6.454 -19.349 1.00 1.00 62 LYS A N 6
ATOM 5890 C CA . LYS A 1 62 ? 38.844 7.220 -19.950 1.00 1.00 62 LYS A CA 6
ATOM 5891 C C . LYS A 1 62 ? 38.574 7.395 -21.437 1.00 1.00 62 LYS A C 6
ATOM 5892 O O . LYS A 1 62 ? 38.777 8.467 -22.007 1.00 1.00 62 LYS A O 6
ATOM 5911 N N . THR A 1 63 ? 38.099 6.325 -22.066 1.00 1.00 63 THR A N 6
ATOM 5912 C CA . THR A 1 63 ? 37.789 6.357 -23.484 1.00 1.00 63 THR A CA 6
ATOM 5913 C C . THR A 1 63 ? 36.591 7.267 -23.730 1.00 1.00 63 THR A C 6
ATOM 5914 O O . THR A 1 63 ? 36.440 7.840 -24.809 1.00 1.00 63 THR A O 6
ATOM 5925 N N . HIS A 1 64 ? 35.741 7.390 -22.715 1.00 1.00 64 HIS A N 6
ATOM 5926 C CA . HIS A 1 64 ? 34.555 8.244 -22.804 1.00 1.00 64 HIS A CA 6
ATOM 5927 C C . HIS A 1 64 ? 34.952 9.695 -22.535 1.00 1.00 64 HIS A C 6
ATOM 5928 O O . HIS A 1 64 ? 34.456 10.627 -23.166 1.00 1.00 64 HIS A O 6
ATOM 5942 N N . THR A 1 65 ? 35.866 9.885 -21.587 1.00 1.00 65 THR A N 6
ATOM 5943 C CA . THR A 1 65 ? 36.321 11.226 -21.248 1.00 1.00 65 THR A CA 6
ATOM 5944 C C . THR A 1 65 ? 36.898 11.894 -22.489 1.00 1.00 65 THR A C 6
ATOM 5945 O O . THR A 1 65 ? 36.827 13.114 -22.644 1.00 1.00 65 THR A O 6
ATOM 5956 N N . ARG A 1 66 ? 37.462 11.083 -23.378 1.00 1.00 66 ARG A N 6
ATOM 5957 C CA . ARG A 1 66 ? 38.029 11.587 -24.616 1.00 1.00 66 ARG A CA 6
ATOM 5958 C C . ARG A 1 66 ? 36.964 12.319 -25.425 1.00 1.00 66 ARG A C 6
ATOM 5959 O O . ARG A 1 66 ? 37.262 13.321 -26.075 1.00 1.00 66 ARG A O 6
ATOM 5980 N N . ILE A 1 67 ? 35.728 11.832 -25.395 1.00 1.00 67 ILE A N 6
ATOM 5981 C CA . ILE A 1 67 ? 34.640 12.445 -26.139 1.00 1.00 67 ILE A CA 6
ATOM 5982 C C . ILE A 1 67 ? 34.413 13.870 -25.643 1.00 1.00 67 ILE A C 6
ATOM 5983 O O . ILE A 1 67 ? 34.208 14.788 -26.436 1.00 1.00 67 ILE A O 6
ATOM 5999 N N . HIS A 1 68 ? 34.454 14.069 -24.330 1.00 1.00 68 HIS A N 6
ATOM 6000 C CA . HIS A 1 68 ? 34.266 15.402 -23.756 1.00 1.00 68 HIS A CA 6
ATOM 6001 C C . HIS A 1 68 ? 35.432 16.324 -24.138 1.00 1.00 68 HIS A C 6
ATOM 6002 O O . HIS A 1 68 ? 35.722 17.301 -23.448 1.00 1.00 68 HIS A O 6
ATOM 6016 N N . SER A 1 69 ? 36.090 16.013 -25.250 1.00 1.00 69 SER A N 6
ATOM 6017 C CA . SER A 1 69 ? 37.209 16.814 -25.718 1.00 1.00 69 SER A CA 6
ATOM 6018 C C . SER A 1 69 ? 36.763 18.249 -25.976 1.00 1.00 69 SER A C 6
ATOM 6019 O O . SER A 1 69 ? 37.442 19.200 -25.588 1.00 1.00 69 SER A O 6
ATOM 6027 N N . GLY A 1 70 ? 35.619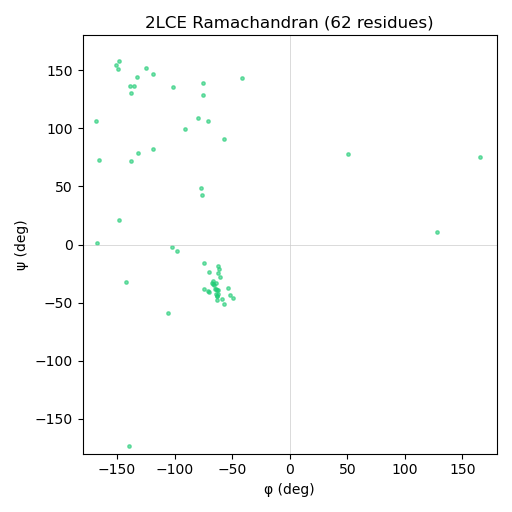 18.415 -26.633 1.00 1.00 70 GLY A N 6
ATOM 6028 C CA . GLY A 1 70 ? 35.086 19.743 -26.933 1.00 1.00 70 GLY A CA 6
ATOM 6029 C C . GLY A 1 70 ? 35.809 20.374 -28.115 1.00 1.00 70 GLY A C 6
ATOM 6030 O O . GLY A 1 70 ? 35.546 20.035 -29.270 1.00 1.00 70 GLY A O 6
ATOM 6034 N N . GLU A 1 71 ? 36.722 21.294 -27.821 1.00 1.00 71 GLU A N 6
ATOM 6035 C CA . GLU A 1 71 ? 37.478 21.977 -28.861 1.00 1.00 71 GLU A CA 6
ATOM 6036 C C . GLU A 1 71 ? 38.309 20.978 -29.662 1.00 1.00 71 GLU A C 6
ATOM 6037 O O . GLU A 1 71 ? 39.092 20.208 -29.105 1.00 1.00 71 GLU A O 6
ATOM 6049 N N . LYS A 1 72 ? 38.137 20.994 -30.980 1.00 1.00 72 LYS A N 6
ATOM 6050 C CA . LYS A 1 72 ? 38.871 20.094 -31.863 1.00 1.00 72 LYS A CA 6
ATOM 6051 C C . LYS A 1 72 ? 38.659 20.504 -33.325 1.00 1.00 72 LYS A C 6
ATOM 6052 O O . LYS A 1 72 ? 38.240 19.690 -34.148 1.00 1.00 72 LYS A O 6
ATOM 6071 N N . PRO A 1 73 ? 38.931 21.735 -33.666 1.00 1.00 73 PRO A N 6
ATOM 6072 C CA . PRO A 1 73 ? 38.753 22.242 -35.062 1.00 1.00 73 PRO A CA 6
ATOM 6073 C C . PRO A 1 73 ? 39.699 21.558 -36.051 1.00 1.00 73 PRO A C 6
ATOM 6074 O O . PRO A 1 73 ? 39.471 21.617 -37.260 1.00 1.00 73 PRO A O 6
ATOM 6085 N N . TYR A 1 74 ? 40.749 20.920 -35.546 1.00 1.00 74 TYR A N 6
ATOM 6086 C CA . TYR A 1 74 ? 41.708 20.238 -36.399 1.00 1.00 74 TYR A CA 6
ATOM 6087 C C . TYR A 1 74 ? 41.032 19.104 -37.166 1.00 1.00 74 TYR A C 6
ATOM 6088 O O . TYR A 1 74 ? 40.679 19.318 -38.314 1.00 1.00 74 TYR A O 6
ATOM 6109 N N . MET A 1 11 ? 54.517 -14.101 19.733 1.00 1.00 11 MET A N 7
ATOM 6110 C CA . MET A 1 11 ? 54.365 -12.621 19.768 1.00 1.00 11 MET A CA 7
ATOM 6111 C C . MET A 1 11 ? 53.032 -12.274 20.422 1.00 1.00 11 MET A C 7
ATOM 6112 O O . MET A 1 11 ? 52.024 -12.940 20.180 1.00 1.00 11 MET A O 7
ATOM 6126 N N . THR A 1 12 ? 53.027 -11.232 21.246 1.00 1.00 12 THR A N 7
ATOM 6127 C CA . THR A 1 12 ? 51.806 -10.802 21.930 1.00 1.00 12 THR A CA 7
ATOM 6128 C C . THR A 1 12 ? 50.926 -10.000 20.981 1.00 1.00 12 THR A C 7
ATOM 6129 O O . THR A 1 12 ? 51.381 -9.557 19.927 1.00 1.00 12 THR A O 7
ATOM 6140 N N . HIS A 1 13 ? 49.664 -9.808 21.352 1.00 1.00 13 HIS A N 7
ATOM 6141 C CA . HIS A 1 13 ? 48.723 -9.054 20.527 1.00 1.00 13 HIS A CA 7
ATOM 6142 C C . HIS A 1 13 ? 48.770 -9.526 19.075 1.00 1.00 13 HIS A C 7
ATOM 6143 O O . HIS A 1 13 ? 49.479 -8.965 18.240 1.00 1.00 13 HIS A O 7
ATOM 6158 N N . SER A 1 14 ? 48.011 -10.573 18.766 1.00 1.00 14 SER A N 7
ATOM 6159 C CA . SER A 1 14 ? 47.976 -11.109 17.407 1.00 1.00 14 SER A CA 7
ATOM 6160 C C . SER A 1 14 ? 46.790 -12.049 17.204 1.00 1.00 14 SER A C 7
ATOM 6161 O O . SER A 1 14 ? 46.738 -12.787 16.220 1.00 1.00 14 SER A O 7
ATOM 6169 N N . ASP A 1 15 ? 45.827 -12.030 18.118 1.00 1.00 15 ASP A N 7
ATOM 6170 C CA . ASP A 1 15 ? 44.650 -12.897 18.009 1.00 1.00 15 ASP A CA 7
ATOM 6171 C C . ASP A 1 15 ? 43.597 -12.274 17.100 1.00 1.00 15 ASP A C 7
ATOM 6172 O O . ASP A 1 15 ? 42.455 -12.731 17.053 1.00 1.00 15 ASP A O 7
ATOM 6181 N N . LYS A 1 16 ? 43.973 -11.231 16.366 1.00 1.00 16 LYS A N 7
ATOM 6182 C CA . LYS A 1 16 ? 43.077 -10.532 15.432 1.00 1.00 16 LYS A CA 7
ATOM 6183 C C . LYS A 1 16 ? 43.767 -10.367 14.074 1.00 1.00 16 LYS A C 7
ATOM 6184 O O . LYS A 1 16 ? 44.009 -9.246 13.625 1.00 1.00 16 LYS A O 7
ATOM 6203 N N . PRO A 1 17 ? 44.085 -11.443 13.407 1.00 1.00 17 PRO A N 7
ATOM 6204 C CA . PRO A 1 17 ? 44.760 -11.380 12.076 1.00 1.00 17 PRO A CA 7
ATOM 6205 C C . PRO A 1 17 ? 43.808 -10.937 10.962 1.00 1.00 17 PRO A C 7
ATOM 6206 O O . PRO A 1 17 ? 44.240 -10.516 9.890 1.00 1.00 17 PRO A O 7
ATOM 6217 N N . TYR A 1 18 ? 42.507 -11.033 11.222 1.00 1.00 18 TYR A N 7
ATOM 6218 C CA . TYR A 1 18 ? 41.505 -10.653 10.223 1.00 1.00 18 TYR A CA 7
ATOM 6219 C C . TYR A 1 18 ? 41.030 -9.231 10.452 1.00 1.00 18 TYR A C 7
ATOM 6220 O O . TYR A 1 18 ? 40.293 -8.947 11.397 1.00 1.00 18 TYR A O 7
ATOM 6238 N N . LYS A 1 19 ? 41.451 -8.320 9.581 1.00 1.00 19 LYS A N 7
ATOM 6239 C CA . LYS A 1 19 ? 41.061 -6.917 9.698 1.00 1.00 19 LYS A CA 7
ATOM 6240 C C . LYS A 1 19 ? 40.784 -6.346 8.318 1.00 1.00 19 LYS A C 7
ATOM 6241 O O . LYS A 1 19 ? 41.339 -6.794 7.314 1.00 1.00 19 LYS A O 7
ATOM 6260 N N . CYS A 1 20 ? 39.912 -5.345 8.253 1.00 1.00 20 CYS A N 7
ATOM 6261 C CA . CYS A 1 20 ? 39.566 -4.728 6.981 1.00 1.00 20 CYS A CA 7
ATOM 6262 C C . CYS A 1 20 ? 40.622 -3.710 6.558 1.00 1.00 20 CYS A C 7
ATOM 6263 O O . CYS A 1 20 ? 40.628 -2.568 7.019 1.00 1.00 20 CYS A O 7
ATOM 6270 N N . ASP A 1 21 ? 41.507 -4.124 5.656 1.00 1.00 21 ASP A N 7
ATOM 6271 C CA . ASP A 1 21 ? 42.559 -3.238 5.159 1.00 1.00 21 ASP A CA 7
ATOM 6272 C C . ASP A 1 21 ? 41.935 -1.985 4.539 1.00 1.00 21 ASP A C 7
ATOM 6273 O O . ASP A 1 21 ? 42.499 -0.893 4.584 1.00 1.00 21 ASP A O 7
ATOM 6282 N N . ARG A 1 22 ? 40.750 -2.136 3.955 1.00 1.00 22 ARG A N 7
ATOM 6283 C CA . ARG A 1 22 ? 40.054 -1.013 3.324 1.00 1.00 22 ARG A CA 7
ATOM 6284 C C . ARG A 1 22 ? 39.575 -0.019 4.383 1.00 1.00 22 ARG A C 7
ATOM 6285 O O . ARG A 1 22 ? 39.300 1.143 4.087 1.00 1.00 22 ARG A O 7
ATOM 6306 N N . CYS A 1 23 ? 39.478 -0.484 5.624 1.00 1.00 23 CYS A N 7
ATOM 6307 C CA . CYS A 1 23 ? 39.034 0.356 6.743 1.00 1.00 23 CYS A CA 7
ATOM 6308 C C . CYS A 1 23 ? 39.962 0.170 7.935 1.00 1.00 23 CYS A C 7
ATOM 6309 O O . CYS A 1 23 ? 41.078 -0.334 7.808 1.00 1.00 23 CYS A O 7
ATOM 6316 N N . GLN A 1 24 ? 39.514 0.588 9.115 1.00 1.00 24 GLN A N 7
ATOM 6317 C CA . GLN A 1 24 ? 40.313 0.478 10.343 1.00 1.00 24 GLN A CA 7
ATOM 6318 C C . GLN A 1 24 ? 39.735 -0.568 11.295 1.00 1.00 24 GLN A C 7
ATOM 6319 O O . GLN A 1 24 ? 40.322 -0.830 12.344 1.00 1.00 24 GLN A O 7
ATOM 6333 N N . ALA A 1 25 ? 38.604 -1.166 10.940 1.00 1.00 25 ALA A N 7
ATOM 6334 C CA . ALA A 1 25 ? 37.960 -2.176 11.775 1.00 1.00 25 ALA A CA 7
ATOM 6335 C C . ALA A 1 25 ? 38.787 -3.453 11.841 1.00 1.00 25 ALA A C 7
ATOM 6336 O O . ALA A 1 25 ? 39.441 -3.851 10.875 1.00 1.00 25 ALA A O 7
ATOM 6343 N N . SER A 1 26 ? 38.768 -4.111 12.995 1.00 1.00 26 SER A N 7
ATOM 6344 C CA . SER A 1 26 ? 39.516 -5.363 13.201 1.00 1.00 26 SER A CA 7
ATOM 6345 C C . SER A 1 26 ? 38.569 -6.517 13.525 1.00 1.00 26 SER A C 7
ATOM 6346 O O . SER A 1 26 ? 37.574 -6.344 14.229 1.00 1.00 26 SER A O 7
ATOM 6354 N N . PHE A 1 27 ? 38.871 -7.700 13.002 1.00 1.00 27 PHE A N 7
ATOM 6355 C CA . PHE A 1 27 ? 38.043 -8.901 13.226 1.00 1.00 27 PHE A CA 7
ATOM 6356 C C . PHE A 1 27 ? 38.888 -10.114 13.623 1.00 1.00 27 PHE A C 7
ATOM 6357 O O . PHE A 1 27 ? 40.044 -10.252 13.224 1.00 1.00 27 PHE A O 7
ATOM 6374 N N . ARG A 1 28 ? 38.288 -11.000 14.409 1.00 1.00 28 ARG A N 7
ATOM 6375 C CA . ARG A 1 28 ? 38.959 -12.222 14.866 1.00 1.00 28 ARG A CA 7
ATOM 6376 C C . ARG A 1 28 ? 38.615 -13.412 13.967 1.00 1.00 28 ARG A C 7
ATOM 6377 O O . ARG A 1 28 ? 39.332 -14.413 13.950 1.00 1.00 28 ARG A O 7
ATOM 6398 N N . TYR A 1 29 ? 37.517 -13.308 13.225 1.00 1.00 29 TYR A N 7
ATOM 6399 C CA . TYR A 1 29 ? 37.066 -14.393 12.334 1.00 1.00 29 TYR A CA 7
ATOM 6400 C C . TYR A 1 29 ? 37.129 -13.963 10.870 1.00 1.00 29 TYR A C 7
ATOM 6401 O O . TYR A 1 29 ? 36.888 -12.804 10.531 1.00 1.00 29 TYR A O 7
ATOM 6419 N N . LYS A 1 30 ? 37.454 -14.910 9.996 1.00 1.00 30 LYS A N 7
ATOM 6420 C CA . LYS A 1 30 ? 37.551 -14.636 8.564 1.00 1.00 30 LYS A CA 7
ATOM 6421 C C . LYS A 1 30 ? 36.185 -14.301 7.977 1.00 1.00 30 LYS A C 7
ATOM 6422 O O . LYS A 1 30 ? 36.069 -13.433 7.113 1.00 1.00 30 LYS A O 7
ATOM 6441 N N . GLY A 1 31 ? 35.143 -14.986 8.439 1.00 1.00 31 GLY A N 7
ATOM 6442 C CA . GLY A 1 31 ? 33.790 -14.753 7.949 1.00 1.00 31 GLY A CA 7
ATOM 6443 C C . GLY A 1 31 ? 33.347 -13.339 8.280 1.00 1.00 31 GLY A C 7
ATOM 6444 O O . GLY A 1 31 ? 32.660 -12.688 7.493 1.00 1.00 31 GLY A O 7
ATOM 6448 N N . ASN A 1 32 ? 33.750 -12.860 9.452 1.00 1.00 32 ASN A N 7
ATOM 6449 C CA . ASN A 1 32 ? 33.398 -11.519 9.879 1.00 1.00 32 ASN A CA 7
ATOM 6450 C C . ASN A 1 32 ? 34.007 -10.505 8.916 1.00 1.00 32 ASN A C 7
ATOM 6451 O O . ASN A 1 32 ? 33.382 -9.503 8.569 1.00 1.00 32 ASN A O 7
ATOM 6462 N N . LEU A 1 33 ? 35.234 -10.775 8.481 1.00 1.00 33 LEU A N 7
ATOM 6463 C CA . LEU A 1 33 ? 35.929 -9.889 7.564 1.00 1.00 33 LEU A CA 7
ATOM 6464 C C . LEU A 1 33 ? 35.180 -9.837 6.238 1.00 1.00 33 LEU A C 7
ATOM 6465 O O . LEU A 1 33 ? 34.986 -8.772 5.651 1.00 1.00 33 LEU A O 7
ATOM 6481 N N . ALA A 1 34 ? 34.755 -11.003 5.762 1.00 1.00 34 ALA A N 7
ATOM 6482 C CA . ALA A 1 34 ? 34.022 -11.098 4.512 1.00 1.00 34 ALA A CA 7
ATOM 6483 C C . ALA A 1 34 ? 32.653 -10.461 4.679 1.00 1.00 34 ALA A C 7
ATOM 6484 O O . ALA A 1 34 ? 32.132 -9.821 3.766 1.00 1.00 34 ALA A O 7
ATOM 6491 N N . SER A 1 35 ? 32.070 -10.629 5.861 1.00 1.00 35 SER A N 7
ATOM 6492 C CA . SER A 1 35 ? 30.761 -10.061 6.149 1.00 1.00 35 SER A CA 7
ATOM 6493 C C . SER A 1 35 ? 30.817 -8.554 5.970 1.00 1.00 35 SER A C 7
ATOM 6494 O O . SER A 1 35 ? 29.908 -7.949 5.400 1.00 1.00 35 SER A O 7
ATOM 6502 N N . HIS A 1 36 ? 31.897 -7.942 6.445 1.00 1.00 36 HIS A N 7
ATOM 6503 C CA . HIS A 1 36 ? 32.089 -6.502 6.329 1.00 1.00 36 HIS A CA 7
ATOM 6504 C C . HIS A 1 36 ? 32.267 -6.096 4.869 1.00 1.00 36 HIS A C 7
ATOM 6505 O O . HIS A 1 36 ? 31.817 -5.026 4.460 1.00 1.00 36 HIS A O 7
ATOM 6519 N N . LYS A 1 37 ? 32.927 -6.941 4.085 1.00 1.00 37 LYS A N 7
ATOM 6520 C CA . LYS A 1 37 ? 33.166 -6.644 2.672 1.00 1.00 37 LYS A CA 7
ATOM 6521 C C . LYS A 1 37 ? 31.870 -6.248 1.962 1.00 1.00 37 LYS A C 7
ATOM 6522 O O . LYS A 1 37 ? 31.884 -5.514 0.974 1.00 1.00 37 LYS A O 7
ATOM 6541 N N . THR A 1 38 ? 30.734 -6.730 2.455 1.00 1.00 38 THR A N 7
ATOM 6542 C CA . THR A 1 38 ? 29.439 -6.417 1.847 1.00 1.00 38 THR A CA 7
ATOM 6543 C C . THR A 1 38 ? 29.303 -4.918 1.580 1.00 1.00 38 THR A C 7
ATOM 6544 O O . THR A 1 38 ? 28.717 -4.514 0.575 1.00 1.00 38 THR A O 7
ATOM 6555 N N . VAL A 1 39 ? 29.845 -4.113 2.487 1.00 1.00 39 VAL A N 7
ATOM 6556 C CA . VAL A 1 39 ? 29.795 -2.659 2.397 1.00 1.00 39 VAL A CA 7
ATOM 6557 C C . VAL A 1 39 ? 30.499 -2.134 1.150 1.00 1.00 39 VAL A C 7
ATOM 6558 O O . VAL A 1 39 ? 29.994 -1.232 0.482 1.00 1.00 39 VAL A O 7
ATOM 6571 N N . HIS A 1 40 ? 31.671 -2.673 0.830 1.00 1.00 40 HIS A N 7
ATOM 6572 C CA . HIS A 1 40 ? 32.443 -2.227 -0.330 1.00 1.00 40 HIS A CA 7
ATOM 6573 C C . HIS A 1 40 ? 31.852 -2.733 -1.643 1.00 1.00 40 HIS A C 7
ATOM 6574 O O . HIS A 1 40 ? 32.524 -2.742 -2.674 1.00 1.00 40 HIS A O 7
ATOM 6588 N N . THR A 1 41 ? 30.590 -3.151 -1.630 1.00 1.00 41 THR A N 7
ATOM 6589 C CA . THR A 1 41 ? 29.936 -3.653 -2.836 1.00 1.00 41 THR A CA 7
ATOM 6590 C C . THR A 1 41 ? 29.868 -2.577 -3.915 1.00 1.00 41 THR A C 7
ATOM 6591 O O . THR A 1 41 ? 30.032 -2.873 -5.100 1.00 1.00 41 THR A O 7
ATOM 6602 N N . GLY A 1 42 ? 29.622 -1.333 -3.516 1.00 1.00 42 GLY A N 7
ATOM 6603 C CA . GLY A 1 42 ? 29.525 -0.225 -4.461 1.00 1.00 42 GLY A CA 7
ATOM 6604 C C . GLY A 1 42 ? 30.891 0.128 -5.039 1.00 1.00 42 GLY A C 7
ATOM 6605 O O . GLY A 1 42 ? 31.909 -0.456 -4.668 1.00 1.00 42 GLY A O 7
ATOM 6609 N N . GLU A 1 43 ? 30.904 1.088 -5.958 1.00 1.00 43 GLU A N 7
ATOM 6610 C CA . GLU A 1 43 ? 32.144 1.523 -6.596 1.00 1.00 43 GLU A CA 7
ATOM 6611 C C . GLU A 1 43 ? 31.966 2.884 -7.264 1.00 1.00 43 GLU A C 7
ATOM 6612 O O . GLU A 1 43 ? 32.873 3.386 -7.928 1.00 1.00 43 GLU A O 7
ATOM 6624 N N . LYS A 1 44 ? 30.793 3.491 -7.101 1.00 1.00 44 LYS A N 7
ATOM 6625 C CA . LYS A 1 44 ? 30.510 4.793 -7.700 1.00 1.00 44 LYS A CA 7
ATOM 6626 C C . LYS A 1 44 ? 30.626 4.717 -9.226 1.00 1.00 44 LYS A C 7
ATOM 6627 O O . LYS A 1 44 ? 31.468 5.387 -9.824 1.00 1.00 44 LYS A O 7
ATOM 6646 N N . PRO A 1 45 ? 29.811 3.925 -9.869 1.00 1.00 45 PRO A N 7
ATOM 6647 C CA . PRO A 1 45 ? 29.845 3.770 -11.358 1.00 1.00 45 PRO A CA 7
ATOM 6648 C C . PRO A 1 45 ? 29.231 4.965 -12.105 1.00 1.00 45 PRO A C 7
ATOM 6649 O O . PRO A 1 45 ? 29.892 5.981 -12.321 1.00 1.00 45 PRO A O 7
ATOM 6660 N N . TYR A 1 46 ? 27.969 4.850 -12.507 1.00 1.00 46 TYR A N 7
ATOM 6661 C CA . TYR A 1 46 ? 27.284 5.927 -13.246 1.00 1.00 46 TYR A CA 7
ATOM 6662 C C . TYR A 1 46 ? 26.204 6.576 -12.393 1.00 1.00 46 TYR A C 7
ATOM 6663 O O . TYR A 1 46 ? 25.480 5.908 -11.654 1.00 1.00 46 TYR A O 7
ATOM 6681 N N . ARG A 1 47 ? 26.096 7.896 -12.497 1.00 1.00 47 ARG A N 7
ATOM 6682 C CA . ARG A 1 47 ? 25.102 8.668 -11.745 1.00 1.00 47 ARG A CA 7
ATOM 6683 C C . ARG A 1 47 ? 24.480 9.727 -12.644 1.00 1.00 47 ARG A C 7
ATOM 6684 O O . ARG A 1 47 ? 25.174 10.550 -13.243 1.00 1.00 47 ARG A O 7
ATOM 6705 N N . CYS A 1 48 ? 23.156 9.715 -12.745 1.00 1.00 48 CYS A N 7
ATOM 6706 C CA . CYS A 1 48 ? 22.441 10.665 -13.587 1.00 1.00 48 CYS A CA 7
ATOM 6707 C C . CYS A 1 48 ? 22.427 12.060 -12.954 1.00 1.00 48 CYS A C 7
ATOM 6708 O O . CYS A 1 48 ? 21.771 12.300 -11.939 1.00 1.00 48 CYS A O 7
ATOM 6715 N N . ASN A 1 49 ? 23.160 12.984 -13.567 1.00 1.00 49 ASN A N 7
ATOM 6716 C CA . ASN A 1 49 ? 23.236 14.357 -13.075 1.00 1.00 49 ASN A CA 7
ATOM 6717 C C . ASN A 1 49 ? 21.930 15.108 -13.343 1.00 1.00 49 ASN A C 7
ATOM 6718 O O . ASN A 1 49 ? 21.604 16.069 -12.646 1.00 1.00 49 ASN A O 7
ATOM 6729 N N . ILE A 1 50 ? 21.188 14.668 -14.354 1.00 1.00 50 ILE A N 7
ATOM 6730 C CA . ILE A 1 50 ? 19.923 15.301 -14.725 1.00 1.00 50 ILE A CA 7
ATOM 6731 C C . ILE A 1 50 ? 18.896 15.207 -13.595 1.00 1.00 50 ILE A C 7
ATOM 6732 O O . ILE A 1 50 ? 18.257 16.198 -13.239 1.00 1.00 50 ILE A O 7
ATOM 6748 N N . CYS A 1 51 ? 18.729 14.018 -13.026 1.00 1.00 51 CYS A N 7
ATOM 6749 C CA . CYS A 1 51 ? 17.765 13.794 -11.931 1.00 1.00 51 CYS A CA 7
ATOM 6750 C C . CYS A 1 51 ? 18.493 13.402 -10.645 1.00 1.00 51 CYS A C 7
ATOM 6751 O O . CYS A 1 51 ? 18.344 14.066 -9.620 1.00 1.00 51 CYS A O 7
ATOM 6758 N N . GLY A 1 52 ? 19.279 12.332 -10.695 1.00 1.00 52 GLY A N 7
ATOM 6759 C CA . GLY A 1 52 ? 20.040 11.870 -9.525 1.00 1.00 52 GLY A CA 7
ATOM 6760 C C . GLY A 1 52 ? 20.122 10.345 -9.457 1.00 1.00 52 GLY A C 7
ATOM 6761 O O . GLY A 1 52 ? 20.778 9.798 -8.570 1.00 1.00 52 GLY A O 7
ATOM 6765 N N . ALA A 1 53 ? 19.466 9.652 -10.380 1.00 1.00 53 ALA A N 7
ATOM 6766 C CA . ALA A 1 53 ? 19.468 8.191 -10.405 1.00 1.00 53 ALA A CA 7
ATOM 6767 C C . ALA A 1 53 ? 20.886 7.630 -10.415 1.00 1.00 53 ALA A C 7
ATOM 6768 O O . ALA A 1 53 ? 21.871 8.362 -10.513 1.00 1.00 53 ALA A O 7
ATOM 6775 N N . GLN A 1 54 ? 20.985 6.310 -10.301 1.00 1.00 54 GLN A N 7
ATOM 6776 C CA . GLN A 1 54 ? 22.271 5.611 -10.287 1.00 1.00 54 GLN A CA 7
ATOM 6777 C C . GLN A 1 54 ? 22.193 4.350 -11.142 1.00 1.00 54 GLN A C 7
ATOM 6778 O O . GLN A 1 54 ? 21.153 3.697 -11.215 1.00 1.00 54 GLN A O 7
ATOM 6792 N N . PHE A 1 55 ? 23.294 4.010 -11.805 1.00 1.00 55 PHE A N 7
ATOM 6793 C CA . PHE A 1 55 ? 23.331 2.822 -12.666 1.00 1.00 55 PHE A CA 7
ATOM 6794 C C . PHE A 1 55 ? 24.733 2.222 -12.741 1.00 1.00 55 PHE A C 7
ATOM 6795 O O . PHE A 1 55 ? 25.744 2.910 -12.597 1.00 1.00 55 PHE A O 7
ATOM 6812 N N . ASN A 1 56 ? 24.793 0.918 -12.983 1.00 1.00 56 ASN A N 7
ATOM 6813 C CA . ASN A 1 56 ? 26.071 0.205 -13.093 1.00 1.00 56 ASN A CA 7
ATOM 6814 C C . ASN A 1 56 ? 26.449 0.035 -14.563 1.00 1.00 56 ASN A C 7
ATOM 6815 O O . ASN A 1 56 ? 27.470 -0.566 -14.900 1.00 1.00 56 ASN A O 7
ATOM 6826 N N . ARG A 1 57 ? 25.622 0.573 -15.454 1.00 1.00 57 ARG A N 7
ATOM 6827 C CA . ARG A 1 57 ? 25.873 0.476 -16.907 1.00 1.00 57 ARG A CA 7
ATOM 6828 C C . ARG A 1 57 ? 25.505 1.794 -17.619 1.00 1.00 57 ARG A C 7
ATOM 6829 O O . ARG A 1 57 ? 24.492 2.402 -17.272 1.00 1.00 57 ARG A O 7
ATOM 6850 N N . PRO A 1 58 ? 26.272 2.241 -18.575 1.00 1.00 58 PRO A N 7
ATOM 6851 C CA . PRO A 1 58 ? 25.958 3.512 -19.298 1.00 1.00 58 PRO A CA 7
ATOM 6852 C C . PRO A 1 58 ? 24.767 3.357 -20.246 1.00 1.00 58 PRO A C 7
ATOM 6853 O O . PRO A 1 58 ? 23.997 4.298 -20.442 1.00 1.00 58 PRO A O 7
ATOM 6864 N N . ALA A 1 59 ? 24.622 2.172 -20.828 1.00 1.00 59 ALA A N 7
ATOM 6865 C CA . ALA A 1 59 ? 23.527 1.914 -21.753 1.00 1.00 59 ALA A CA 7
ATOM 6866 C C . ALA A 1 59 ? 22.195 2.116 -21.053 1.00 1.00 59 ALA A C 7
ATOM 6867 O O . ALA A 1 59 ? 21.287 2.751 -21.590 1.00 1.00 59 ALA A O 7
ATOM 6874 N N . ASN A 1 60 ? 22.074 1.577 -19.845 1.00 1.00 60 ASN A N 7
ATOM 6875 C CA . ASN A 1 60 ? 20.851 1.707 -19.071 1.00 1.00 60 ASN A CA 7
ATOM 6876 C C . ASN A 1 60 ? 20.593 3.173 -18.739 1.00 1.00 60 ASN A C 7
ATOM 6877 O O . ASN A 1 60 ? 19.447 3.585 -18.558 1.00 1.00 60 ASN A O 7
ATOM 6888 N N . LEU A 1 61 ? 21.656 3.968 -18.662 1.00 1.00 61 LEU A N 7
ATOM 6889 C CA . LEU A 1 61 ? 21.526 5.387 -18.344 1.00 1.00 61 LEU A CA 7
ATOM 6890 C C . LEU A 1 61 ? 20.687 6.065 -19.423 1.00 1.00 61 LEU A C 7
ATOM 6891 O O . LEU A 1 61 ? 19.741 6.794 -19.123 1.00 1.00 61 LEU A O 7
ATOM 6907 N N . LYS A 1 62 ? 21.029 5.820 -20.684 1.00 1.00 62 LYS A N 7
ATOM 6908 C CA . LYS A 1 62 ? 20.300 6.392 -21.807 1.00 1.00 62 LYS A CA 7
ATOM 6909 C C . LYS A 1 62 ? 18.875 5.862 -21.800 1.00 1.00 62 LYS A C 7
ATOM 6910 O O . LYS A 1 62 ? 17.914 6.605 -22.002 1.00 1.00 62 LYS A O 7
ATOM 6929 N N . THR A 1 63 ? 18.740 4.563 -21.561 1.00 1.00 63 THR A N 7
ATOM 6930 C CA . THR A 1 63 ? 17.438 3.921 -21.516 1.00 1.00 63 THR A CA 7
ATOM 6931 C C . THR A 1 63 ? 16.623 4.498 -20.367 1.00 1.00 63 THR A C 7
ATOM 6932 O O . THR A 1 63 ? 15.403 4.634 -20.464 1.00 1.00 63 THR A O 7
ATOM 6943 N N . HIS A 1 64 ? 17.309 4.840 -19.282 1.00 1.00 64 HIS A N 7
ATOM 6944 C CA . HIS A 1 64 ? 16.654 5.423 -18.115 1.00 1.00 64 HIS A CA 7
ATOM 6945 C C . HIS A 1 64 ? 16.239 6.858 -18.438 1.00 1.00 64 HIS A C 7
ATOM 6946 O O . HIS A 1 64 ? 15.100 7.268 -18.218 1.00 1.00 64 HIS A O 7
ATOM 6960 N N . THR A 1 65 ? 17.185 7.631 -18.964 1.00 1.00 65 THR A N 7
ATOM 6961 C CA . THR A 1 65 ? 16.911 9.028 -19.313 1.00 1.00 65 THR A CA 7
ATOM 6962 C C . THR A 1 65 ? 15.618 9.119 -20.123 1.00 1.00 65 THR A C 7
ATOM 6963 O O . THR A 1 65 ? 15.008 10.179 -20.259 1.00 1.00 65 THR A O 7
ATOM 6974 N N . ARG A 1 66 ? 15.213 7.977 -20.669 1.00 1.00 66 ARG A N 7
ATOM 6975 C CA . ARG A 1 66 ? 14.004 7.899 -21.472 1.00 1.00 66 ARG A CA 7
ATOM 6976 C C . ARG A 1 66 ? 12.807 8.427 -20.685 1.00 1.00 66 ARG A C 7
ATOM 6977 O O . ARG A 1 66 ? 11.889 9.020 -21.255 1.00 1.00 66 ARG A O 7
ATOM 6998 N N . ILE A 1 67 ? 12.808 8.212 -19.374 1.00 1.00 67 ILE A N 7
ATOM 6999 C CA . ILE A 1 67 ? 11.705 8.663 -18.533 1.00 1.00 67 ILE A CA 7
ATOM 7000 C C . ILE A 1 67 ? 11.610 10.187 -18.542 1.00 1.00 67 ILE A C 7
ATOM 7001 O O . ILE A 1 67 ? 10.542 10.758 -18.764 1.00 1.00 67 ILE A O 7
ATOM 7017 N N . HIS A 1 68 ? 12.734 10.860 -18.318 1.00 1.00 68 HIS A N 7
ATOM 7018 C CA . HIS A 1 68 ? 12.795 12.329 -18.304 1.00 1.00 68 HIS A CA 7
ATOM 7019 C C . HIS A 1 68 ? 13.600 12.841 -19.498 1.00 1.00 68 HIS A C 7
ATOM 7020 O O . HIS A 1 68 ? 14.266 13.873 -19.419 1.00 1.00 68 HIS A O 7
ATOM 7034 N N . SER A 1 69 ? 13.532 12.116 -20.611 1.00 1.00 69 SER A N 7
ATOM 7035 C CA . SER A 1 69 ? 14.271 12.499 -21.820 1.00 1.00 69 SER A CA 7
ATOM 7036 C C . SER A 1 69 ? 14.117 13.992 -22.099 1.00 1.00 69 SER A C 7
ATOM 7037 O O . SER A 1 69 ? 15.078 14.686 -22.432 1.00 1.00 69 SER A O 7
ATOM 7045 N N . GLY A 1 70 ? 12.896 14.495 -21.955 1.00 1.00 70 GLY A N 7
ATOM 7046 C CA . GLY A 1 70 ? 12.615 15.914 -22.182 1.00 1.00 70 GLY A CA 7
ATOM 7047 C C . GLY A 1 70 ? 11.200 16.105 -22.708 1.00 1.00 70 GLY A C 7
ATOM 7048 O O . GLY A 1 70 ? 10.685 17.223 -22.719 1.00 1.00 70 GLY A O 7
ATOM 7052 N N . GLU A 1 71 ? 10.578 15.016 -23.149 1.00 1.00 71 GLU A N 7
ATOM 7053 C CA . GLU A 1 71 ? 9.219 15.068 -23.679 1.00 1.00 71 GLU A CA 7
ATOM 7054 C C . GLU A 1 71 ? 8.572 13.684 -23.650 1.00 1.00 71 GLU A C 7
ATOM 7055 O O . GLU A 1 71 ? 9.251 12.663 -23.758 1.00 1.00 71 GLU A O 7
ATOM 7067 N N . LYS A 1 72 ? 7.251 13.653 -23.506 1.00 1.00 72 LYS A N 7
ATOM 7068 C CA . LYS A 1 72 ? 6.505 12.400 -23.465 1.00 1.00 72 LYS A CA 7
ATOM 7069 C C . LYS A 1 72 ? 4.999 12.680 -23.557 1.00 1.00 72 LYS A C 7
ATOM 7070 O O . LYS A 1 72 ? 4.217 12.190 -22.742 1.00 1.00 72 LYS A O 7
ATOM 7089 N N . PRO A 1 73 ? 4.577 13.448 -24.524 1.00 1.00 73 PRO A N 7
ATOM 7090 C CA . PRO A 1 73 ? 3.129 13.792 -24.710 1.00 1.00 73 PRO A CA 7
ATOM 7091 C C . PRO A 1 73 ? 2.267 12.563 -25.027 1.00 1.00 73 PRO A C 7
ATOM 7092 O O . PRO A 1 73 ? 2.723 11.605 -25.653 1.00 1.00 73 PRO A O 7
ATOM 7103 N N . TYR A 1 74 ? 1.013 12.603 -24.589 1.00 1.00 74 TYR A N 7
ATOM 7104 C CA . TYR A 1 74 ? 0.086 11.500 -24.831 1.00 1.00 74 TYR A CA 7
ATOM 7105 C C . TYR A 1 74 ? 0.669 10.180 -24.327 1.00 1.00 74 TYR A C 7
ATOM 7106 O O . TYR A 1 74 ? 1.445 9.582 -25.055 1.00 1.00 74 TYR A O 7
ATOM 7127 N N . MET A 1 11 ? 51.589 -10.434 19.092 1.00 1.00 11 MET A N 8
ATOM 7128 C CA . MET A 1 11 ? 50.640 -9.963 20.138 1.00 1.00 11 MET A CA 8
ATOM 7129 C C . MET A 1 11 ? 49.791 -8.838 19.561 1.00 1.00 11 MET A C 8
ATOM 7130 O O . MET A 1 11 ? 50.019 -8.400 18.433 1.00 1.00 11 MET A O 8
ATOM 7144 N N . THR A 1 12 ? 48.811 -8.375 20.330 1.00 1.00 12 THR A N 8
ATOM 7145 C CA . THR A 1 12 ? 47.928 -7.299 19.887 1.00 1.00 12 THR A CA 8
ATOM 7146 C C . THR A 1 12 ? 47.187 -7.696 18.614 1.00 1.00 12 THR A C 8
ATOM 7147 O O . THR A 1 12 ? 46.006 -8.041 18.655 1.00 1.00 12 THR A O 8
ATOM 7158 N N . HIS A 1 13 ? 47.882 -7.650 17.483 1.00 1.00 13 HIS A N 8
ATOM 7159 C CA . HIS A 1 13 ? 47.288 -8.007 16.199 1.00 1.00 13 HIS A CA 8
ATOM 7160 C C . HIS A 1 13 ? 47.124 -9.517 16.083 1.00 1.00 13 HIS A C 8
ATOM 7161 O O . HIS A 1 13 ? 46.420 -10.012 15.203 1.00 1.00 13 HIS A O 8
ATOM 7176 N N . SER A 1 14 ? 47.768 -10.264 16.974 1.00 1.00 14 SER A N 8
ATOM 7177 C CA . SER A 1 14 ? 47.696 -11.722 16.964 1.00 1.00 14 SER A CA 8
ATOM 7178 C C . SER A 1 14 ? 46.272 -12.220 17.192 1.00 1.00 14 SER A C 8
ATOM 7179 O O . SER A 1 14 ? 45.821 -13.136 16.504 1.00 1.00 14 SER A O 8
ATOM 7187 N N . ASP A 1 15 ? 45.553 -11.638 18.146 1.00 1.00 15 ASP A N 8
ATOM 7188 C CA . ASP A 1 15 ? 44.182 -12.065 18.432 1.00 1.00 15 ASP A CA 8
ATOM 7189 C C . ASP A 1 15 ? 43.218 -11.536 17.376 1.00 1.00 15 ASP A C 8
ATOM 7190 O O . ASP A 1 15 ? 42.036 -11.879 17.384 1.00 1.00 15 ASP A O 8
ATOM 7199 N N . LYS A 1 16 ? 43.711 -10.712 16.455 1.00 1.00 16 LYS A N 8
ATOM 7200 C CA . LYS A 1 16 ? 42.906 -10.139 15.365 1.00 1.00 16 LYS A CA 8
ATOM 7201 C C . LYS A 1 16 ? 43.655 -10.299 14.035 1.00 1.00 16 LYS A C 8
ATOM 7202 O O . LYS A 1 16 ? 44.096 -9.315 13.443 1.00 1.00 16 LYS A O 8
ATOM 7221 N N . PRO A 1 17 ? 43.797 -11.501 13.546 1.00 1.00 17 PRO A N 8
ATOM 7222 C CA . PRO A 1 17 ? 44.504 -11.758 12.254 1.00 1.00 17 PRO A CA 8
ATOM 7223 C C . PRO A 1 17 ? 43.632 -11.417 11.044 1.00 1.00 17 PRO A C 8
ATOM 7224 O O . PRO A 1 17 ? 44.111 -11.374 9.911 1.00 1.00 17 PRO A O 8
ATOM 7235 N N . TYR A 1 18 ? 42.347 -11.180 11.287 1.00 1.00 18 TYR A N 8
ATOM 7236 C CA . TYR A 1 18 ? 41.410 -10.854 10.197 1.00 1.00 18 TYR A CA 8
ATOM 7237 C C . TYR A 1 18 ? 40.847 -9.451 10.365 1.00 1.00 18 TYR A C 8
ATOM 7238 O O . TYR A 1 18 ? 39.984 -9.203 11.205 1.00 1.00 18 TYR A O 8
ATOM 7256 N N . LYS A 1 19 ? 41.338 -8.519 9.555 1.00 1.00 19 LYS A N 8
ATOM 7257 C CA . LYS A 1 19 ? 40.883 -7.132 9.614 1.00 1.00 19 LYS A CA 8
ATOM 7258 C C . LYS A 1 19 ? 40.795 -6.558 8.209 1.00 1.00 19 LYS A C 8
ATOM 7259 O O . LYS A 1 19 ? 41.494 -6.993 7.292 1.00 1.00 19 LYS A O 8
ATOM 7278 N N . CYS A 1 20 ? 39.926 -5.568 8.026 1.00 1.00 20 CYS A N 8
ATOM 7279 C CA . CYS A 1 20 ? 39.748 -4.955 6.716 1.00 1.00 20 CYS A CA 8
ATOM 7280 C C . CYS A 1 20 ? 40.893 -4.005 6.389 1.00 1.00 20 CYS A C 8
ATOM 7281 O O . CYS A 1 20 ? 41.031 -2.945 7.000 1.00 1.00 20 CYS A O 8
ATOM 7288 N N . ASP A 1 21 ? 41.715 -4.382 5.416 1.00 1.00 21 ASP A N 8
ATOM 7289 C CA . ASP A 1 21 ? 42.842 -3.553 5.006 1.00 1.00 21 ASP A CA 8
ATOM 7290 C C . ASP A 1 21 ? 42.335 -2.258 4.380 1.00 1.00 21 ASP A C 8
ATOM 7291 O O . ASP A 1 21 ? 42.962 -1.203 4.488 1.00 1.00 21 ASP A O 8
ATOM 7300 N N . ARG A 1 22 ? 41.184 -2.321 3.720 1.00 1.00 22 ARG A N 8
ATOM 7301 C CA . ARG A 1 22 ? 40.594 -1.149 3.080 1.00 1.00 22 ARG A CA 8
ATOM 7302 C C . ARG A 1 22 ? 40.134 -0.141 4.133 1.00 1.00 22 ARG A C 8
ATOM 7303 O O . ARG A 1 22 ? 40.325 1.066 3.986 1.00 1.00 22 ARG A O 8
ATOM 7324 N N . CYS A 1 23 ? 39.525 -0.642 5.203 1.00 1.00 23 CYS A N 8
ATOM 7325 C CA . CYS A 1 23 ? 39.029 0.207 6.296 1.00 1.00 23 CYS A CA 8
ATOM 7326 C C . CYS A 1 23 ? 39.918 0.055 7.522 1.00 1.00 23 CYS A C 8
ATOM 7327 O O . CYS A 1 23 ? 40.981 -0.564 7.470 1.00 1.00 23 CYS A O 8
ATOM 7334 N N . GLN A 1 24 ? 39.497 0.628 8.644 1.00 1.00 24 GLN A N 8
ATOM 7335 C CA . GLN A 1 24 ? 40.272 0.568 9.893 1.00 1.00 24 GLN A CA 8
ATOM 7336 C C . GLN A 1 24 ? 39.734 -0.510 10.833 1.00 1.00 24 GLN A C 8
ATOM 7337 O O . GLN A 1 24 ? 40.453 -0.961 11.726 1.00 1.00 24 GLN A O 8
ATOM 7351 N N . ALA A 1 25 ? 38.487 -0.931 10.640 1.00 1.00 25 ALA A N 8
ATOM 7352 C CA . ALA A 1 25 ? 37.864 -1.954 11.477 1.00 1.00 25 ALA A CA 8
ATOM 7353 C C . ALA A 1 25 ? 38.728 -3.204 11.566 1.00 1.00 25 ALA A C 8
ATOM 7354 O O . ALA A 1 25 ? 39.605 -3.443 10.735 1.00 1.00 25 ALA A O 8
ATOM 7361 N N . SER A 1 26 ? 38.487 -4.019 12.587 1.00 1.00 26 SER A N 8
ATOM 7362 C CA . SER A 1 26 ? 39.244 -5.262 12.795 1.00 1.00 26 SER A CA 8
ATOM 7363 C C . SER A 1 26 ? 38.319 -6.388 13.250 1.00 1.00 26 SER A C 8
ATOM 7364 O O . SER A 1 26 ? 37.347 -6.158 13.969 1.00 1.00 26 SER A O 8
ATOM 7372 N N . PHE A 1 27 ? 38.617 -7.613 12.829 1.00 1.00 27 PHE A N 8
ATOM 7373 C CA . PHE A 1 27 ? 37.801 -8.788 13.188 1.00 1.00 27 PHE A CA 8
ATOM 7374 C C . PHE A 1 27 ? 38.665 -9.954 13.673 1.00 1.00 27 PHE A C 8
ATOM 7375 O O . PHE A 1 27 ? 39.831 -10.086 13.302 1.00 1.00 27 PHE A O 8
ATOM 7392 N N . ARG A 1 28 ? 38.074 -10.806 14.503 1.00 1.00 28 ARG A N 8
ATOM 7393 C CA . ARG A 1 28 ? 38.773 -11.973 15.048 1.00 1.00 28 ARG A CA 8
ATOM 7394 C C . ARG A 1 28 ? 38.472 -13.225 14.225 1.00 1.00 28 ARG A C 8
ATOM 7395 O O . ARG A 1 28 ? 39.020 -14.294 14.487 1.00 1.00 28 ARG A O 8
ATOM 7416 N N . TYR A 1 29 ? 37.599 -13.093 13.229 1.00 1.00 29 TYR A N 8
ATOM 7417 C CA . TYR A 1 29 ? 37.217 -14.231 12.372 1.00 1.00 29 TYR A CA 8
ATOM 7418 C C . TYR A 1 29 ? 37.286 -13.852 10.895 1.00 1.00 29 TYR A C 8
ATOM 7419 O O . TYR A 1 29 ? 37.021 -12.713 10.512 1.00 1.00 29 TYR A O 8
ATOM 7437 N N . LYS A 1 30 ? 37.646 -14.822 10.062 1.00 1.00 30 LYS A N 8
ATOM 7438 C CA . LYS A 1 30 ? 37.749 -14.593 8.622 1.00 1.00 30 LYS A CA 8
ATOM 7439 C C . LYS A 1 30 ? 36.374 -14.402 7.990 1.00 1.00 30 LYS A C 8
ATOM 7440 O O . LYS A 1 30 ? 36.218 -13.616 7.056 1.00 1.00 30 LYS A O 8
ATOM 7459 N N . GLY A 1 31 ? 35.371 -15.115 8.492 1.00 1.00 31 GLY A N 8
ATOM 7460 C CA . GLY A 1 31 ? 34.014 -15.014 7.966 1.00 1.00 31 GLY A CA 8
ATOM 7461 C C . GLY A 1 31 ? 33.455 -13.627 8.222 1.00 1.00 31 GLY A C 8
ATOM 7462 O O . GLY A 1 31 ? 32.745 -13.061 7.390 1.00 1.00 31 GLY A O 8
ATOM 7466 N N . ASN A 1 32 ? 33.782 -13.075 9.385 1.00 1.00 32 ASN A N 8
ATOM 7467 C CA . ASN A 1 32 ? 33.320 -11.752 9.750 1.00 1.00 32 ASN A CA 8
ATOM 7468 C C . ASN A 1 32 ? 33.896 -10.730 8.777 1.00 1.00 32 ASN A C 8
ATOM 7469 O O . ASN A 1 32 ? 33.218 -9.783 8.378 1.00 1.00 32 ASN A O 8
ATOM 7480 N N . LEU A 1 33 ? 35.153 -10.927 8.395 1.00 1.00 33 LEU A N 8
ATOM 7481 C CA . LEU A 1 33 ? 35.821 -10.027 7.474 1.00 1.00 33 LEU A CA 8
ATOM 7482 C C . LEU A 1 33 ? 35.087 -10.031 6.137 1.00 1.00 33 LEU A C 8
ATOM 7483 O O . LEU A 1 33 ? 34.862 -8.985 5.530 1.00 1.00 33 LEU A O 8
ATOM 7499 N N . ALA A 1 34 ? 34.710 -11.220 5.678 1.00 1.00 34 ALA A N 8
ATOM 7500 C CA . ALA A 1 34 ? 33.993 -11.359 4.422 1.00 1.00 34 ALA A CA 8
ATOM 7501 C C . ALA A 1 34 ? 32.612 -10.755 4.562 1.00 1.00 34 ALA A C 8
ATOM 7502 O O . ALA A 1 34 ? 32.094 -10.134 3.634 1.00 1.00 34 ALA A O 8
ATOM 7509 N N . SER A 1 35 ? 32.009 -10.927 5.735 1.00 1.00 35 SER A N 8
ATOM 7510 C CA . SER A 1 35 ? 30.690 -10.377 5.996 1.00 1.00 35 SER A CA 8
ATOM 7511 C C . SER A 1 35 ? 30.737 -8.860 5.884 1.00 1.00 35 SER A C 8
ATOM 7512 O O . SER A 1 35 ? 29.818 -8.231 5.362 1.00 1.00 35 SER A O 8
ATOM 7520 N N . HIS A 1 36 ? 31.822 -8.270 6.375 1.00 1.00 36 HIS A N 8
ATOM 7521 C CA . HIS A 1 36 ? 32.002 -6.819 6.330 1.00 1.00 36 HIS A CA 8
ATOM 7522 C C . HIS A 1 36 ? 32.148 -6.333 4.888 1.00 1.00 36 HIS A C 8
ATOM 7523 O O . HIS A 1 36 ? 31.687 -5.244 4.545 1.00 1.00 36 HIS A O 8
ATOM 7537 N N . LYS A 1 37 ? 32.795 -7.134 4.047 1.00 1.00 37 LYS A N 8
ATOM 7538 C CA . LYS A 1 37 ? 33.006 -6.756 2.644 1.00 1.00 37 LYS A CA 8
ATOM 7539 C C . LYS A 1 37 ? 31.747 -6.129 2.034 1.00 1.00 37 LYS A C 8
ATOM 7540 O O . LYS A 1 37 ? 31.811 -5.349 1.084 1.00 1.00 37 LYS A O 8
ATOM 7559 N N . THR A 1 38 ? 30.582 -6.479 2.569 1.00 1.00 38 THR A N 8
ATOM 7560 C CA . THR A 1 38 ? 29.317 -5.969 2.061 1.00 1.00 38 THR A CA 8
ATOM 7561 C C . THR A 1 38 ? 29.301 -4.451 2.081 1.00 1.00 38 THR A C 8
ATOM 7562 O O . THR A 1 38 ? 28.740 -3.821 1.184 1.00 1.00 38 THR A O 8
ATOM 7573 N N . VAL A 1 39 ? 29.920 -3.873 3.106 1.00 1.00 39 VAL A N 8
ATOM 7574 C CA . VAL A 1 39 ? 29.985 -2.436 3.287 1.00 1.00 39 VAL A CA 8
ATOM 7575 C C . VAL A 1 39 ? 30.668 -1.743 2.111 1.00 1.00 39 VAL A C 8
ATOM 7576 O O . VAL A 1 39 ? 30.432 -0.558 1.872 1.00 1.00 39 VAL A O 8
ATOM 7589 N N . HIS A 1 40 ? 31.514 -2.453 1.373 1.00 1.00 40 HIS A N 8
ATOM 7590 C CA . HIS A 1 40 ? 32.231 -1.874 0.238 1.00 1.00 40 HIS A CA 8
ATOM 7591 C C . HIS A 1 40 ? 31.305 -1.595 -0.946 1.00 1.00 40 HIS A C 8
ATOM 7592 O O . HIS A 1 40 ? 31.669 -0.865 -1.868 1.00 1.00 40 HIS A O 8
ATOM 7606 N N . THR A 1 41 ? 30.102 -2.160 -0.937 1.00 1.00 41 THR A N 8
ATOM 7607 C CA . THR A 1 41 ? 29.138 -1.952 -2.017 1.00 1.00 41 THR A CA 8
ATOM 7608 C C . THR A 1 41 ? 29.717 -2.367 -3.365 1.00 1.00 41 THR A C 8
ATOM 7609 O O . THR A 1 41 ? 30.666 -1.761 -3.864 1.00 1.00 41 THR A O 8
ATOM 7620 N N . GLY A 1 42 ? 29.138 -3.404 -3.961 1.00 1.00 42 GLY A N 8
ATOM 7621 C CA . GLY A 1 42 ? 29.592 -3.899 -5.254 1.00 1.00 42 GLY A CA 8
ATOM 7622 C C . GLY A 1 42 ? 28.958 -5.249 -5.564 1.00 1.00 42 GLY A C 8
ATOM 7623 O O . GLY A 1 42 ? 28.848 -5.644 -6.724 1.00 1.00 42 GLY A O 8
ATOM 7627 N N . GLU A 1 43 ? 28.543 -5.956 -4.519 1.00 1.00 43 GLU A N 8
ATOM 7628 C CA . GLU A 1 43 ? 27.914 -7.266 -4.670 1.00 1.00 43 GLU A CA 8
ATOM 7629 C C . GLU A 1 43 ? 28.812 -8.218 -5.455 1.00 1.00 43 GLU A C 8
ATOM 7630 O O . GLU A 1 43 ? 28.335 -9.182 -6.055 1.00 1.00 43 GLU A O 8
ATOM 7642 N N . LYS A 1 44 ? 30.117 -7.965 -5.452 1.00 1.00 44 LYS A N 8
ATOM 7643 C CA . LYS A 1 44 ? 31.055 -8.821 -6.179 1.00 1.00 44 LYS A CA 8
ATOM 7644 C C . LYS A 1 44 ? 31.066 -10.239 -5.577 1.00 1.00 44 LYS A C 8
ATOM 7645 O O . LYS A 1 44 ? 30.742 -10.429 -4.405 1.00 1.00 44 LYS A O 8
ATOM 7664 N N . PRO A 1 45 ? 31.431 -11.227 -6.348 1.00 1.00 45 PRO A N 8
ATOM 7665 C CA . PRO A 1 45 ? 31.475 -12.651 -5.871 1.00 1.00 45 PRO A CA 8
ATOM 7666 C C . PRO A 1 45 ? 32.584 -12.901 -4.835 1.00 1.00 45 PRO A C 8
ATOM 7667 O O . PRO A 1 45 ? 32.382 -12.727 -3.633 1.00 1.00 45 PRO A O 8
ATOM 7678 N N . TYR A 1 46 ? 33.756 -13.324 -5.297 1.00 1.00 46 TYR A N 8
ATOM 7679 C CA . TYR A 1 46 ? 34.889 -13.612 -4.397 1.00 1.00 46 TYR A CA 8
ATOM 7680 C C . TYR A 1 46 ? 36.179 -12.989 -4.922 1.00 1.00 46 TYR A C 8
ATOM 7681 O O . TYR A 1 46 ? 36.403 -12.890 -6.129 1.00 1.00 46 TYR A O 8
ATOM 7699 N N . ARG A 1 47 ? 37.036 -12.565 -3.999 1.00 1.00 47 ARG A N 8
ATOM 7700 C CA . ARG A 1 47 ? 38.320 -11.948 -4.344 1.00 1.00 47 ARG A CA 8
ATOM 7701 C C . ARG A 1 47 ? 39.407 -12.451 -3.400 1.00 1.00 47 ARG A C 8
ATOM 7702 O O . ARG A 1 47 ? 39.181 -12.609 -2.200 1.00 1.00 47 ARG A O 8
ATOM 7723 N N . CYS A 1 48 ? 40.597 -12.702 -3.935 1.00 1.00 48 CYS A N 8
ATOM 7724 C CA . CYS A 1 48 ? 41.713 -13.200 -3.128 1.00 1.00 48 CYS A CA 8
ATOM 7725 C C . CYS A 1 48 ? 42.372 -12.060 -2.342 1.00 1.00 48 CYS A C 8
ATOM 7726 O O . CYS A 1 48 ? 42.966 -11.145 -2.912 1.00 1.00 48 CYS A O 8
ATOM 7733 N N . ASN A 1 49 ? 42.266 -12.132 -1.020 1.00 1.00 49 ASN A N 8
ATOM 7734 C CA . ASN A 1 49 ? 42.850 -11.122 -0.141 1.00 1.00 49 ASN A CA 8
ATOM 7735 C C . ASN A 1 49 ? 44.379 -11.133 -0.225 1.00 1.00 49 ASN A C 8
ATOM 7736 O O . ASN A 1 49 ? 45.026 -10.092 -0.106 1.00 1.00 49 ASN A O 8
ATOM 7747 N N . ILE A 1 50 ? 44.948 -12.316 -0.433 1.00 1.00 50 ILE A N 8
ATOM 7748 C CA . ILE A 1 50 ? 46.402 -12.491 -0.519 1.00 1.00 50 ILE A CA 8
ATOM 7749 C C . ILE A 1 50 ? 46.976 -11.735 -1.715 1.00 1.00 50 ILE A C 8
ATOM 7750 O O . ILE A 1 50 ? 48.016 -11.082 -1.614 1.00 1.00 50 ILE A O 8
ATOM 7766 N N . CYS A 1 51 ? 46.304 -11.817 -2.858 1.00 1.00 51 CYS A N 8
ATOM 7767 C CA . CYS A 1 51 ? 46.755 -11.135 -4.086 1.00 1.00 51 CYS A CA 8
ATOM 7768 C C . CYS A 1 51 ? 45.744 -10.074 -4.509 1.00 1.00 51 CYS A C 8
ATOM 7769 O O . CYS A 1 51 ? 46.016 -8.878 -4.410 1.00 1.00 51 CYS A O 8
ATOM 7776 N N . GLY A 1 52 ? 44.581 -10.503 -4.985 1.00 1.00 52 GLY A N 8
ATOM 7777 C CA . GLY A 1 52 ? 43.529 -9.577 -5.424 1.00 1.00 52 GLY A CA 8
ATOM 7778 C C . GLY A 1 52 ? 42.779 -10.100 -6.652 1.00 1.00 52 GLY A C 8
ATOM 7779 O O . GLY A 1 52 ? 42.032 -9.352 -7.283 1.00 1.00 52 GLY A O 8
ATOM 7783 N N . ALA A 1 53 ? 42.962 -11.370 -6.996 1.00 1.00 53 ALA A N 8
ATOM 7784 C CA . ALA A 1 53 ? 42.297 -11.958 -8.159 1.00 1.00 53 ALA A CA 8
ATOM 7785 C C . ALA A 1 53 ? 40.801 -12.120 -7.928 1.00 1.00 53 ALA A C 8
ATOM 7786 O O . ALA A 1 53 ? 40.357 -12.532 -6.857 1.00 1.00 53 ALA A O 8
ATOM 7793 N N . GLN A 1 54 ? 40.016 -11.795 -8.950 1.00 1.00 54 GLN A N 8
ATOM 7794 C CA . GLN A 1 54 ? 38.556 -11.906 -8.880 1.00 1.00 54 GLN A CA 8
ATOM 7795 C C . GLN A 1 54 ? 38.107 -13.264 -9.413 1.00 1.00 54 GLN A C 8
ATOM 7796 O O . GLN A 1 54 ? 38.694 -13.808 -10.348 1.00 1.00 54 GLN A O 8
ATOM 7810 N N . PHE A 1 55 ? 37.062 -13.822 -8.809 1.00 1.00 55 PHE A N 8
ATOM 7811 C CA . PHE A 1 55 ? 36.545 -15.139 -9.228 1.00 1.00 55 PHE A CA 8
ATOM 7812 C C . PHE A 1 55 ? 35.027 -15.144 -9.339 1.00 1.00 55 PHE A C 8
ATOM 7813 O O . PHE A 1 55 ? 34.315 -14.565 -8.518 1.00 1.00 55 PHE A O 8
ATOM 7830 N N . ASN A 1 56 ? 34.519 -15.818 -10.366 1.00 1.00 56 ASN A N 8
ATOM 7831 C CA . ASN A 1 56 ? 33.071 -15.909 -10.584 1.00 1.00 56 ASN A CA 8
ATOM 7832 C C . ASN A 1 56 ? 32.520 -17.158 -9.901 1.00 1.00 56 ASN A C 8
ATOM 7833 O O . ASN A 1 56 ? 31.334 -17.472 -9.993 1.00 1.00 56 ASN A O 8
ATOM 7844 N N . ARG A 1 57 ? 33.388 -17.881 -9.200 1.00 1.00 57 ARG A N 8
ATOM 7845 C CA . ARG A 1 57 ? 32.979 -19.096 -8.493 1.00 1.00 57 ARG A CA 8
ATOM 7846 C C . ARG A 1 57 ? 34.080 -19.546 -7.510 1.00 1.00 57 ARG A C 8
ATOM 7847 O O . ARG A 1 57 ? 35.263 -19.343 -7.784 1.00 1.00 57 ARG A O 8
ATOM 7868 N N . PRO A 1 58 ? 33.734 -20.141 -6.401 1.00 1.00 58 PRO A N 8
ATOM 7869 C CA . PRO A 1 58 ? 34.743 -20.608 -5.398 1.00 1.00 58 PRO A CA 8
ATOM 7870 C C . PRO A 1 58 ? 35.601 -21.750 -5.941 1.00 1.00 58 PRO A C 8
ATOM 7871 O O . PRO A 1 58 ? 36.744 -21.930 -5.521 1.00 1.00 58 PRO A O 8
ATOM 7882 N N . ALA A 1 59 ? 35.048 -22.518 -6.873 1.00 1.00 59 ALA A N 8
ATOM 7883 C CA . ALA A 1 59 ? 35.768 -23.635 -7.462 1.00 1.00 59 ALA A CA 8
ATOM 7884 C C . ALA A 1 59 ? 37.079 -23.154 -8.061 1.00 1.00 59 ALA A C 8
ATOM 7885 O O . ALA A 1 59 ? 38.130 -23.755 -7.840 1.00 1.00 59 ALA A O 8
ATOM 7892 N N . ASN A 1 60 ? 37.024 -22.063 -8.817 1.00 1.00 60 ASN A N 8
ATOM 7893 C CA . ASN A 1 60 ? 38.212 -21.500 -9.432 1.00 1.00 60 ASN A CA 8
ATOM 7894 C C . ASN A 1 60 ? 39.161 -20.988 -8.356 1.00 1.00 60 ASN A C 8
ATOM 7895 O O . ASN A 1 60 ? 40.377 -21.137 -8.475 1.00 1.00 60 ASN A O 8
ATOM 7906 N N . LEU A 1 61 ? 38.615 -20.389 -7.303 1.00 1.00 61 LEU A N 8
ATOM 7907 C CA . LEU A 1 61 ? 39.433 -19.860 -6.220 1.00 1.00 61 LEU A CA 8
ATOM 7908 C C . LEU A 1 61 ? 40.170 -21.011 -5.546 1.00 1.00 61 LEU A C 8
ATOM 7909 O O . LEU A 1 61 ? 41.383 -20.953 -5.342 1.00 1.00 61 LEU A O 8
ATOM 7925 N N . LYS A 1 62 ? 39.436 -22.065 -5.202 1.00 1.00 62 LYS A N 8
ATOM 7926 C CA . LYS A 1 62 ? 40.024 -23.238 -4.555 1.00 1.00 62 LYS A CA 8
ATOM 7927 C C . LYS A 1 62 ? 41.306 -23.630 -5.273 1.00 1.00 62 LYS A C 8
ATOM 7928 O O . LYS A 1 62 ? 42.325 -23.937 -4.655 1.00 1.00 62 LYS A O 8
ATOM 7947 N N . THR A 1 63 ? 41.253 -23.603 -6.601 1.00 1.00 63 THR A N 8
ATOM 7948 C CA . THR A 1 63 ? 42.402 -23.925 -7.417 1.00 1.00 63 THR A CA 8
ATOM 7949 C C . THR A 1 63 ? 43.510 -22.904 -7.164 1.00 1.00 63 THR A C 8
ATOM 7950 O O . THR A 1 63 ? 44.689 -23.257 -7.139 1.00 1.00 63 THR A O 8
ATOM 7961 N N . HIS A 1 64 ? 43.123 -21.646 -6.978 1.00 1.00 64 HIS A N 8
ATOM 7962 C CA . HIS A 1 64 ? 44.081 -20.577 -6.710 1.00 1.00 64 HIS A CA 8
ATOM 7963 C C . HIS A 1 64 ? 44.646 -20.739 -5.301 1.00 1.00 64 HIS A C 8
ATOM 7964 O O . HIS A 1 64 ? 45.833 -20.534 -5.051 1.00 1.00 64 HIS A O 8
ATOM 7978 N N . THR A 1 65 ? 43.779 -21.117 -4.368 1.00 1.00 65 THR A N 8
ATOM 7979 C CA . THR A 1 65 ? 44.209 -21.307 -2.989 1.00 1.00 65 THR A CA 8
ATOM 7980 C C . THR A 1 65 ? 45.270 -22.400 -2.935 1.00 1.00 65 THR A C 8
ATOM 7981 O O . THR A 1 65 ? 46.188 -22.351 -2.117 1.00 1.00 65 THR A O 8
ATOM 7992 N N . ARG A 1 66 ? 45.144 -23.382 -3.820 1.00 1.00 66 ARG A N 8
ATOM 7993 C CA . ARG A 1 66 ? 46.097 -24.485 -3.880 1.00 1.00 66 ARG A CA 8
ATOM 7994 C C . ARG A 1 66 ? 47.504 -23.952 -4.154 1.00 1.00 66 ARG A C 8
ATOM 7995 O O . ARG A 1 66 ? 48.487 -24.496 -3.653 1.00 1.00 66 ARG A O 8
ATOM 8016 N N . ILE A 1 67 ? 47.604 -22.890 -4.947 1.00 1.00 67 ILE A N 8
ATOM 8017 C CA . ILE A 1 67 ? 48.893 -22.291 -5.277 1.00 1.00 67 ILE A CA 8
ATOM 8018 C C . ILE A 1 67 ? 49.556 -21.735 -4.022 1.00 1.00 67 ILE A C 8
ATOM 8019 O O . ILE A 1 67 ? 50.762 -21.878 -3.828 1.00 1.00 67 ILE A O 8
ATOM 8035 N N . HIS A 1 68 ? 48.772 -21.104 -3.154 1.00 1.00 68 HIS A N 8
ATOM 8036 C CA . HIS A 1 68 ? 49.305 -20.541 -1.918 1.00 1.00 68 HIS A CA 8
ATOM 8037 C C . HIS A 1 68 ? 49.807 -21.655 -1.003 1.00 1.00 68 HIS A C 8
ATOM 8038 O O . HIS A 1 68 ? 50.835 -21.511 -0.342 1.00 1.00 68 HIS A O 8
ATOM 8052 N N . SER A 1 69 ? 49.082 -22.769 -0.968 1.00 1.00 69 SER A N 8
ATOM 8053 C CA . SER A 1 69 ? 49.465 -23.910 -0.133 1.00 1.00 69 SER A CA 8
ATOM 8054 C C . SER A 1 69 ? 48.938 -25.205 -0.736 1.00 1.00 69 SER A C 8
ATOM 8055 O O . SER A 1 69 ? 47.874 -25.236 -1.355 1.00 1.00 69 SER A O 8
ATOM 8063 N N . GLY A 1 70 ? 49.686 -26.289 -0.555 1.00 1.00 70 GLY A N 8
ATOM 8064 C CA . GLY A 1 70 ? 49.284 -27.588 -1.089 1.00 1.00 70 GLY A CA 8
ATOM 8065 C C . GLY A 1 70 ? 50.446 -28.574 -1.052 1.00 1.00 70 GLY A C 8
ATOM 8066 O O . GLY A 1 70 ? 50.240 -29.784 -0.967 1.00 1.00 70 GLY A O 8
ATOM 8070 N N . GLU A 1 71 ? 51.665 -28.047 -1.113 1.00 1.00 71 GLU A N 8
ATOM 8071 C CA . GLU A 1 71 ? 52.857 -28.883 -1.085 1.00 1.00 71 GLU A CA 8
ATOM 8072 C C . GLU A 1 71 ? 52.953 -29.636 0.239 1.00 1.00 71 GLU A C 8
ATOM 8073 O O . GLU A 1 71 ? 53.311 -30.812 0.272 1.00 1.00 71 GLU A O 8
ATOM 8085 N N . LYS A 1 72 ? 52.636 -28.951 1.334 1.00 1.00 72 LYS A N 8
ATOM 8086 C CA . LYS A 1 72 ? 52.687 -29.557 2.664 1.00 1.00 72 LYS A CA 8
ATOM 8087 C C . LYS A 1 72 ? 51.877 -28.713 3.657 1.00 1.00 72 LYS A C 8
ATOM 8088 O O . LYS A 1 72 ? 52.442 -28.015 4.499 1.00 1.00 72 LYS A O 8
ATOM 8107 N N . PRO A 1 73 ? 50.575 -28.762 3.582 1.00 1.00 73 PRO A N 8
ATOM 8108 C CA . PRO A 1 73 ? 49.679 -27.976 4.493 1.00 1.00 73 PRO A CA 8
ATOM 8109 C C . PRO A 1 73 ? 49.925 -28.284 5.973 1.00 1.00 73 PRO A C 8
ATOM 8110 O O . PRO A 1 73 ? 50.198 -29.424 6.348 1.00 1.00 73 PRO A O 8
ATOM 8121 N N . TYR A 1 74 ? 49.821 -27.259 6.810 1.00 1.00 74 TYR A N 8
ATOM 8122 C CA . TYR A 1 74 ? 50.027 -27.424 8.246 1.00 1.00 74 TYR A CA 8
ATOM 8123 C C . TYR A 1 74 ? 51.356 -28.124 8.524 1.00 1.00 74 TYR A C 8
ATOM 8124 O O . TYR A 1 74 ? 52.201 -28.122 7.644 1.00 1.00 74 TYR A O 8
ATOM 8145 N N . MET A 1 11 ? 54.870 -9.749 16.269 1.00 1.00 11 MET A N 9
ATOM 8146 C CA . MET A 1 11 ? 53.710 -10.318 15.529 1.00 1.00 11 MET A CA 9
ATOM 8147 C C . MET A 1 11 ? 53.400 -11.710 16.069 1.00 1.00 11 MET A C 9
ATOM 8148 O O . MET A 1 11 ? 52.669 -12.476 15.441 1.00 1.00 11 MET A O 9
ATOM 8162 N N . THR A 1 12 ? 53.955 -12.033 17.233 1.00 1.00 12 THR A N 9
ATOM 8163 C CA . THR A 1 12 ? 53.737 -13.337 17.848 1.00 1.00 12 THR A CA 9
ATOM 8164 C C . THR A 1 12 ? 52.273 -13.520 18.236 1.00 1.00 12 THR A C 9
ATOM 8165 O O . THR A 1 12 ? 51.748 -14.633 18.189 1.00 1.00 12 THR A O 9
ATOM 8176 N N . HIS A 1 13 ? 51.612 -12.431 18.613 1.00 1.00 13 HIS A N 9
ATOM 8177 C CA . HIS A 1 13 ? 50.207 -12.478 19.007 1.00 1.00 13 HIS A CA 9
ATOM 8178 C C . HIS A 1 13 ? 49.314 -12.719 17.793 1.00 1.00 13 HIS A C 9
ATOM 8179 O O . HIS A 1 13 ? 49.719 -12.494 16.652 1.00 1.00 13 HIS A O 9
ATOM 8194 N N . SER A 1 14 ? 48.094 -13.190 18.029 1.00 1.00 14 SER A N 9
ATOM 8195 C CA . SER A 1 14 ? 47.151 -13.461 16.940 1.00 1.00 14 SER A CA 9
ATOM 8196 C C . SER A 1 14 ? 45.703 -13.374 17.415 1.00 1.00 14 SER A C 9
ATOM 8197 O O . SER A 1 14 ? 44.856 -14.154 16.977 1.00 1.00 14 SER A O 9
ATOM 8205 N N . ASP A 1 15 ? 45.397 -12.430 18.298 1.00 1.00 15 ASP A N 9
ATOM 8206 C CA . ASP A 1 15 ? 44.034 -12.268 18.800 1.00 1.00 15 ASP A CA 9
ATOM 8207 C C . ASP A 1 15 ? 43.089 -11.836 17.677 1.00 1.00 15 ASP A C 9
ATOM 8208 O O . ASP A 1 15 ? 41.980 -12.361 17.565 1.00 1.00 15 ASP A O 9
ATOM 8217 N N . LYS A 1 16 ? 43.511 -10.891 16.844 1.00 1.00 16 LYS A N 9
ATOM 8218 C CA . LYS A 1 16 ? 42.715 -10.385 15.714 1.00 1.00 16 LYS A CA 9
ATOM 8219 C C . LYS A 1 16 ? 43.579 -10.373 14.442 1.00 1.00 16 LYS A C 9
ATOM 8220 O O . LYS A 1 16 ? 44.037 -9.315 14.008 1.00 1.00 16 LYS A O 9
ATOM 8239 N N . PRO A 1 17 ? 43.799 -11.504 13.830 1.00 1.00 17 PRO A N 9
ATOM 8240 C CA . PRO A 1 17 ? 44.616 -11.586 12.585 1.00 1.00 17 PRO A CA 9
ATOM 8241 C C . PRO A 1 17 ? 43.834 -11.122 11.354 1.00 1.00 17 PRO A C 9
ATOM 8242 O O . PRO A 1 17 ? 44.415 -10.826 10.310 1.00 1.00 17 PRO A O 9
ATOM 8253 N N . TYR A 1 18 ? 42.512 -11.066 11.478 1.00 1.00 18 TYR A N 9
ATOM 8254 C CA . TYR A 1 18 ? 41.653 -10.646 10.356 1.00 1.00 18 TYR A CA 9
ATOM 8255 C C . TYR A 1 18 ? 41.116 -9.239 10.577 1.00 1.00 18 TYR A C 9
ATOM 8256 O O . TYR A 1 18 ? 40.293 -8.994 11.458 1.00 1.00 18 TYR A O 9
ATOM 8274 N N . LYS A 1 19 ? 41.585 -8.300 9.762 1.00 1.00 19 LYS A N 9
ATOM 8275 C CA . LYS A 1 19 ? 41.151 -6.907 9.864 1.00 1.00 19 LYS A CA 9
ATOM 8276 C C . LYS A 1 19 ? 41.019 -6.306 8.474 1.00 1.00 19 LYS A C 9
ATOM 8277 O O . LYS A 1 19 ? 41.822 -6.568 7.578 1.00 1.00 19 LYS A O 9
ATOM 8296 N N . CYS A 1 20 ? 39.989 -5.489 8.282 1.00 1.00 20 CYS A N 9
ATOM 8297 C CA . CYS A 1 20 ? 39.747 -4.878 6.988 1.00 1.00 20 CYS A CA 9
ATOM 8298 C C . CYS A 1 20 ? 40.838 -3.867 6.649 1.00 1.00 20 CYS A C 9
ATOM 8299 O O . CYS A 1 20 ? 40.954 -2.820 7.286 1.00 1.00 20 CYS A O 9
ATOM 8306 N N . ASP A 1 21 ? 41.636 -4.182 5.634 1.00 1.00 21 ASP A N 9
ATOM 8307 C CA . ASP A 1 21 ? 42.707 -3.292 5.206 1.00 1.00 21 ASP A CA 9
ATOM 8308 C C . ASP A 1 21 ? 42.119 -2.004 4.635 1.00 1.00 21 ASP A C 9
ATOM 8309 O O . ASP A 1 21 ? 42.695 -0.923 4.757 1.00 1.00 21 ASP A O 9
ATOM 8318 N N . ARG A 1 22 ? 40.957 -2.107 3.999 1.00 1.00 22 ARG A N 9
ATOM 8319 C CA . ARG A 1 22 ? 40.299 -0.950 3.408 1.00 1.00 22 ARG A CA 9
ATOM 8320 C C . ARG A 1 22 ? 39.821 0.013 4.496 1.00 1.00 22 ARG A C 9
ATOM 8321 O O . ARG A 1 22 ? 39.609 1.201 4.250 1.00 1.00 22 ARG A O 9
ATOM 8342 N N . CYS A 1 23 ? 39.654 -0.507 5.708 1.00 1.00 23 CYS A N 9
ATOM 8343 C CA . CYS A 1 23 ? 39.200 0.297 6.848 1.00 1.00 23 CYS A CA 9
ATOM 8344 C C . CYS A 1 23 ? 40.167 0.143 8.008 1.00 1.00 23 CYS A C 9
ATOM 8345 O O . CYS A 1 23 ? 41.218 -0.488 7.890 1.00 1.00 23 CYS A O 9
ATOM 8352 N N . GLN A 1 24 ? 39.827 0.729 9.151 1.00 1.00 24 GLN A N 9
ATOM 8353 C CA . GLN A 1 24 ? 40.680 0.667 10.348 1.00 1.00 24 GLN A CA 9
ATOM 8354 C C . GLN A 1 24 ? 40.117 -0.306 11.386 1.00 1.00 24 GLN A C 9
ATOM 8355 O O . GLN A 1 24 ? 40.702 -0.468 12.458 1.00 1.00 24 GLN A O 9
ATOM 8369 N N . ALA A 1 25 ? 38.998 -0.955 11.079 1.00 1.00 25 ALA A N 9
ATOM 8370 C CA . ALA A 1 25 ? 38.367 -1.904 11.995 1.00 1.00 25 ALA A CA 9
ATOM 8371 C C . ALA A 1 25 ? 39.221 -3.157 12.177 1.00 1.00 25 ALA A C 9
ATOM 8372 O O . ALA A 1 25 ? 40.316 -3.273 11.628 1.00 1.00 25 ALA A O 9
ATOM 8379 N N . SER A 1 26 ? 38.724 -4.108 12.961 1.00 1.00 26 SER A N 9
ATOM 8380 C CA . SER A 1 26 ? 39.443 -5.364 13.216 1.00 1.00 26 SER A CA 9
ATOM 8381 C C . SER A 1 26 ? 38.462 -6.509 13.457 1.00 1.00 26 SER A C 9
ATOM 8382 O O . SER A 1 26 ? 37.316 -6.286 13.849 1.00 1.00 26 SER A O 9
ATOM 8390 N N . PHE A 1 27 ? 38.905 -7.739 13.218 1.00 1.00 27 PHE A N 9
ATOM 8391 C CA . PHE A 1 27 ? 38.044 -8.921 13.402 1.00 1.00 27 PHE A CA 9
ATOM 8392 C C . PHE A 1 27 ? 38.862 -10.161 13.756 1.00 1.00 27 PHE A C 9
ATOM 8393 O O . PHE A 1 27 ? 40.032 -10.282 13.392 1.00 1.00 27 PHE A O 9
ATOM 8410 N N . ARG A 1 28 ? 38.233 -11.087 14.471 1.00 1.00 28 ARG A N 9
ATOM 8411 C CA . ARG A 1 28 ? 38.889 -12.333 14.882 1.00 1.00 28 ARG A CA 9
ATOM 8412 C C . ARG A 1 28 ? 38.577 -13.470 13.908 1.00 1.00 28 ARG A C 9
ATOM 8413 O O . ARG A 1 28 ? 39.279 -14.479 13.873 1.00 1.00 28 ARG A O 9
ATOM 8434 N N . TYR A 1 29 ? 37.514 -13.310 13.126 1.00 1.00 29 TYR A N 9
ATOM 8435 C CA . TYR A 1 29 ? 37.095 -14.343 12.158 1.00 1.00 29 TYR A CA 9
ATOM 8436 C C . TYR A 1 29 ? 37.152 -13.816 10.726 1.00 1.00 29 TYR A C 9
ATOM 8437 O O . TYR A 1 29 ? 36.769 -12.679 10.448 1.00 1.00 29 TYR A O 9
ATOM 8455 N N . LYS A 1 30 ? 37.629 -14.652 9.810 1.00 1.00 30 LYS A N 9
ATOM 8456 C CA . LYS A 1 30 ? 37.734 -14.278 8.404 1.00 1.00 30 LYS A CA 9
ATOM 8457 C C . LYS A 1 30 ? 36.353 -14.100 7.783 1.00 1.00 30 LYS A C 9
ATOM 8458 O O . LYS A 1 30 ? 36.161 -13.244 6.919 1.00 1.00 30 LYS A O 9
ATOM 8477 N N . GLY A 1 31 ? 35.386 -14.906 8.209 1.00 1.00 31 GLY A N 9
ATOM 8478 C CA . GLY A 1 31 ? 34.027 -14.830 7.687 1.00 1.00 31 GLY A CA 9
ATOM 8479 C C . GLY A 1 31 ? 33.389 -13.507 8.069 1.00 1.00 31 GLY A C 9
ATOM 8480 O O . GLY A 1 31 ? 32.611 -12.933 7.308 1.00 1.00 31 GLY A O 9
ATOM 8484 N N . ASN A 1 32 ? 33.728 -13.017 9.256 1.00 1.00 32 ASN A N 9
ATOM 8485 C CA . ASN A 1 32 ? 33.192 -11.760 9.733 1.00 1.00 32 ASN A CA 9
ATOM 8486 C C . ASN A 1 32 ? 33.656 -10.647 8.811 1.00 1.00 32 ASN A C 9
ATOM 8487 O O . ASN A 1 32 ? 32.909 -9.713 8.524 1.00 1.00 32 ASN A O 9
ATOM 8498 N N . LEU A 1 33 ? 34.900 -10.742 8.351 1.00 1.00 33 LEU A N 9
ATOM 8499 C CA . LEU A 1 33 ? 35.460 -9.740 7.464 1.00 1.00 33 LEU A CA 9
ATOM 8500 C C . LEU A 1 33 ? 34.673 -9.705 6.167 1.00 1.00 33 LEU A C 9
ATOM 8501 O O . LEU A 1 33 ? 34.372 -8.636 5.636 1.00 1.00 33 LEU A O 9
ATOM 8517 N N . ALA A 1 34 ? 34.331 -10.880 5.647 1.00 1.00 34 ALA A N 9
ATOM 8518 C CA . ALA A 1 34 ? 33.579 -10.961 4.416 1.00 1.00 34 ALA A CA 9
ATOM 8519 C C . ALA A 1 34 ? 32.250 -10.249 4.594 1.00 1.00 34 ALA A C 9
ATOM 8520 O O . ALA A 1 34 ? 31.788 -9.537 3.703 1.00 1.00 34 ALA A O 9
ATOM 8527 N N . SER A 1 35 ? 31.631 -10.437 5.755 1.00 1.00 35 SER A N 9
ATOM 8528 C CA . SER A 1 35 ? 30.358 -9.793 6.046 1.00 1.00 35 SER A CA 9
ATOM 8529 C C . SER A 1 35 ? 30.535 -8.280 6.049 1.00 1.00 35 SER A C 9
ATOM 8530 O O . SER A 1 35 ? 29.718 -7.539 5.499 1.00 1.00 35 SER A O 9
ATOM 8538 N N . HIS A 1 36 ? 31.614 -7.818 6.671 1.00 1.00 36 HIS A N 9
ATOM 8539 C CA . HIS A 1 36 ? 31.916 -6.395 6.746 1.00 1.00 36 HIS A CA 9
ATOM 8540 C C . HIS A 1 36 ? 32.388 -5.870 5.388 1.00 1.00 36 HIS A C 9
ATOM 8541 O O . HIS A 1 36 ? 32.105 -4.726 5.035 1.00 1.00 36 HIS A O 9
ATOM 8555 N N . LYS A 1 37 ? 33.113 -6.694 4.638 1.00 1.00 37 LYS A N 9
ATOM 8556 C CA . LYS A 1 37 ? 33.622 -6.278 3.337 1.00 1.00 37 LYS A CA 9
ATOM 8557 C C . LYS A 1 37 ? 32.480 -6.026 2.351 1.00 1.00 37 LYS A C 9
ATOM 8558 O O . LYS A 1 37 ? 32.520 -5.084 1.560 1.00 1.00 37 LYS A O 9
ATOM 8577 N N . THR A 1 38 ? 31.450 -6.865 2.384 1.00 1.00 38 THR A N 9
ATOM 8578 C CA . THR A 1 38 ? 30.307 -6.717 1.481 1.00 1.00 38 THR A CA 9
ATOM 8579 C C . THR A 1 38 ? 29.707 -5.317 1.592 1.00 1.00 38 THR A C 9
ATOM 8580 O O . THR A 1 38 ? 28.989 -4.880 0.693 1.00 1.00 38 THR A O 9
ATOM 8591 N N . VAL A 1 39 ? 30.006 -4.631 2.691 1.00 1.00 39 VAL A N 9
ATOM 8592 C CA . VAL A 1 39 ? 29.496 -3.292 2.953 1.00 1.00 39 VAL A CA 9
ATOM 8593 C C . VAL A 1 39 ? 29.998 -2.275 1.929 1.00 1.00 39 VAL A C 9
ATOM 8594 O O . VAL A 1 39 ? 29.233 -1.439 1.450 1.00 1.00 39 VAL A O 9
ATOM 8607 N N . HIS A 1 40 ? 31.284 -2.322 1.596 1.00 1.00 40 HIS A N 9
ATOM 8608 C CA . HIS A 1 40 ? 31.887 -1.375 0.636 1.00 1.00 40 HIS A CA 9
ATOM 8609 C C . HIS A 1 40 ? 32.588 -2.099 -0.516 1.00 1.00 40 HIS A C 9
ATOM 8610 O O . HIS A 1 40 ? 33.475 -1.539 -1.161 1.00 1.00 40 HIS A O 9
ATOM 8624 N N . THR A 1 41 ? 32.197 -3.337 -0.799 1.00 1.00 41 THR A N 9
ATOM 8625 C CA . THR A 1 41 ? 32.805 -4.099 -1.886 1.00 1.00 41 THR A CA 9
ATOM 8626 C C . THR A 1 41 ? 32.480 -3.481 -3.242 1.00 1.00 41 THR A C 9
ATOM 8627 O O . THR A 1 41 ? 31.337 -3.118 -3.520 1.00 1.00 41 THR A O 9
ATOM 8638 N N . GLY A 1 42 ? 33.493 -3.368 -4.094 1.00 1.00 42 GLY A N 9
ATOM 8639 C CA . GLY A 1 42 ? 33.312 -2.801 -5.428 1.00 1.00 42 GLY A CA 9
ATOM 8640 C C . GLY A 1 42 ? 34.505 -3.124 -6.324 1.00 1.00 42 GLY A C 9
ATOM 8641 O O . GLY A 1 42 ? 35.578 -3.493 -5.845 1.00 1.00 42 GLY A O 9
ATOM 8645 N N . GLU A 1 43 ? 34.310 -2.981 -7.630 1.00 1.00 43 GLU A N 9
ATOM 8646 C CA . GLU A 1 43 ? 35.365 -3.261 -8.607 1.00 1.00 43 GLU A CA 9
ATOM 8647 C C . GLU A 1 43 ? 36.404 -2.140 -8.634 1.00 1.00 43 GLU A C 9
ATOM 8648 O O . GLU A 1 43 ? 36.720 -1.589 -9.689 1.00 1.00 43 GLU A O 9
ATOM 8660 N N . LYS A 1 44 ? 36.944 -1.792 -7.470 1.00 1.00 44 LYS A N 9
ATOM 8661 C CA . LYS A 1 44 ? 37.959 -0.726 -7.378 1.00 1.00 44 LYS A CA 9
ATOM 8662 C C . LYS A 1 44 ? 39.042 -1.101 -6.368 1.00 1.00 44 LYS A C 9
ATOM 8663 O O . LYS A 1 44 ? 39.186 -0.461 -5.327 1.00 1.00 44 LYS A O 9
ATOM 8682 N N . PRO A 1 45 ? 39.819 -2.109 -6.656 1.00 1.00 45 PRO A N 9
ATOM 8683 C CA . PRO A 1 45 ? 40.920 -2.567 -5.756 1.00 1.00 45 PRO A CA 9
ATOM 8684 C C . PRO A 1 45 ? 41.726 -1.411 -5.156 1.00 1.00 45 PRO A C 9
ATOM 8685 O O . PRO A 1 45 ? 41.720 -1.207 -3.942 1.00 1.00 45 PRO A O 9
ATOM 8696 N N . TYR A 1 46 ? 42.426 -0.653 -5.992 1.00 1.00 46 TYR A N 9
ATOM 8697 C CA . TYR A 1 46 ? 43.237 0.479 -5.514 1.00 1.00 46 TYR A CA 9
ATOM 8698 C C . TYR A 1 46 ? 43.106 1.677 -6.449 1.00 1.00 46 TYR A C 9
ATOM 8699 O O . TYR A 1 46 ? 42.999 1.532 -7.666 1.00 1.00 46 TYR A O 9
ATOM 8717 N N . ARG A 1 47 ? 43.120 2.872 -5.869 1.00 1.00 47 ARG A N 9
ATOM 8718 C CA . ARG A 1 47 ? 43.010 4.117 -6.641 1.00 1.00 47 ARG A CA 9
ATOM 8719 C C . ARG A 1 47 ? 43.968 5.161 -6.075 1.00 1.00 47 ARG A C 9
ATOM 8720 O O . ARG A 1 47 ? 44.135 5.278 -4.860 1.00 1.00 47 ARG A O 9
ATOM 8741 N N . CYS A 1 48 ? 44.604 5.932 -6.951 1.00 1.00 48 CYS A N 9
ATOM 8742 C CA . CYS A 1 48 ? 45.554 6.961 -6.524 1.00 1.00 48 CYS A CA 9
ATOM 8743 C C . CYS A 1 48 ? 44.824 8.222 -6.056 1.00 1.00 48 CYS A C 9
ATOM 8744 O O . CYS A 1 48 ? 44.207 8.939 -6.843 1.00 1.00 48 CYS A O 9
ATOM 8751 N N . ASN A 1 49 ? 44.906 8.487 -4.756 1.00 1.00 49 ASN A N 9
ATOM 8752 C CA . ASN A 1 49 ? 44.263 9.659 -4.167 1.00 1.00 49 ASN A CA 9
ATOM 8753 C C . ASN A 1 49 ? 44.889 10.952 -4.702 1.00 1.00 49 ASN A C 9
ATOM 8754 O O . ASN A 1 49 ? 44.199 11.954 -4.892 1.00 1.00 49 ASN A O 9
ATOM 8765 N N . ILE A 1 50 ? 46.196 10.923 -4.939 1.00 1.00 50 ILE A N 9
ATOM 8766 C CA . ILE A 1 50 ? 46.931 12.090 -5.430 1.00 1.00 50 ILE A CA 9
ATOM 8767 C C . ILE A 1 50 ? 46.444 12.502 -6.819 1.00 1.00 50 ILE A C 9
ATOM 8768 O O . ILE A 1 50 ? 46.260 13.686 -7.102 1.00 1.00 50 ILE A O 9
ATOM 8784 N N . CYS A 1 51 ? 46.239 11.527 -7.698 1.00 1.00 51 CYS A N 9
ATOM 8785 C CA . CYS A 1 51 ? 45.783 11.793 -9.071 1.00 1.00 51 CYS A CA 9
ATOM 8786 C C . CYS A 1 51 ? 44.362 11.284 -9.268 1.00 1.00 51 CYS A C 9
ATOM 8787 O O . CYS A 1 51 ? 43.430 12.075 -9.411 1.00 1.00 51 CYS A O 9
ATOM 8794 N N . GLY A 1 52 ? 44.188 9.967 -9.279 1.00 1.00 52 GLY A N 9
ATOM 8795 C CA . GLY A 1 52 ? 42.863 9.359 -9.455 1.00 1.00 52 GLY A CA 9
ATOM 8796 C C . GLY A 1 52 ? 42.922 8.099 -10.317 1.00 1.00 52 GLY A C 9
ATOM 8797 O O . GLY A 1 52 ? 41.881 7.537 -10.660 1.00 1.00 52 GLY A O 9
ATOM 8801 N N . ALA A 1 53 ? 44.119 7.646 -10.672 1.00 1.00 53 ALA A N 9
ATOM 8802 C CA . ALA A 1 53 ? 44.281 6.456 -11.503 1.00 1.00 53 ALA A CA 9
ATOM 8803 C C . ALA A 1 53 ? 43.871 5.192 -10.764 1.00 1.00 53 ALA A C 9
ATOM 8804 O O . ALA A 1 53 ? 44.129 5.034 -9.570 1.00 1.00 53 ALA A O 9
ATOM 8811 N N . GLN A 1 54 ? 43.228 4.278 -11.484 1.00 1.00 54 GLN A N 9
ATOM 8812 C CA . GLN A 1 54 ? 42.777 3.003 -10.912 1.00 1.00 54 GLN A CA 9
ATOM 8813 C C . GLN A 1 54 ? 43.764 1.892 -11.256 1.00 1.00 54 GLN A C 9
ATOM 8814 O O . GLN A 1 54 ? 44.366 1.888 -12.330 1.00 1.00 54 GLN A O 9
ATOM 8828 N N . PHE A 1 55 ? 43.942 0.948 -10.338 1.00 1.00 55 PHE A N 9
ATOM 8829 C CA . PHE A 1 55 ? 44.880 -0.170 -10.551 1.00 1.00 55 PHE A CA 9
ATOM 8830 C C . PHE A 1 55 ? 44.250 -1.512 -10.189 1.00 1.00 55 PHE A C 9
ATOM 8831 O O . PHE A 1 55 ? 43.427 -1.624 -9.281 1.00 1.00 55 PHE A O 9
ATOM 8848 N N . ASN A 1 56 ? 44.657 -2.552 -10.908 1.00 1.00 56 ASN A N 9
ATOM 8849 C CA . ASN A 1 56 ? 44.150 -3.907 -10.670 1.00 1.00 56 ASN A CA 9
ATOM 8850 C C . ASN A 1 56 ? 45.076 -4.647 -9.711 1.00 1.00 56 ASN A C 9
ATOM 8851 O O . ASN A 1 56 ? 44.725 -5.689 -9.156 1.00 1.00 56 ASN A O 9
ATOM 8862 N N . ARG A 1 57 ? 46.273 -4.108 -9.507 1.00 1.00 57 ARG A N 9
ATOM 8863 C CA . ARG A 1 57 ? 47.261 -4.723 -8.603 1.00 1.00 57 ARG A CA 9
ATOM 8864 C C . ARG A 1 57 ? 48.020 -3.645 -7.804 1.00 1.00 57 ARG A C 9
ATOM 8865 O O . ARG A 1 57 ? 48.263 -2.557 -8.324 1.00 1.00 57 ARG A O 9
ATOM 8886 N N . PRO A 1 58 ? 48.394 -3.911 -6.582 1.00 1.00 58 PRO A N 9
ATOM 8887 C CA . PRO A 1 58 ? 49.139 -2.918 -5.745 1.00 1.00 58 PRO A CA 9
ATOM 8888 C C . PRO A 1 58 ? 50.557 -2.685 -6.260 1.00 1.00 58 PRO A C 9
ATOM 8889 O O . PRO A 1 58 ? 51.118 -1.604 -6.083 1.00 1.00 58 PRO A O 9
ATOM 8900 N N . ALA A 1 59 ? 51.135 -3.700 -6.894 1.00 1.00 59 ALA A N 9
ATOM 8901 C CA . ALA A 1 59 ? 52.483 -3.595 -7.419 1.00 1.00 59 ALA A CA 9
ATOM 8902 C C . ALA A 1 59 ? 52.561 -2.466 -8.431 1.00 1.00 59 ALA A C 9
ATOM 8903 O O . ALA A 1 59 ? 53.515 -1.688 -8.434 1.00 1.00 59 ALA A O 9
ATOM 8910 N N . ASN A 1 60 ? 51.551 -2.366 -9.290 1.00 1.00 60 ASN A N 9
ATOM 8911 C CA . ASN A 1 60 ? 51.513 -1.322 -10.296 1.00 1.00 60 ASN A CA 9
ATOM 8912 C C . ASN A 1 60 ? 51.444 0.045 -9.625 1.00 1.00 60 ASN A C 9
ATOM 8913 O O . ASN A 1 60 ? 52.133 0.977 -10.038 1.00 1.00 60 ASN A O 9
ATOM 8924 N N . LEU A 1 61 ? 50.621 0.171 -8.589 1.00 1.00 61 LEU A N 9
ATOM 8925 C CA . LEU A 1 61 ? 50.484 1.430 -7.873 1.00 1.00 61 LEU A CA 9
ATOM 8926 C C . LEU A 1 61 ? 51.796 1.745 -7.163 1.00 1.00 61 LEU A C 9
ATOM 8927 O O . LEU A 1 61 ? 52.287 2.873 -7.207 1.00 1.00 61 LEU A O 9
ATOM 8943 N N . LYS A 1 62 ? 52.368 0.740 -6.506 1.00 1.00 62 LYS A N 9
ATOM 8944 C CA . LYS A 1 62 ? 53.627 0.905 -5.782 1.00 1.00 62 LYS A CA 9
ATOM 8945 C C . LYS A 1 62 ? 54.629 1.621 -6.675 1.00 1.00 62 LYS A C 9
ATOM 8946 O O . LYS A 1 62 ? 55.368 2.503 -6.238 1.00 1.00 62 LYS A O 9
ATOM 8965 N N . THR A 1 63 ? 54.643 1.239 -7.949 1.00 1.00 63 THR A N 9
ATOM 8966 C CA . THR A 1 63 ? 55.529 1.851 -8.914 1.00 1.00 63 THR A CA 9
ATOM 8967 C C . THR A 1 63 ? 55.126 3.307 -9.133 1.00 1.00 63 THR A C 9
ATOM 8968 O O . THR A 1 63 ? 55.976 4.159 -9.390 1.00 1.00 63 THR A O 9
ATOM 8979 N N . HIS A 1 64 ? 53.829 3.579 -9.028 1.00 1.00 64 HIS A N 9
ATOM 8980 C CA . HIS A 1 64 ? 53.310 4.937 -9.200 1.00 1.00 64 HIS A CA 9
ATOM 8981 C C . HIS A 1 64 ? 53.637 5.765 -7.962 1.00 1.00 64 HIS A C 9
ATOM 8982 O O . HIS A 1 64 ? 53.979 6.945 -8.044 1.00 1.00 64 HIS A O 9
ATOM 8996 N N . THR A 1 65 ? 53.536 5.134 -6.797 1.00 1.00 65 THR A N 9
ATOM 8997 C CA . THR A 1 65 ? 53.829 5.825 -5.548 1.00 1.00 65 THR A CA 9
ATOM 8998 C C . THR A 1 65 ? 55.274 6.310 -5.566 1.00 1.00 65 THR A C 9
ATOM 8999 O O . THR A 1 65 ? 55.598 7.358 -5.007 1.00 1.00 65 THR A O 9
ATOM 9010 N N . ARG A 1 66 ? 56.139 5.544 -6.222 1.00 1.00 66 ARG A N 9
ATOM 9011 C CA . ARG A 1 66 ? 57.549 5.900 -6.326 1.00 1.00 66 ARG A CA 9
ATOM 9012 C C . ARG A 1 66 ? 57.702 7.259 -7.008 1.00 1.00 66 ARG A C 9
ATOM 9013 O O . ARG A 1 66 ? 58.590 8.036 -6.654 1.00 1.00 66 ARG A O 9
ATOM 9034 N N . ILE A 1 67 ? 56.845 7.554 -7.980 1.00 1.00 67 ILE A N 9
ATOM 9035 C CA . ILE A 1 67 ? 56.901 8.821 -8.696 1.00 1.00 67 ILE A CA 9
ATOM 9036 C C . ILE A 1 67 ? 56.628 9.975 -7.737 1.00 1.00 67 ILE A C 9
ATOM 9037 O O . ILE A 1 67 ? 57.307 11.001 -7.777 1.00 1.00 67 ILE A O 9
ATOM 9053 N N . HIS A 1 68 ? 55.639 9.819 -6.864 1.00 1.00 68 HIS A N 9
ATOM 9054 C CA . HIS A 1 68 ? 55.302 10.858 -5.897 1.00 1.00 68 HIS A CA 9
ATOM 9055 C C . HIS A 1 68 ? 56.427 11.021 -4.880 1.00 1.00 68 HIS A C 9
ATOM 9056 O O . HIS A 1 68 ? 56.738 12.136 -4.459 1.00 1.00 68 HIS A O 9
ATOM 9070 N N . SER A 1 69 ? 57.040 9.910 -4.487 1.00 1.00 69 SER A N 9
ATOM 9071 C CA . SER A 1 69 ? 58.129 9.948 -3.516 1.00 1.00 69 SER A CA 9
ATOM 9072 C C . SER A 1 69 ? 59.305 10.745 -4.070 1.00 1.00 69 SER A C 9
ATOM 9073 O O . SER A 1 69 ? 59.498 10.840 -5.282 1.00 1.00 69 SER A O 9
ATOM 9081 N N . GLY A 1 70 ? 60.100 11.326 -3.178 1.00 1.00 70 GLY A N 9
ATOM 9082 C CA . GLY A 1 70 ? 61.262 12.121 -3.587 1.00 1.00 70 GLY A CA 9
ATOM 9083 C C . GLY A 1 70 ? 61.579 13.194 -2.551 1.00 1.00 70 GLY A C 9
ATOM 9084 O O . GLY A 1 70 ? 62.501 13.989 -2.733 1.00 1.00 70 GLY A O 9
ATOM 9088 N N . GLU A 1 71 ? 60.811 13.210 -1.468 1.00 1.00 71 GLU A N 9
ATOM 9089 C CA . GLU A 1 71 ? 61.013 14.192 -0.403 1.00 1.00 71 GLU A CA 9
ATOM 9090 C C . GLU A 1 71 ? 60.293 13.760 0.870 1.00 1.00 71 GLU A C 9
ATOM 9091 O O . GLU A 1 71 ? 59.512 12.810 0.862 1.00 1.00 71 GLU A O 9
ATOM 9103 N N . LYS A 1 72 ? 60.554 14.464 1.968 1.00 1.00 72 LYS A N 9
ATOM 9104 C CA . LYS A 1 72 ? 59.931 14.153 3.249 1.00 1.00 72 LYS A CA 9
ATOM 9105 C C . LYS A 1 72 ? 60.159 12.684 3.612 1.00 1.00 72 LYS A C 9
ATOM 9106 O O . LYS A 1 72 ? 59.239 11.869 3.546 1.00 1.00 72 LYS A O 9
ATOM 9125 N N . PRO A 1 73 ? 61.355 12.325 3.992 1.00 1.00 73 PRO A N 9
ATOM 9126 C CA . PRO A 1 73 ? 61.697 10.920 4.371 1.00 1.00 73 PRO A CA 9
ATOM 9127 C C . PRO A 1 73 ? 60.761 10.356 5.440 1.00 1.00 73 PRO A C 9
ATOM 9128 O O . PRO A 1 73 ? 60.402 9.179 5.393 1.00 1.00 73 PRO A O 9
ATOM 9139 N N . TYR A 1 74 ? 60.375 11.187 6.402 1.00 1.00 74 TYR A N 9
ATOM 9140 C CA . TYR A 1 74 ? 59.491 10.761 7.477 1.00 1.00 74 TYR A CA 9
ATOM 9141 C C . TYR A 1 74 ? 58.102 10.447 6.930 1.00 1.00 74 TYR A C 9
ATOM 9142 O O . TYR A 1 74 ? 57.171 10.411 7.719 1.00 1.00 74 TYR A O 9
ATOM 9163 N N . MET A 1 11 ? 49.505 -7.270 21.660 1.00 1.00 11 MET A N 10
ATOM 9164 C CA . MET A 1 11 ? 49.478 -6.744 20.266 1.00 1.00 11 MET A CA 10
ATOM 9165 C C . MET A 1 11 ? 49.714 -7.889 19.287 1.00 1.00 11 MET A C 10
ATOM 9166 O O . MET A 1 11 ? 50.096 -7.663 18.140 1.00 1.00 11 MET A O 10
ATOM 9180 N N . THR A 1 12 ? 49.483 -9.116 19.743 1.00 1.00 12 THR A N 10
ATOM 9181 C CA . THR A 1 12 ? 49.671 -10.289 18.896 1.00 1.00 12 THR A CA 10
ATOM 9182 C C . THR A 1 12 ? 48.589 -10.344 17.826 1.00 1.00 12 THR A C 10
ATOM 9183 O O . THR A 1 12 ? 47.420 -10.075 18.097 1.00 1.00 12 THR A O 10
ATOM 9194 N N . HIS A 1 13 ? 48.979 -10.697 16.606 1.00 1.00 13 HIS A N 10
ATOM 9195 C CA . HIS A 1 13 ? 48.038 -10.782 15.497 1.00 1.00 13 HIS A CA 10
ATOM 9196 C C . HIS A 1 13 ? 47.135 -11.999 15.651 1.00 1.00 13 HIS A C 10
ATOM 9197 O O . HIS A 1 13 ? 46.082 -12.092 15.018 1.00 1.00 13 HIS A O 10
ATOM 9212 N N . SER A 1 14 ? 47.533 -12.944 16.497 1.00 1.00 14 SER A N 10
ATOM 9213 C CA . SER A 1 14 ? 46.765 -14.160 16.726 1.00 1.00 14 SER A CA 10
ATOM 9214 C C . SER A 1 14 ? 45.358 -13.854 17.223 1.00 1.00 14 SER A C 10
ATOM 9215 O O . SER A 1 14 ? 44.406 -14.537 16.844 1.00 1.00 14 SER A O 10
ATOM 9223 N N . ASP A 1 15 ? 45.203 -12.841 18.068 1.00 1.00 15 ASP A N 10
ATOM 9224 C CA . ASP A 1 15 ? 43.892 -12.479 18.596 1.00 1.00 15 ASP A CA 10
ATOM 9225 C C . ASP A 1 15 ? 43.012 -11.879 17.504 1.00 1.00 15 ASP A C 10
ATOM 9226 O O . ASP A 1 15 ? 41.833 -12.216 17.400 1.00 1.00 15 ASP A O 10
ATOM 9235 N N . LYS A 1 16 ? 43.571 -10.993 16.684 1.00 1.00 16 LYS A N 10
ATOM 9236 C CA . LYS A 1 16 ? 42.849 -10.339 15.584 1.00 1.00 16 LYS A CA 10
ATOM 9237 C C . LYS A 1 16 ? 43.682 -10.406 14.293 1.00 1.00 16 LYS A C 10
ATOM 9238 O O . LYS A 1 16 ? 44.200 -9.391 13.828 1.00 1.00 16 LYS A O 10
ATOM 9257 N N . PRO A 1 17 ? 43.821 -11.563 13.708 1.00 1.00 17 PRO A N 10
ATOM 9258 C CA . PRO A 1 17 ? 44.612 -11.731 12.454 1.00 1.00 17 PRO A CA 10
ATOM 9259 C C . PRO A 1 17 ? 43.829 -11.290 11.217 1.00 1.00 17 PRO A C 10
ATOM 9260 O O . PRO A 1 17 ? 44.403 -11.092 10.146 1.00 1.00 17 PRO A O 10
ATOM 9271 N N . TYR A 1 18 ? 42.518 -11.133 11.367 1.00 1.00 18 TYR A N 10
ATOM 9272 C CA . TYR A 1 18 ? 41.662 -10.717 10.243 1.00 1.00 18 TYR A CA 10
ATOM 9273 C C . TYR A 1 18 ? 41.156 -9.300 10.448 1.00 1.00 18 TYR A C 10
ATOM 9274 O O . TYR A 1 18 ? 40.363 -9.029 11.351 1.00 1.00 18 TYR A O 10
ATOM 9292 N N . LYS A 1 19 ? 41.606 -8.381 9.599 1.00 1.00 19 LYS A N 10
ATOM 9293 C CA . LYS A 1 19 ? 41.188 -6.983 9.689 1.00 1.00 19 LYS A CA 10
ATOM 9294 C C . LYS A 1 19 ? 40.980 -6.418 8.295 1.00 1.00 19 LYS A C 10
ATOM 9295 O O . LYS A 1 19 ? 41.692 -6.754 7.349 1.00 1.00 19 LYS A O 10
ATOM 9314 N N . CYS A 1 20 ? 39.984 -5.549 8.155 1.00 1.00 20 CYS A N 10
ATOM 9315 C CA . CYS A 1 20 ? 39.673 -4.964 6.863 1.00 1.00 20 CYS A CA 10
ATOM 9316 C C . CYS A 1 20 ? 40.729 -3.939 6.460 1.00 1.00 20 CYS A C 10
ATOM 9317 O O . CYS A 1 20 ? 40.848 -2.873 7.063 1.00 1.00 20 CYS A O 10
ATOM 9324 N N . ASP A 1 21 ? 41.493 -4.268 5.424 1.00 1.00 21 ASP A N 10
ATOM 9325 C CA . ASP A 1 21 ? 42.536 -3.369 4.938 1.00 1.00 21 ASP A CA 10
ATOM 9326 C C . ASP A 1 21 ? 41.911 -2.084 4.398 1.00 1.00 21 ASP A C 10
ATOM 9327 O O . ASP A 1 21 ? 42.570 -1.053 4.255 1.00 1.00 21 ASP A O 10
ATOM 9336 N N . ARG A 1 22 ? 40.619 -2.134 4.094 1.00 1.00 22 ARG A N 10
ATOM 9337 C CA . ARG A 1 22 ? 39.909 -0.974 3.564 1.00 1.00 22 ARG A CA 10
ATOM 9338 C C . ARG A 1 22 ? 39.828 0.129 4.619 1.00 1.00 22 ARG A C 10
ATOM 9339 O O . ARG A 1 22 ? 39.902 1.317 4.303 1.00 1.00 22 ARG A O 10
ATOM 9360 N N . CYS A 1 23 ? 39.681 -0.268 5.879 1.00 1.00 23 CYS A N 10
ATOM 9361 C CA . CYS A 1 23 ? 39.588 0.683 6.993 1.00 1.00 23 CYS A CA 10
ATOM 9362 C C . CYS A 1 23 ? 40.455 0.208 8.155 1.00 1.00 23 CYS A C 10
ATOM 9363 O O . CYS A 1 23 ? 41.264 -0.710 8.019 1.00 1.00 23 CYS A O 10
ATOM 9370 N N . GLN A 1 24 ? 40.301 0.840 9.315 1.00 1.00 24 GLN A N 10
ATOM 9371 C CA . GLN A 1 24 ? 41.086 0.486 10.503 1.00 1.00 24 GLN A CA 10
ATOM 9372 C C . GLN A 1 24 ? 40.397 -0.601 11.331 1.00 1.00 24 GLN A C 10
ATOM 9373 O O . GLN A 1 24 ? 40.948 -1.058 12.332 1.00 1.00 24 GLN A O 10
ATOM 9387 N N . ALA A 1 25 ? 39.202 -1.017 10.921 1.00 1.00 25 ALA A N 10
ATOM 9388 C CA . ALA A 1 25 ? 38.444 -2.043 11.633 1.00 1.00 25 ALA A CA 10
ATOM 9389 C C . ALA A 1 25 ? 39.260 -3.322 11.811 1.00 1.00 25 ALA A C 10
ATOM 9390 O O . ALA A 1 25 ? 40.201 -3.600 11.068 1.00 1.00 25 ALA A O 10
ATOM 9397 N N . SER A 1 26 ? 38.901 -4.115 12.815 1.00 1.00 26 SER A N 10
ATOM 9398 C CA . SER A 1 26 ? 39.594 -5.382 13.110 1.00 1.00 26 SER A CA 10
ATOM 9399 C C . SER A 1 26 ? 38.588 -6.501 13.377 1.00 1.00 26 SER A C 10
ATOM 9400 O O . SER A 1 26 ? 37.456 -6.251 13.791 1.00 1.00 26 SER A O 10
ATOM 9408 N N . PHE A 1 27 ? 38.998 -7.742 13.139 1.00 1.00 27 PHE A N 10
ATOM 9409 C CA . PHE A 1 27 ? 38.118 -8.902 13.352 1.00 1.00 27 PHE A CA 10
ATOM 9410 C C . PHE A 1 27 ? 38.917 -10.153 13.724 1.00 1.00 27 PHE A C 10
ATOM 9411 O O . PHE A 1 27 ? 40.052 -10.343 13.287 1.00 1.00 27 PHE A O 10
ATOM 9428 N N . ARG A 1 28 ? 38.309 -11.009 14.540 1.00 1.00 28 ARG A N 10
ATOM 9429 C CA . ARG A 1 28 ? 38.946 -12.253 14.984 1.00 1.00 28 ARG A CA 10
ATOM 9430 C C . ARG A 1 28 ? 38.521 -13.430 14.115 1.00 1.00 28 ARG A C 10
ATOM 9431 O O . ARG A 1 28 ? 38.972 -14.556 14.321 1.00 1.00 28 ARG A O 10
ATOM 9452 N N . TYR A 1 29 ? 37.654 -13.174 13.139 1.00 1.00 29 TYR A N 10
ATOM 9453 C CA . TYR A 1 29 ? 37.163 -14.233 12.241 1.00 1.00 29 TYR A CA 10
ATOM 9454 C C . TYR A 1 29 ? 37.183 -13.772 10.785 1.00 1.00 29 TYR A C 10
ATOM 9455 O O . TYR A 1 29 ? 36.764 -12.659 10.466 1.00 1.00 29 TYR A O 10
ATOM 9473 N N . LYS A 1 30 ? 37.664 -14.635 9.896 1.00 1.00 30 LYS A N 10
ATOM 9474 C CA . LYS A 1 30 ? 37.735 -14.319 8.474 1.00 1.00 30 LYS A CA 10
ATOM 9475 C C . LYS A 1 30 ? 36.339 -14.192 7.874 1.00 1.00 30 LYS A C 10
ATOM 9476 O O . LYS A 1 30 ? 36.114 -13.386 6.972 1.00 1.00 30 LYS A O 10
ATOM 9495 N N . GLY A 1 31 ? 35.397 -14.989 8.366 1.00 1.00 31 GLY A N 10
ATOM 9496 C CA . GLY A 1 31 ? 34.027 -14.957 7.869 1.00 1.00 31 GLY A CA 10
ATOM 9497 C C . GLY A 1 31 ? 33.378 -13.620 8.186 1.00 1.00 31 GLY A C 10
ATOM 9498 O O . GLY A 1 31 ? 32.590 -13.092 7.401 1.00 1.00 31 GLY A O 10
ATOM 9502 N N . ASN A 1 32 ? 33.718 -13.065 9.345 1.00 1.00 32 ASN A N 10
ATOM 9503 C CA . ASN A 1 32 ? 33.163 -11.789 9.750 1.00 1.00 32 ASN A CA 10
ATOM 9504 C C . ASN A 1 32 ? 33.611 -10.718 8.766 1.00 1.00 32 ASN A C 10
ATOM 9505 O O . ASN A 1 32 ? 32.836 -9.837 8.394 1.00 1.00 32 ASN A O 10
ATOM 9516 N N . LEU A 1 33 ? 34.871 -10.790 8.349 1.00 1.00 33 LEU A N 10
ATOM 9517 C CA . LEU A 1 33 ? 35.418 -9.827 7.410 1.00 1.00 33 LEU A CA 10
ATOM 9518 C C . LEU A 1 33 ? 34.668 -9.916 6.091 1.00 1.00 33 LEU A C 10
ATOM 9519 O O . LEU A 1 33 ? 34.349 -8.898 5.472 1.00 1.00 33 LEU A O 10
ATOM 9535 N N . ALA A 1 34 ? 34.378 -11.138 5.652 1.00 1.00 34 ALA A N 10
ATOM 9536 C CA . ALA A 1 34 ? 33.665 -11.337 4.409 1.00 1.00 34 ALA A CA 10
ATOM 9537 C C . ALA A 1 34 ? 32.299 -10.679 4.507 1.00 1.00 34 ALA A C 10
ATOM 9538 O O . ALA A 1 34 ? 31.815 -10.077 3.547 1.00 1.00 34 ALA A O 10
ATOM 9545 N N . SER A 1 35 ? 31.673 -10.789 5.674 1.00 1.00 35 SER A N 10
ATOM 9546 C CA . SER A 1 35 ? 30.362 -10.185 5.895 1.00 1.00 35 SER A CA 10
ATOM 9547 C C . SER A 1 35 ? 30.479 -8.661 5.869 1.00 1.00 35 SER A C 10
ATOM 9548 O O . SER A 1 35 ? 29.681 -7.970 5.235 1.00 1.00 35 SER A O 10
ATOM 9556 N N . HIS A 1 36 ? 31.488 -8.141 6.560 1.00 1.00 36 HIS A N 10
ATOM 9557 C CA . HIS A 1 36 ? 31.725 -6.700 6.619 1.00 1.00 36 HIS A CA 10
ATOM 9558 C C . HIS A 1 36 ? 32.155 -6.159 5.252 1.00 1.00 36 HIS A C 10
ATOM 9559 O O . HIS A 1 36 ? 31.727 -5.082 4.835 1.00 1.00 36 HIS A O 10
ATOM 9573 N N . LYS A 1 37 ? 33.011 -6.905 4.562 1.00 1.00 37 LYS A N 10
ATOM 9574 C CA . LYS A 1 37 ? 33.509 -6.493 3.257 1.00 1.00 37 LYS A CA 10
ATOM 9575 C C . LYS A 1 37 ? 32.361 -6.149 2.310 1.00 1.00 37 LYS A C 10
ATOM 9576 O O . LYS A 1 37 ? 32.540 -5.429 1.327 1.00 1.00 37 LYS A O 10
ATOM 9595 N N . THR A 1 38 ? 31.165 -6.654 2.592 1.00 1.00 38 THR A N 10
ATOM 9596 C CA . THR A 1 38 ? 30.003 -6.386 1.751 1.00 1.00 38 THR A CA 10
ATOM 9597 C C . THR A 1 38 ? 29.675 -4.899 1.743 1.00 1.00 38 THR A C 10
ATOM 9598 O O . THR A 1 38 ? 29.150 -4.385 0.755 1.00 1.00 38 THR A O 10
ATOM 9609 N N . VAL A 1 39 ? 29.984 -4.223 2.843 1.00 1.00 39 VAL A N 10
ATOM 9610 C CA . VAL A 1 39 ? 29.717 -2.800 3.004 1.00 1.00 39 VAL A CA 10
ATOM 9611 C C . VAL A 1 39 ? 30.459 -1.954 1.970 1.00 1.00 39 VAL A C 10
ATOM 9612 O O . VAL A 1 39 ? 29.879 -1.044 1.378 1.00 1.00 39 VAL A O 10
ATOM 9625 N N . HIS A 1 40 ? 31.740 -2.231 1.749 1.00 1.00 40 HIS A N 10
ATOM 9626 C CA . HIS A 1 40 ? 32.546 -1.469 0.802 1.00 1.00 40 HIS A CA 10
ATOM 9627 C C . HIS A 1 40 ? 32.077 -1.672 -0.640 1.00 1.00 40 HIS A C 10
ATOM 9628 O O . HIS A 1 40 ? 32.045 -0.722 -1.423 1.00 1.00 40 HIS A O 10
ATOM 9642 N N . THR A 1 41 ? 31.712 -2.894 -1.009 1.00 1.00 41 THR A N 10
ATOM 9643 C CA . THR A 1 41 ? 31.259 -3.181 -2.368 1.00 1.00 41 THR A CA 10
ATOM 9644 C C . THR A 1 41 ? 29.949 -2.461 -2.677 1.00 1.00 41 THR A C 10
ATOM 9645 O O . THR A 1 41 ? 29.037 -2.409 -1.852 1.00 1.00 41 THR A O 10
ATOM 9656 N N . GLY A 1 42 ? 29.859 -1.904 -3.881 1.00 1.00 42 GLY A N 10
ATOM 9657 C CA . GLY A 1 42 ? 28.657 -1.188 -4.300 1.00 1.00 42 GLY A CA 10
ATOM 9658 C C . GLY A 1 42 ? 28.762 -0.745 -5.755 1.00 1.00 42 GLY A C 10
ATOM 9659 O O . GLY A 1 42 ? 29.659 -1.174 -6.480 1.00 1.00 42 GLY A O 10
ATOM 9663 N N . GLU A 1 43 ? 27.843 0.117 -6.176 1.00 1.00 43 GLU A N 10
ATOM 9664 C CA . GLU A 1 43 ? 27.829 0.622 -7.545 1.00 1.00 43 GLU A CA 10
ATOM 9665 C C . GLU A 1 43 ? 29.073 1.457 -7.809 1.00 1.00 43 GLU A C 10
ATOM 9666 O O . GLU A 1 43 ? 29.732 1.927 -6.882 1.00 1.00 43 GLU A O 10
ATOM 9678 N N . LYS A 1 44 ? 29.411 1.650 -9.080 1.00 1.00 44 LYS A N 10
ATOM 9679 C CA . LYS A 1 44 ? 30.600 2.432 -9.475 1.00 1.00 44 LYS A CA 10
ATOM 9680 C C . LYS A 1 44 ? 31.763 2.196 -8.495 1.00 1.00 44 LYS A C 10
ATOM 9681 O O . LYS A 1 44 ? 32.093 3.067 -7.690 1.00 1.00 44 LYS A O 10
ATOM 9700 N N . PRO A 1 45 ? 32.370 1.043 -8.531 1.00 1.00 45 PRO A N 10
ATOM 9701 C CA . PRO A 1 45 ? 33.493 0.686 -7.609 1.00 1.00 45 PRO A CA 10
ATOM 9702 C C . PRO A 1 45 ? 34.597 1.743 -7.566 1.00 1.00 45 PRO A C 10
ATOM 9703 O O . PRO A 1 45 ? 35.006 2.170 -6.485 1.00 1.00 45 PRO A O 10
ATOM 9714 N N . TYR A 1 46 ? 35.085 2.174 -8.723 1.00 1.00 46 TYR A N 10
ATOM 9715 C CA . TYR A 1 46 ? 36.144 3.194 -8.776 1.00 1.00 46 TYR A CA 10
ATOM 9716 C C . TYR A 1 46 ? 35.853 4.220 -9.864 1.00 1.00 46 TYR A C 10
ATOM 9717 O O . TYR A 1 46 ? 35.384 3.885 -10.952 1.00 1.00 46 TYR A O 10
ATOM 9735 N N . ARG A 1 47 ? 36.143 5.483 -9.566 1.00 1.00 47 ARG A N 10
ATOM 9736 C CA . ARG A 1 47 ? 35.923 6.581 -10.511 1.00 1.00 47 ARG A CA 10
ATOM 9737 C C . ARG A 1 47 ? 37.101 7.546 -10.464 1.00 1.00 47 ARG A C 10
ATOM 9738 O O . ARG A 1 47 ? 37.688 7.779 -9.408 1.00 1.00 47 ARG A O 10
ATOM 9759 N N . CYS A 1 48 ? 37.459 8.116 -11.610 1.00 1.00 48 CYS A N 10
ATOM 9760 C CA . CYS A 1 48 ? 38.583 9.049 -11.687 1.00 1.00 48 CYS A CA 10
ATOM 9761 C C . CYS A 1 48 ? 38.163 10.449 -11.239 1.00 1.00 48 CYS A C 10
ATOM 9762 O O . CYS A 1 48 ? 37.353 11.116 -11.882 1.00 1.00 48 CYS A O 10
ATOM 9769 N N . ASN A 1 49 ? 38.731 10.892 -10.122 1.00 1.00 49 ASN A N 10
ATOM 9770 C CA . ASN A 1 49 ? 38.426 12.210 -9.577 1.00 1.00 49 ASN A CA 10
ATOM 9771 C C . ASN A 1 49 ? 38.876 13.311 -10.542 1.00 1.00 49 ASN A C 10
ATOM 9772 O O . ASN A 1 49 ? 38.201 14.330 -10.683 1.00 1.00 49 ASN A O 10
ATOM 9783 N N . ILE A 1 50 ? 40.011 13.102 -11.202 1.00 1.00 50 ILE A N 10
ATOM 9784 C CA . ILE A 1 50 ? 40.565 14.082 -12.134 1.00 1.00 50 ILE A CA 10
ATOM 9785 C C . ILE A 1 50 ? 39.628 14.292 -13.323 1.00 1.00 50 ILE A C 10
ATOM 9786 O O . ILE A 1 50 ? 39.393 15.421 -13.755 1.00 1.00 50 ILE A O 10
ATOM 9802 N N . CYS A 1 51 ? 39.094 13.204 -13.867 1.00 1.00 51 CYS A N 10
ATOM 9803 C CA . CYS A 1 51 ? 38.186 13.272 -15.026 1.00 1.00 51 CYS A CA 10
ATOM 9804 C C . CYS A 1 51 ? 36.764 12.932 -14.613 1.00 1.00 51 CYS A C 10
ATOM 9805 O O . CYS A 1 51 ? 35.900 13.807 -14.556 1.00 1.00 51 CYS A O 10
ATOM 9812 N N . GLY A 1 52 ? 36.511 11.660 -14.321 1.00 1.00 52 GLY A N 10
ATOM 9813 C CA . GLY A 1 52 ? 35.177 11.205 -13.909 1.00 1.00 52 GLY A CA 10
ATOM 9814 C C . GLY A 1 52 ? 34.815 9.854 -14.527 1.00 1.00 52 GLY A C 10
ATOM 9815 O O . GLY A 1 52 ? 33.676 9.406 -14.398 1.00 1.00 52 GLY A O 10
ATOM 9819 N N . ALA A 1 53 ? 35.763 9.198 -15.189 1.00 1.00 53 ALA A N 10
ATOM 9820 C CA . ALA A 1 53 ? 35.508 7.905 -15.825 1.00 1.00 53 ALA A CA 10
ATOM 9821 C C . ALA A 1 53 ? 35.284 6.810 -14.793 1.00 1.00 53 ALA A C 10
ATOM 9822 O O . ALA A 1 53 ? 35.958 6.748 -13.765 1.00 1.00 53 ALA A O 10
ATOM 9829 N N . GLN A 1 54 ? 34.325 5.935 -15.075 1.00 1.00 54 GLN A N 10
ATOM 9830 C CA . GLN A 1 54 ? 33.993 4.824 -14.178 1.00 1.00 54 GLN A CA 10
ATOM 9831 C C . GLN A 1 54 ? 34.755 3.567 -14.590 1.00 1.00 54 GLN A C 10
ATOM 9832 O O . GLN A 1 54 ? 34.996 3.338 -15.776 1.00 1.00 54 GLN A O 10
ATOM 9846 N N . PHE A 1 55 ? 35.146 2.754 -13.615 1.00 1.00 55 PHE A N 10
ATOM 9847 C CA . PHE A 1 55 ? 35.901 1.518 -13.892 1.00 1.00 55 PHE A CA 10
ATOM 9848 C C . PHE A 1 55 ? 35.312 0.317 -13.151 1.00 1.00 55 PHE A C 10
ATOM 9849 O O . PHE A 1 55 ? 34.759 0.429 -12.057 1.00 1.00 55 PHE A O 10
ATOM 9866 N N . ASN A 1 56 ? 35.444 -0.856 -13.761 1.00 1.00 56 ASN A N 10
ATOM 9867 C CA . ASN A 1 56 ? 34.936 -2.100 -13.168 1.00 1.00 56 ASN A CA 10
ATOM 9868 C C . ASN A 1 56 ? 36.047 -2.802 -12.388 1.00 1.00 56 ASN A C 10
ATOM 9869 O O . ASN A 1 56 ? 35.803 -3.707 -11.590 1.00 1.00 56 ASN A O 10
ATOM 9880 N N . ARG A 1 57 ? 37.287 -2.378 -12.615 1.00 1.00 57 ARG A N 10
ATOM 9881 C CA . ARG A 1 57 ? 38.445 -2.970 -11.925 1.00 1.00 57 ARG A CA 10
ATOM 9882 C C . ARG A 1 57 ? 39.527 -1.905 -11.669 1.00 1.00 57 ARG A C 10
ATOM 9883 O O . ARG A 1 57 ? 39.686 -0.988 -12.474 1.00 1.00 57 ARG A O 10
ATOM 9904 N N . PRO A 1 58 ? 40.260 -1.996 -10.592 1.00 1.00 58 PRO A N 10
ATOM 9905 C CA . PRO A 1 58 ? 41.328 -0.996 -10.281 1.00 1.00 58 PRO A CA 10
ATOM 9906 C C . PRO A 1 58 ? 42.499 -1.085 -11.261 1.00 1.00 58 PRO A C 10
ATOM 9907 O O . PRO A 1 58 ? 43.200 -0.099 -11.488 1.00 1.00 58 PRO A O 10
ATOM 9918 N N . ALA A 1 59 ? 42.707 -2.264 -11.839 1.00 1.00 59 ALA A N 10
ATOM 9919 C CA . ALA A 1 59 ? 43.795 -2.461 -12.786 1.00 1.00 59 ALA A CA 10
ATOM 9920 C C . ALA A 1 59 ? 43.620 -1.539 -13.983 1.00 1.00 59 ALA A C 10
ATOM 9921 O O . ALA A 1 59 ? 44.581 -0.938 -14.465 1.00 1.00 59 ALA A O 10
ATOM 9928 N N . ASN A 1 60 ? 42.387 -1.423 -14.464 1.00 1.00 60 ASN A N 10
ATOM 9929 C CA . ASN A 1 60 ? 42.090 -0.567 -15.602 1.00 1.00 60 ASN A CA 10
ATOM 9930 C C . ASN A 1 60 ? 42.360 0.890 -15.248 1.00 1.00 60 ASN A C 10
ATOM 9931 O O . ASN A 1 60 ? 42.905 1.642 -16.056 1.00 1.00 60 ASN A O 10
ATOM 9942 N N . LEU A 1 61 ? 41.988 1.293 -14.037 1.00 1.00 61 LEU A N 10
ATOM 9943 C CA . LEU A 1 61 ? 42.201 2.663 -13.593 1.00 1.00 61 LEU A CA 10
ATOM 9944 C C . LEU A 1 61 ? 43.700 2.926 -13.503 1.00 1.00 61 LEU A C 10
ATOM 9945 O O . LEU A 1 61 ? 44.191 3.956 -13.963 1.00 1.00 61 LEU A O 10
ATOM 9961 N N . LYS A 1 62 ? 44.431 1.991 -12.906 1.00 1.00 62 LYS A N 10
ATOM 9962 C CA . LYS A 1 62 ? 45.879 2.117 -12.757 1.00 1.00 62 LYS A CA 10
ATOM 9963 C C . LYS A 1 62 ? 46.489 2.507 -14.097 1.00 1.00 62 LYS A C 10
ATOM 9964 O O . LYS A 1 62 ? 47.392 3.341 -14.170 1.00 1.00 62 LYS A O 10
ATOM 9983 N N . THR A 1 63 ? 45.979 1.907 -15.167 1.00 1.00 63 THR A N 10
ATOM 9984 C CA . THR A 1 63 ? 46.446 2.203 -16.508 1.00 1.00 63 THR A CA 10
ATOM 9985 C C . THR A 1 63 ? 46.100 3.649 -16.861 1.00 1.00 63 THR A C 10
ATOM 9986 O O . THR A 1 63 ? 46.852 4.318 -17.570 1.00 1.00 63 THR A O 10
ATOM 9997 N N . HIS A 1 64 ? 44.960 4.119 -16.366 1.00 1.00 64 HIS A N 10
ATOM 9998 C CA . HIS A 1 64 ? 44.516 5.492 -16.611 1.00 1.00 64 HIS A CA 10
ATOM 9999 C C . HIS A 1 64 ? 45.334 6.458 -15.755 1.00 1.00 64 HIS A C 10
ATOM 10000 O O . HIS A 1 64 ? 45.681 7.559 -16.184 1.00 1.00 64 HIS A O 10
ATOM 10014 N N . THR A 1 65 ? 45.653 6.037 -14.536 1.00 1.00 65 THR A N 10
ATOM 10015 C CA . THR A 1 65 ? 46.435 6.884 -13.641 1.00 1.00 65 THR A CA 10
ATOM 10016 C C . THR A 1 65 ? 47.793 7.165 -14.273 1.00 1.00 65 THR A C 10
ATOM 10017 O O . THR A 1 65 ? 48.369 8.237 -14.093 1.00 1.00 65 THR A O 10
ATOM 10028 N N . ARG A 1 66 ? 48.296 6.192 -15.026 1.00 1.00 66 ARG A N 10
ATOM 10029 C CA . ARG A 1 66 ? 49.583 6.333 -15.693 1.00 1.00 66 ARG A CA 10
ATOM 10030 C C . ARG A 1 66 ? 49.567 7.526 -16.646 1.00 1.00 66 ARG A C 10
ATOM 10031 O O . ARG A 1 66 ? 50.577 8.211 -16.811 1.00 1.00 66 ARG A O 10
ATOM 10052 N N . ILE A 1 67 ? 48.421 7.785 -17.266 1.00 1.00 67 ILE A N 10
ATOM 10053 C CA . ILE A 1 67 ? 48.285 8.906 -18.188 1.00 1.00 67 ILE A CA 10
ATOM 10054 C C . ILE A 1 67 ? 48.519 10.222 -17.456 1.00 1.00 67 ILE A C 10
ATOM 10055 O O . ILE A 1 67 ? 49.210 11.108 -17.960 1.00 1.00 67 ILE A O 10
ATOM 10071 N N . HIS A 1 68 ? 47.957 10.360 -16.261 1.00 1.00 68 HIS A N 10
ATOM 10072 C CA . HIS A 1 68 ? 48.126 11.579 -15.477 1.00 1.00 68 HIS A CA 10
ATOM 10073 C C . HIS A 1 68 ? 49.581 11.733 -15.049 1.00 1.00 68 HIS A C 10
ATOM 10074 O O . HIS A 1 68 ? 50.120 12.840 -15.035 1.00 1.00 68 HIS A O 10
ATOM 10088 N N . SER A 1 69 ? 50.219 10.621 -14.701 1.00 1.00 69 SER A N 10
ATOM 10089 C CA . SER A 1 69 ? 51.615 10.640 -14.278 1.00 1.00 69 SER A CA 10
ATOM 10090 C C . SER A 1 69 ? 52.532 10.904 -15.470 1.00 1.00 69 SER A C 10
ATOM 10091 O O . SER A 1 69 ? 53.497 10.178 -15.702 1.00 1.00 69 SER A O 10
ATOM 10099 N N . GLY A 1 70 ? 52.232 11.952 -16.231 1.00 1.00 70 GLY A N 10
ATOM 10100 C CA . GLY A 1 70 ? 53.034 12.304 -17.400 1.00 1.00 70 GLY A CA 10
ATOM 10101 C C . GLY A 1 70 ? 52.720 13.720 -17.872 1.00 1.00 70 GLY A C 10
ATOM 10102 O O . GLY A 1 70 ? 51.858 13.924 -18.728 1.00 1.00 70 GLY A O 10
ATOM 10106 N N . GLU A 1 71 ? 53.430 14.692 -17.312 1.00 1.00 71 GLU A N 10
ATOM 10107 C CA . GLU A 1 71 ? 53.226 16.089 -17.681 1.00 1.00 71 GLU A CA 10
ATOM 10108 C C . GLU A 1 71 ? 54.313 16.966 -17.070 1.00 1.00 71 GLU A C 10
ATOM 10109 O O . GLU A 1 71 ? 54.071 18.115 -16.700 1.00 1.00 71 GLU A O 10
ATOM 10121 N N . LYS A 1 72 ? 55.520 16.418 -16.963 1.00 1.00 72 LYS A N 10
ATOM 10122 C CA . LYS A 1 72 ? 56.661 17.144 -16.396 1.00 1.00 72 LYS A CA 10
ATOM 10123 C C . LYS A 1 72 ? 57.935 16.817 -17.183 1.00 1.00 72 LYS A C 10
ATOM 10124 O O . LYS A 1 72 ? 58.948 16.420 -16.608 1.00 1.00 72 LYS A O 10
ATOM 10143 N N . PRO A 1 73 ? 57.913 16.986 -18.478 1.00 1.00 73 PRO A N 10
ATOM 10144 C CA . PRO A 1 73 ? 59.099 16.700 -19.350 1.00 1.00 73 PRO A CA 10
ATOM 10145 C C . PRO A 1 73 ? 60.273 17.641 -19.070 1.00 1.00 73 PRO A C 10
ATOM 10146 O O . PRO A 1 73 ? 60.086 18.803 -18.710 1.00 1.00 73 PRO A O 10
ATOM 10157 N N . TYR A 1 74 ? 61.487 17.128 -19.240 1.00 1.00 74 TYR A N 10
ATOM 10158 C CA . TYR A 1 74 ? 62.690 17.919 -19.010 1.00 1.00 74 TYR A CA 10
ATOM 10159 C C . TYR A 1 74 ? 62.720 19.129 -19.940 1.00 1.00 74 TYR A C 10
ATOM 10160 O O . TYR A 1 74 ? 62.673 18.930 -21.142 1.00 1.00 74 TYR A O 10
#

Foldseek 3Di:
DDCQQFVDADPVDRGTDNDPVVVVVVVVVLDDPQNDADPVPGDGDPDVVVVVVVVVVVVDDDDD

Solvent-accessible surface area: 6050 Å² total; per-residue (Å²): 247,112,188,86,99,95,107,81,85,2,114,141,57,174,31,43,63,162,147,135,48,54,38,60,71,31,68,94,102,83,112,53,132,111,55,102,143,8,129,109,84,23,37,100,52,114,145,75,49,73,32,155,85,40,52,174,104,56,54,76,146,162,142,248

Secondary structure (DSSP, 8-state):
------SB--TTSS--BS-HHHHHHHHHHH----SEE-TTT--EES-HHHHHHHHHHH--S---

GO terms:
  GO:1990837 sequence-specific double-stranded DNA binding (F, IDA)
  GO:0045591 positive regulation of regulatory T cell differentiation (P, IMP)
  GO:0005634 nucleus (C, IDA)
  GO:0003682 chromatin binding (F, IDA)
  GO:0000122 negative regulation of transcription by RNA polymerase II (P, IDA)
  GO:0005634 nucleus (C, EXP)
  GO:0005654 nucleoplasm (C, TAS)
  GO:0042802 identical protein binding (F, IPI)
  GO:0005515 protein binding (F, IPI)
  GO:0005654 nucleoplasm (C, IDA)
  GO:0042382 paraspeckles (C, IDA)
  GO:0005657 replication fork (C, IDA)
  GO:0001227 DNA-binding transcription repressor activity, RNA polymerase II-specific (F, IDA)
  GO:0043065 positive regulation of apoptotic process (P, IDA)
  GO:0043565 sequence-specific DNA binding (F, IDA)
  GO:0030308 negative regulation of cell growth (P, IDA)
  GO:0006974 DNA damage response (P, IDA)
  GO:0003700 DNA-binding transcription factor activity (F, IMP)
  GO:0045892 negative regulation of DNA-templated transcription (P, IMP)
  GO:0001222 transcription corepressor binding (F, IPI)

Organism: Homo sapiens (NCBI:txid9606)

InterPro domains:
  IPR000210 BTB/POZ domain [PF00651] (22-128)
  IPR000210 BTB/POZ domain [PS50097] (32-99)
  IPR000210 BTB/POZ domain [SM00225] (32-129)
  IPR011333 SKP1/BTB/POZ domain superfamily [G3DSA:3.30.710.10] (2-129)
  IPR011333 SKP1/BTB/POZ domain superfamily [SSF54695] (8-126)
  IPR013087 Zinc finger C2H2-type [PF00096] (546-568)
  IPR013087 Zinc finger C2H2-type [PF00096] (574-596)
  IPR013087 Zinc finger C2H2-type [PF00096] (602-624)
  IPR013087 Zinc finger C2H2-type [PF00096] (630-652)
  IPR013087 Zinc finger C2H2-type [PS00028] (520-541)
  IPR013087 Zinc finger C2H2-type [PS00028] (548-568)
  IPR013087 Zinc finger C2H2-type [PS00028] (576-596)
  IPR013087 Zinc finger C2H2-type [PS00028] (604-624)
  IPR013087 Zinc finger C2H2-type [PS00028] (632-652)
  IPR013087 Zinc finger C2H2-type [PS00028] (660-681)
  IPR013087 Zinc finger C2H2-type [PS50157] (518-546)
  IPR013087 Zinc finger C2H2-type [PS50157] (546-573)
  IPR013087 Zinc finger C2H2-type [PS50157] (574-601)
  IPR013087 Zinc finger C2H2-type [PS50157] (602-629)
  IPR013087 Zinc finger C2H2-type [PS50157] (630-657)

Radius of gyration: 16.8 Å; Cα contacts (8 Å, |Δi|>4): 51; chains: 1; bounding box: 33×23×49 Å